Protein AF-0000000066667670 (afdb_homodimer)

Radius of gyration: 23.48 Å; Cα contacts (8 Å, |Δi|>4): 569; chains: 2; bounding box: 72×69×58 Å

Secondary structure (DSSP, 8-state):
------------HHHHHHHHHHHHHHH-GGG--HHHHHHHHTS-GGGGTTT-SSHHHHHHHHHHHHHTT---PPP-TTTHHHHHHHHHHHHHHHHHHSTTTHHHHHH----SHHHHHHHHHHHHHHHHTT--HHHHHHHHHHHHHHHHHHHHHHHHHHHHHHHS-TTSS--HHHHHHHHHTS-TTT-HHHHHTHHHHT-S-HHHHHHHHHHHHHHTS--S--/------------HHHHHHHHHHHHHHH-GGG--HHHHHHHHTS-GGGTTTT-SSHHHHHHHHHHHHHTT---PPP-TTTHHHHHHHHHHHHHHHHHHSTTTHHHHHH----SHHHHHHHHHHHHHHHHTT--HHHHHHHHHHHHHHHHHHHHHHHHHHHHHHHS-TTSS--HHHHHHHHHTS-TTT-HHHHHTHHHHT-S-HHHHHHHHHHHHHHTS--S--

Structure (mmCIF, N/CA/C/O backbone):
data_AF-0000000066667670-model_v1
#
loop_
_entity.id
_entity.type
_entity.pdbx_description
1 polymer 'TetR family transcriptional regulator'
#
loop_
_atom_site.group_PDB
_atom_site.id
_atom_site.type_symbol
_atom_site.label_atom_id
_atom_site.label_alt_id
_atom_site.label_comp_id
_atom_site.label_asym_id
_atom_site.label_entity_id
_atom_site.label_seq_id
_atom_site.pdbx_PDB_ins_code
_atom_site.Cartn_x
_atom_site.Cartn_y
_atom_site.Cartn_z
_atom_site.occupancy
_atom_site.B_iso_or_equiv
_atom_site.auth_seq_id
_atom_site.auth_comp_id
_atom_site.auth_asym_id
_atom_site.auth_atom_id
_atom_site.pdbx_PDB_model_num
ATOM 1 N N . MET A 1 1 ? -39.656 42.406 -5.832 1 41.09 1 MET A N 1
ATOM 2 C CA . MET A 1 1 ? -39.656 40.969 -6.07 1 41.09 1 MET A CA 1
ATOM 3 C C . MET A 1 1 ? -38.656 40.25 -5.16 1 41.09 1 MET A C 1
ATOM 5 O O . MET A 1 1 ? -37.5 40.625 -5.117 1 41.09 1 MET A O 1
ATOM 9 N N . ALA A 1 2 ? -39.125 39.719 -4.039 1 43.78 2 ALA A N 1
ATOM 10 C CA . ALA A 1 2 ? -38.281 39.156 -2.973 1 43.78 2 ALA A CA 1
ATOM 11 C C . ALA A 1 2 ? -37.312 38.125 -3.527 1 43.78 2 ALA A C 1
ATOM 13 O O . ALA A 1 2 ? -37.656 37.312 -4.406 1 43.78 2 ALA A O 1
ATOM 14 N N . ALA A 1 3 ? -36.062 38.375 -3.635 1 48.5 3 ALA A N 1
ATOM 15 C CA . ALA A 1 3 ? -35.062 37.375 -4.027 1 48.5 3 ALA A CA 1
ATOM 16 C C . ALA A 1 3 ? -35.406 36 -3.465 1 48.5 3 ALA A C 1
ATOM 18 O O . ALA A 1 3 ? -35.594 35.844 -2.256 1 48.5 3 ALA A O 1
ATOM 19 N N . SER A 1 4 ? -36.281 35.219 -4.09 1 48.97 4 SER A N 1
ATOM 20 C CA . SER A 1 4 ? -36.656 33.875 -3.689 1 48.97 4 SER A CA 1
ATOM 21 C C . SER A 1 4 ? -35.469 33.156 -3.014 1 48.97 4 SER A C 1
ATOM 23 O O . SER A 1 4 ? -34.344 33.188 -3.535 1 48.97 4 SER A O 1
ATOM 25 N N . ALA A 1 5 ? -35.375 33.188 -1.804 1 48.62 5 ALA A N 1
ATOM 26 C CA . ALA A 1 5 ? -34.375 32.5 -0.987 1 48.62 5 ALA A CA 1
ATOM 27 C C . ALA A 1 5 ? -33.938 31.188 -1.621 1 48.62 5 ALA A C 1
ATOM 29 O O . ALA A 1 5 ? -34.781 30.312 -1.844 1 48.62 5 ALA A O 1
ATOM 30 N N . ARG A 1 6 ? -33.125 31.031 -2.615 1 50.59 6 ARG A N 1
ATOM 31 C CA . ARG A 1 6 ? -32.562 29.828 -3.234 1 50.59 6 ARG A CA 1
ATOM 32 C C . ARG A 1 6 ? -32.469 28.688 -2.223 1 50.59 6 ARG A C 1
ATOM 34 O O . ARG A 1 6 ? -31.719 28.766 -1.255 1 50.59 6 ARG A O 1
ATOM 41 N N . ARG A 1 7 ? -33.5 28.031 -2.008 1 53.47 7 ARG A N 1
ATOM 42 C CA . ARG A 1 7 ? -33.656 26.922 -1.084 1 53.47 7 ARG A CA 1
ATOM 43 C C . ARG A 1 7 ? -32.406 26.047 -1.096 1 53.47 7 ARG A C 1
ATOM 45 O O . ARG A 1 7 ? -31.969 25.578 -2.154 1 53.47 7 ARG A O 1
ATOM 52 N N . LYS A 1 8 ? -31.531 26.312 -0.142 1 67.31 8 LYS A N 1
ATOM 53 C CA . LYS A 1 8 ? -30.297 25.547 0.012 1 67.31 8 LYS A CA 1
ATOM 54 C C . LYS A 1 8 ? -30.562 24.047 -0.102 1 67.31 8 LYS A C 1
ATOM 56 O O . LYS A 1 8 ? -31.516 23.531 0.501 1 67.31 8 LYS A O 1
ATOM 61 N N . THR A 1 9 ? -30.375 23.344 -1.214 1 77.62 9 THR A N 1
ATOM 62 C CA . THR A 1 9 ? -30.484 21.906 -1.412 1 77.62 9 THR A CA 1
ATOM 63 C C . THR A 1 9 ? -30.047 21.156 -0.159 1 77.62 9 THR A C 1
ATOM 65 O O . THR A 1 9 ? -28.969 21.406 0.38 1 77.62 9 THR A O 1
ATOM 68 N N . PRO A 1 10 ? -31 20.406 0.374 1 86.31 10 PRO A N 1
ATOM 69 C CA . PRO A 1 10 ? -30.688 19.688 1.609 1 86.31 10 PRO A CA 1
ATOM 70 C C . PRO A 1 10 ? -29.422 18.844 1.487 1 86.31 10 PRO A C 1
ATOM 72 O O . PRO A 1 10 ? -29.156 18.281 0.42 1 86.31 10 PRO A O 1
ATOM 75 N N . ILE A 1 11 ? -28.625 18.812 2.51 1 89.44 11 ILE A N 1
ATOM 76 C CA . ILE A 1 11 ? -27.422 17.984 2.604 1 89.44 11 ILE A CA 1
ATOM 77 C C . ILE A 1 11 ? -27.844 16.516 2.707 1 89.44 11 ILE A C 1
ATOM 79 O O . ILE A 1 11 ? -28.75 16.172 3.467 1 89.44 11 ILE A O 1
ATOM 83 N N . THR A 1 12 ? -27.328 15.742 1.856 1 90.62 12 THR A N 1
ATOM 84 C CA . THR A 1 12 ? -27.516 14.297 1.876 1 90.62 12 THR A CA 1
ATOM 85 C C . THR A 1 12 ? -26.172 13.57 1.854 1 90.62 12 THR A C 1
ATOM 87 O O . THR A 1 12 ? -25.141 14.18 1.581 1 90.62 12 THR A O 1
ATOM 90 N N . ALA A 1 13 ? -26.234 12.289 2.148 1 90.81 13 ALA A N 1
ATOM 91 C CA . ALA A 1 13 ? -25.031 11.469 2.068 1 90.81 13 ALA A CA 1
ATOM 92 C C . ALA A 1 13 ? -24.453 11.477 0.655 1 90.81 13 ALA A C 1
ATOM 94 O O . ALA A 1 13 ? -23.234 11.477 0.473 1 90.81 13 ALA A O 1
ATOM 95 N N . GLU A 1 14 ? -25.344 11.531 -0.266 1 93.12 14 GLU A N 1
ATOM 96 C CA . GLU A 1 14 ? -24.922 11.539 -1.665 1 93.12 14 GLU A CA 1
ATOM 97 C C . GLU A 1 14 ? -24.203 12.836 -2.02 1 93.12 14 GLU A C 1
ATOM 99 O O . GLU A 1 14 ? -23.172 12.812 -2.684 1 93.12 14 GLU A O 1
ATOM 104 N N . ARG A 1 15 ? -24.672 13.906 -1.604 1 94.19 15 ARG A N 1
ATOM 105 C CA . ARG A 1 15 ? -24.047 15.188 -1.884 1 94.19 15 ARG A CA 1
ATOM 106 C C . ARG A 1 15 ? -22.703 15.312 -1.164 1 94.19 15 ARG A C 1
ATOM 108 O O . ARG A 1 15 ? -21.75 15.875 -1.709 1 94.19 15 ARG A O 1
ATOM 115 N N . ILE A 1 16 ? -22.703 14.805 0.06 1 95.12 16 ILE A N 1
ATOM 116 C CA . ILE A 1 16 ? -21.453 14.789 0.812 1 95.12 16 ILE A CA 1
ATOM 117 C C . ILE A 1 16 ? -20.406 13.969 0.057 1 95.12 16 ILE A C 1
ATOM 119 O O . ILE A 1 16 ? -19.266 14.414 -0.106 1 95.12 16 ILE A O 1
ATOM 123 N N . THR A 1 17 ? -20.812 12.844 -0.426 1 95.88 17 THR A N 1
ATOM 124 C CA . THR A 1 17 ? -19.922 11.945 -1.146 1 95.88 17 THR A CA 1
ATOM 125 C C . THR A 1 17 ? -19.391 12.609 -2.418 1 95.88 17 THR A C 1
ATOM 127 O O . THR A 1 17 ? -18.203 12.562 -2.703 1 95.88 17 THR A O 1
ATOM 130 N N . GLU A 1 18 ? -20.266 13.266 -3.109 1 96.31 18 GLU A N 1
ATOM 131 C CA . GLU A 1 18 ? -19.875 13.938 -4.348 1 96.31 18 GLU A CA 1
ATOM 132 C C . GLU A 1 18 ? -18.906 15.086 -4.07 1 96.31 18 GLU A C 1
ATOM 134 O O . GLU A 1 18 ? -17.906 15.242 -4.781 1 96.31 18 GLU A O 1
ATOM 139 N N . ALA A 1 19 ? -19.219 15.82 -3.088 1 96.5 19 ALA A N 1
ATOM 140 C CA . ALA A 1 19 ? -18.344 16.922 -2.701 1 96.5 19 ALA A CA 1
ATOM 141 C C . ALA A 1 19 ? -16.969 16.406 -2.27 1 96.5 19 ALA A C 1
ATOM 143 O O . ALA A 1 19 ? -15.938 16.984 -2.633 1 96.5 19 ALA A O 1
ATOM 144 N N . ALA A 1 20 ? -16.984 15.352 -1.481 1 97.12 20 ALA A N 1
ATOM 145 C CA . ALA A 1 20 ? -15.742 14.742 -1.017 1 97.12 20 ALA A CA 1
ATOM 146 C C . ALA A 1 20 ? -14.914 14.227 -2.188 1 97.12 20 ALA A C 1
ATOM 148 O O . ALA A 1 20 ? -13.695 14.43 -2.229 1 97.12 20 ALA A O 1
ATOM 149 N N . LEU A 1 21 ? -15.531 13.578 -3.121 1 97.12 21 LEU A N 1
ATOM 150 C CA . LEU A 1 21 ? -14.836 13.07 -4.301 1 97.12 21 LEU A CA 1
ATOM 151 C C . LEU A 1 21 ? -14.242 14.211 -5.109 1 97.12 21 LEU A C 1
ATOM 153 O O . LEU A 1 21 ? -13.141 14.078 -5.66 1 97.12 21 LEU A O 1
ATOM 157 N N . GLU A 1 22 ? -14.969 15.273 -5.199 1 96.31 22 GLU A N 1
ATOM 158 C CA . GLU A 1 22 ? -14.461 16.453 -5.895 1 96.31 22 GLU A CA 1
ATOM 159 C C . GLU A 1 22 ? -13.188 16.969 -5.234 1 96.31 22 GLU A C 1
ATOM 161 O O . GLU A 1 22 ? -12.227 17.328 -5.918 1 96.31 22 GLU A O 1
ATOM 166 N N . VAL A 1 23 ? -13.219 17.031 -3.92 1 96.62 23 VAL A N 1
ATOM 167 C CA . VAL A 1 23 ? -12.047 17.469 -3.174 1 96.62 23 VAL A CA 1
ATOM 168 C C . VAL A 1 23 ? -10.859 16.562 -3.5 1 96.62 23 VAL A C 1
ATOM 170 O O . VAL A 1 23 ? -9.773 17.047 -3.83 1 96.62 23 VAL A O 1
ATOM 173 N N . VAL A 1 24 ? -11.047 15.242 -3.504 1 96.06 24 VAL A N 1
ATOM 174 C CA . VAL A 1 24 ? -9.961 14.297 -3.729 1 96.06 24 VAL A CA 1
ATOM 175 C C . VAL A 1 24 ? -9.477 14.398 -5.172 1 96.06 24 VAL A C 1
ATOM 177 O O . VAL A 1 24 ? -8.266 14.383 -5.426 1 96.06 24 VAL A O 1
ATOM 180 N N . ALA A 1 25 ? -10.414 14.57 -6.059 1 93.88 25 ALA A N 1
ATOM 181 C CA . ALA A 1 25 ? -10.07 14.625 -7.477 1 93.88 25 ALA A CA 1
ATOM 182 C C . ALA A 1 25 ? -9.234 15.859 -7.789 1 93.88 25 ALA A C 1
ATOM 184 O O . ALA A 1 25 ? -8.32 15.812 -8.609 1 93.88 25 ALA A O 1
ATOM 185 N N . THR A 1 26 ? -9.508 16.969 -7.109 1 92.06 26 THR A N 1
ATOM 186 C CA . THR A 1 26 ? -8.914 18.234 -7.484 1 92.06 26 THR A CA 1
ATOM 187 C C . THR A 1 26 ? -7.73 18.578 -6.578 1 92.06 26 THR A C 1
ATOM 189 O O . THR A 1 26 ? -6.75 19.172 -7.023 1 92.06 26 THR A O 1
ATOM 192 N N . GLU A 1 27 ? -7.84 18.156 -5.305 1 92.19 27 GLU A N 1
ATOM 193 C CA . GLU A 1 27 ? -6.84 18.594 -4.344 1 92.19 27 GLU A CA 1
ATOM 194 C C . GLU A 1 27 ? -6.082 17.422 -3.74 1 92.19 27 GLU A C 1
ATOM 196 O O . GLU A 1 27 ? -5.066 17.609 -3.068 1 92.19 27 GLU A O 1
ATOM 201 N N . GLY A 1 28 ? -6.555 16.25 -3.998 1 92.69 28 GLY A N 1
ATOM 202 C CA . GLY A 1 28 ? -5.922 15.07 -3.422 1 92.69 28 GLY A CA 1
ATOM 203 C C . GLY A 1 28 ? -6.531 14.648 -2.098 1 92.69 28 GLY A C 1
ATOM 204 O O . GLY A 1 28 ? -7.18 15.453 -1.424 1 92.69 28 GLY A O 1
ATOM 205 N N . TYR A 1 29 ? -6.301 13.438 -1.701 1 93.44 29 TYR A N 1
ATOM 206 C CA . TYR A 1 29 ? -6.914 12.828 -0.522 1 93.44 29 TYR A CA 1
ATOM 207 C C . TYR A 1 29 ? -6.461 13.539 0.75 1 93.44 29 TYR A C 1
ATOM 209 O O . TYR A 1 29 ? -7.219 13.633 1.717 1 93.44 29 TYR A O 1
ATOM 217 N N . ASP A 1 30 ? -5.277 14.055 0.776 1 87.88 30 ASP A N 1
ATOM 218 C CA . ASP A 1 30 ? -4.746 14.734 1.957 1 87.88 30 ASP A CA 1
ATOM 219 C C . ASP A 1 30 ? -5.547 15.992 2.281 1 87.88 30 ASP A C 1
ATOM 221 O O . ASP A 1 30 ? -5.57 16.438 3.43 1 87.88 30 ASP A O 1
ATOM 225 N N . ALA A 1 31 ? -6.184 16.484 1.332 1 92.25 31 ALA A N 1
ATOM 226 C CA . ALA A 1 31 ? -6.957 17.719 1.513 1 92.25 31 ALA A CA 1
ATOM 227 C C . ALA A 1 31 ? -8.359 17.406 2.02 1 92.25 31 ALA A C 1
ATOM 229 O O . ALA A 1 31 ? -9.109 18.312 2.395 1 92.25 31 ALA A O 1
ATOM 230 N N . LEU A 1 32 ? -8.68 16.156 1.993 1 94.56 32 LEU A N 1
ATOM 231 C CA . LEU A 1 32 ? -10.031 15.75 2.369 1 94.56 32 LEU A CA 1
ATOM 232 C C . LEU A 1 32 ? -10.234 15.875 3.875 1 94.56 32 LEU A C 1
ATOM 234 O O . LEU A 1 32 ? -9.688 15.086 4.648 1 94.56 32 LEU A O 1
ATOM 238 N N . THR A 1 33 ? -10.984 16.859 4.316 1 93.56 33 THR A N 1
ATOM 239 C CA . THR A 1 33 ? -11.422 17.062 5.695 1 93.56 33 THR A CA 1
ATOM 240 C C . THR A 1 33 ? -12.906 17.391 5.742 1 93.56 33 THR A C 1
ATOM 242 O O . THR A 1 33 ? -13.492 17.797 4.734 1 93.56 33 THR A O 1
ATOM 245 N N . ILE A 1 34 ? -13.469 17.172 6.898 1 93.56 34 ILE A N 1
ATOM 246 C CA . ILE A 1 34 ? -14.867 17.531 7.082 1 93.56 34 ILE A CA 1
ATOM 247 C C . ILE A 1 34 ? -15.062 19.016 6.793 1 93.56 34 ILE A C 1
ATOM 249 O O . ILE A 1 34 ? -16 19.406 6.098 1 93.56 34 ILE A O 1
ATOM 253 N N . ARG A 1 35 ? -14.141 19.828 7.25 1 94.69 35 ARG A N 1
ATOM 254 C CA . ARG A 1 35 ? -14.219 21.281 7.031 1 94.69 35 ARG A CA 1
ATOM 255 C C . ARG A 1 35 ? -14.141 21.609 5.547 1 94.69 35 ARG A C 1
ATOM 257 O O . ARG A 1 35 ? -14.898 22.453 5.059 1 94.69 35 ARG A O 1
ATOM 264 N N . ARG A 1 36 ? -13.242 20.906 4.836 1 95.75 36 ARG A N 1
ATOM 265 C CA . ARG A 1 36 ? -13.062 21.188 3.416 1 95.75 36 ARG A CA 1
ATOM 266 C C . ARG A 1 36 ? -14.297 20.766 2.615 1 95.75 36 ARG A C 1
ATOM 268 O O . ARG A 1 36 ? -14.711 21.469 1.693 1 95.75 36 ARG A O 1
ATOM 275 N N . VAL A 1 37 ? -14.836 19.641 2.922 1 96.38 37 VAL A N 1
ATOM 276 C CA . VAL A 1 37 ? -16.047 19.156 2.254 1 96.38 37 VAL A CA 1
ATOM 277 C C . VAL A 1 37 ? -17.203 20.109 2.51 1 96.38 37 VAL A C 1
ATOM 279 O O . VAL A 1 37 ? -17.938 20.469 1.589 1 96.38 37 VAL A O 1
ATOM 282 N N . ALA A 1 38 ? -17.344 20.547 3.764 1 95.62 38 ALA A N 1
ATOM 283 C CA . ALA A 1 38 ? -18.391 21.516 4.117 1 95.62 38 ALA A CA 1
ATOM 284 C C . ALA A 1 38 ? -18.25 22.797 3.301 1 95.62 38 ALA A C 1
ATOM 286 O O . ALA A 1 38 ? -19.234 23.344 2.82 1 95.62 38 ALA A O 1
ATOM 287 N N . ALA A 1 39 ? -17.078 23.219 3.117 1 95.88 39 ALA A N 1
ATOM 288 C CA . ALA A 1 39 ? -16.797 24.422 2.34 1 95.88 39 ALA A CA 1
ATOM 289 C C . ALA A 1 39 ? -17.25 24.266 0.892 1 95.88 39 ALA A C 1
ATOM 291 O O . ALA A 1 39 ? -17.859 25.172 0.316 1 95.88 39 ALA A O 1
ATOM 292 N N . VAL A 1 40 ? -16.953 23.141 0.288 1 95.38 40 VAL A N 1
ATOM 293 C CA . VAL A 1 40 ? -17.359 22.859 -1.087 1 95.38 40 VAL A CA 1
ATOM 294 C C . VAL A 1 40 ? -18.875 22.859 -1.199 1 95.38 40 VAL A C 1
ATOM 296 O O . VAL A 1 40 ? -19.422 23.297 -2.213 1 95.38 40 VAL A O 1
ATOM 299 N N . LEU A 1 41 ? -19.531 22.422 -0.128 1 95.25 41 LEU A N 1
ATOM 300 C CA . LEU A 1 41 ? -21 22.344 -0.112 1 95.25 41 LEU A CA 1
ATOM 301 C C . LEU A 1 41 ? -21.609 23.688 0.268 1 95.25 41 LEU A C 1
ATOM 303 O O . LEU A 1 41 ? -22.828 23.844 0.228 1 95.25 41 LEU A O 1
ATOM 307 N N . GLY A 1 42 ? -20.781 24.656 0.615 1 94.62 42 GLY A N 1
ATOM 308 C CA . GLY A 1 42 ? -21.266 25.969 0.996 1 94.62 42 GLY A CA 1
ATOM 309 C C . GLY A 1 42 ? -22.016 25.969 2.316 1 94.62 42 GLY A C 1
ATOM 310 O O . GLY A 1 42 ? -23.016 26.672 2.469 1 94.62 42 GLY A O 1
ATOM 311 N N . THR A 1 43 ? -21.625 25.109 3.191 1 93.19 43 THR A N 1
ATOM 312 C CA . THR A 1 43 ? -22.266 25 4.496 1 93.19 43 THR A CA 1
ATOM 313 C C . THR A 1 43 ? -21.219 24.891 5.605 1 93.19 43 THR A C 1
ATOM 315 O O . THR A 1 43 ? -20.016 24.969 5.34 1 93.19 43 THR A O 1
ATOM 318 N N . GLY A 1 44 ? -21.609 24.891 6.879 1 91.38 44 GLY A N 1
ATOM 319 C CA . GLY A 1 44 ? -20.719 24.656 8.008 1 91.38 44 GLY A CA 1
ATOM 320 C C . GLY A 1 44 ? -20.547 23.188 8.344 1 91.38 44 GLY A C 1
ATOM 321 O O . GLY A 1 44 ? -21.391 22.375 8.008 1 91.38 44 GLY A O 1
ATOM 322 N N . PRO A 1 45 ? -19.406 22.812 9 1 90.81 45 PRO A N 1
ATOM 323 C CA . PRO A 1 45 ? -19.125 21.406 9.344 1 90.81 45 PRO A CA 1
ATOM 324 C C . PRO A 1 45 ? -20.266 20.781 10.148 1 90.81 45 PRO A C 1
ATOM 326 O O . PRO A 1 45 ? -20.531 19.578 10 1 90.81 45 PRO A O 1
ATOM 329 N N . SER A 1 46 ? -20.938 21.547 10.969 1 90.94 46 SER A N 1
ATOM 330 C CA . SER A 1 46 ? -21.984 21.016 11.836 1 90.94 46 SER A CA 1
ATOM 331 C C . SER A 1 46 ? -23.125 20.438 11.023 1 90.94 46 SER A C 1
ATOM 333 O O . SER A 1 46 ? -23.797 19.5 11.469 1 90.94 46 SER A O 1
ATOM 335 N N . SER A 1 47 ? -23.328 20.922 9.859 1 90 47 SER A N 1
ATOM 336 C CA . SER A 1 47 ? -24.438 20.484 9.008 1 90 47 SER A CA 1
ATOM 337 C C . SER A 1 47 ? -24.188 19.078 8.477 1 90 47 SER A C 1
ATOM 339 O O . SER A 1 47 ? -25.109 18.406 8.016 1 90 47 SER A O 1
ATOM 341 N N . LEU A 1 48 ? -22.891 18.625 8.469 1 91 48 LEU A N 1
ATOM 342 C CA . LEU A 1 48 ? -22.547 17.312 7.926 1 91 48 LEU A CA 1
ATOM 343 C C . LEU A 1 48 ? -22.719 16.219 8.977 1 91 48 LEU A C 1
ATOM 345 O O . LEU A 1 48 ? -22.906 15.047 8.633 1 91 48 LEU A O 1
ATOM 349 N N . TYR A 1 49 ? -22.719 16.578 10.227 1 87.56 49 TYR A N 1
ATOM 350 C CA . TYR A 1 49 ? -22.625 15.625 11.32 1 87.56 49 TYR A CA 1
ATOM 351 C C . TYR A 1 49 ? -23.938 14.875 11.508 1 87.56 49 TYR A C 1
ATOM 353 O O . TYR A 1 49 ? -23.984 13.852 12.188 1 87.56 49 TYR A O 1
ATOM 361 N N . ALA A 1 50 ? -25.031 15.398 10.891 1 86.19 50 ALA A N 1
ATOM 362 C CA . ALA A 1 50 ? -26.281 14.648 10.859 1 86.19 50 ALA A CA 1
ATOM 363 C C . ALA A 1 50 ? -26.156 13.414 9.969 1 86.19 50 ALA A C 1
ATOM 365 O O . ALA A 1 50 ? -26.922 12.453 10.109 1 86.19 50 ALA A O 1
ATOM 366 N N . HIS A 1 51 ? -25.188 13.453 9.133 1 88.69 51 HIS A N 1
ATOM 367 C CA . HIS A 1 51 ? -25.078 12.414 8.109 1 88.69 51 HIS A CA 1
ATOM 368 C C . HIS A 1 51 ? -23.781 11.617 8.281 1 88.69 51 HIS A C 1
ATOM 370 O O . HIS A 1 51 ? -23.672 10.5 7.77 1 88.69 51 HIS A O 1
ATOM 376 N N . ILE A 1 52 ? -22.828 12.195 8.844 1 86.62 52 ILE A N 1
ATOM 377 C CA . ILE A 1 52 ? -21.562 11.531 9.094 1 86.62 52 ILE A CA 1
ATOM 378 C C . ILE A 1 52 ? -21.125 11.781 10.539 1 86.62 52 ILE A C 1
ATOM 380 O O . ILE A 1 52 ? -21.422 12.836 11.109 1 86.62 52 ILE A O 1
ATOM 384 N N . VAL A 1 53 ? -20.469 10.812 11.039 1 80.19 53 VAL A N 1
ATOM 385 C CA . VAL A 1 53 ? -20.031 10.922 12.43 1 80.19 53 VAL A CA 1
ATOM 386 C C . VAL A 1 53 ? -18.578 11.375 12.469 1 80.19 53 VAL A C 1
ATOM 388 O O . VAL A 1 53 ? -18.188 12.195 13.312 1 80.19 53 VAL A O 1
ATOM 391 N N . ASN A 1 54 ? -17.797 10.859 11.562 1 82.25 54 ASN A N 1
ATOM 392 C CA . ASN A 1 54 ? -16.375 11.164 11.539 1 82.25 54 ASN A CA 1
ATOM 393 C C . ASN A 1 54 ? -15.781 10.969 10.141 1 82.25 54 ASN A C 1
ATOM 395 O O . ASN A 1 54 ? -16.5 10.617 9.203 1 82.25 54 ASN A O 1
ATOM 399 N N . LYS A 1 55 ? -14.57 11.312 10 1 84.12 55 LYS A N 1
ATOM 400 C CA . LYS A 1 55 ? -13.867 11.234 8.719 1 84.12 55 LYS A CA 1
ATOM 401 C C . LYS A 1 55 ? -13.906 9.812 8.164 1 84.12 55 LYS A C 1
ATOM 403 O O . LYS A 1 55 ? -13.977 9.617 6.949 1 84.12 55 LYS A O 1
ATOM 408 N N . ASP A 1 56 ? -13.914 8.852 8.953 1 83.88 56 ASP A N 1
ATOM 409 C CA . ASP A 1 56 ? -13.945 7.453 8.531 1 83.88 56 ASP A CA 1
ATOM 410 C C . ASP A 1 56 ? -15.234 7.137 7.781 1 83.88 56 ASP A C 1
ATOM 412 O O . ASP A 1 56 ? -15.242 6.312 6.863 1 83.88 56 ASP A O 1
ATOM 416 N N . ASP A 1 57 ? -16.25 7.773 8.195 1 87.56 57 ASP A N 1
ATOM 417 C CA . ASP A 1 57 ? -17.531 7.586 7.512 1 87.56 57 ASP A CA 1
ATOM 418 C C . ASP A 1 57 ? -17.469 8.109 6.078 1 87.56 57 ASP A C 1
ATOM 420 O O . ASP A 1 57 ? -18 7.48 5.16 1 87.56 57 ASP A O 1
ATOM 424 N N . ILE A 1 58 ? -16.812 9.227 5.93 1 90.88 58 ILE A N 1
ATOM 425 C CA . ILE A 1 58 ? -16.656 9.789 4.594 1 90.88 58 ILE A CA 1
ATOM 426 C C . ILE A 1 58 ? -15.812 8.852 3.74 1 90.88 58 ILE A C 1
ATOM 428 O O . ILE A 1 58 ? -16.125 8.594 2.576 1 90.88 58 ILE A O 1
ATOM 432 N N . ASP A 1 59 ? -14.75 8.312 4.363 1 91.88 59 ASP A N 1
ATOM 433 C CA . ASP A 1 59 ? -13.883 7.379 3.654 1 91.88 59 ASP A CA 1
ATOM 434 C C . ASP A 1 59 ? -14.656 6.156 3.172 1 91.88 59 ASP A C 1
ATOM 436 O O . ASP A 1 59 ? -14.492 5.723 2.029 1 91.88 59 ASP A O 1
ATOM 440 N N . ASP A 1 60 ? -15.453 5.625 4.043 1 91.25 60 ASP A N 1
ATOM 441 C CA . ASP A 1 60 ? -16.266 4.461 3.697 1 91.25 60 ASP A CA 1
ATOM 442 C C . ASP A 1 60 ? -17.219 4.777 2.551 1 91.25 60 ASP A C 1
ATOM 444 O O . ASP A 1 60 ? -17.391 3.971 1.631 1 91.25 60 ASP A O 1
ATOM 448 N N . LEU A 1 61 ? -17.844 5.953 2.586 1 92.62 61 LEU A N 1
ATOM 449 C CA . LEU A 1 61 ? -18.766 6.387 1.538 1 92.62 61 LEU A CA 1
ATOM 450 C C . LEU A 1 61 ? -18.047 6.543 0.207 1 92.62 61 LEU A C 1
ATOM 452 O O . LEU A 1 61 ? -18.562 6.148 -0.84 1 92.62 61 LEU A O 1
ATOM 456 N N . LEU A 1 62 ? -16.859 7.059 0.281 1 95.38 62 LEU A N 1
ATOM 457 C CA . LEU A 1 62 ? -16.078 7.285 -0.931 1 95.38 62 LEU A CA 1
ATOM 458 C C . LEU A 1 62 ? -15.719 5.961 -1.597 1 95.38 62 LEU A C 1
ATOM 460 O O . LEU A 1 62 ? -15.906 5.797 -2.805 1 95.38 62 LEU A O 1
ATOM 464 N N . ILE A 1 63 ? -15.188 5.047 -0.81 1 95.94 63 ILE A N 1
ATOM 465 C CA . ILE A 1 63 ? -14.781 3.758 -1.36 1 95.94 63 ILE A CA 1
ATOM 466 C C . ILE A 1 63 ? -16.016 3.008 -1.875 1 95.94 63 ILE A C 1
ATOM 468 O O . ILE A 1 63 ? -15.961 2.391 -2.941 1 95.94 63 ILE A O 1
ATOM 472 N N . GLY A 1 64 ? -17.094 3.096 -1.098 1 95.81 64 GLY A N 1
ATOM 473 C CA . GLY A 1 64 ? -18.344 2.52 -1.574 1 95.81 64 GLY A CA 1
ATOM 474 C C . GLY A 1 64 ? -18.781 3.068 -2.92 1 95.81 64 GLY A C 1
ATOM 475 O O . GLY A 1 64 ? -19.188 2.311 -3.803 1 95.81 64 GLY A O 1
ATOM 476 N N . ARG A 1 65 ? -18.703 4.348 -3.027 1 96.25 65 ARG A N 1
ATOM 477 C CA . ARG A 1 65 ? -19.078 4.996 -4.277 1 96.25 65 ARG A CA 1
ATOM 478 C C . ARG A 1 65 ? -18.219 4.508 -5.434 1 96.25 65 ARG A C 1
ATOM 480 O O . ARG A 1 65 ? -18.734 4.234 -6.523 1 96.25 65 ARG A O 1
ATOM 487 N N . LEU A 1 66 ? -16.922 4.438 -5.289 1 97.38 66 LEU A N 1
ATOM 488 C CA . LEU A 1 66 ? -16.031 3.926 -6.324 1 97.38 66 LEU A CA 1
ATOM 489 C C . LEU A 1 66 ? -16.375 2.482 -6.676 1 97.38 66 LEU A C 1
ATOM 491 O O . LEU A 1 66 ? -16.453 2.127 -7.852 1 97.38 66 LEU A O 1
ATOM 495 N N . TYR A 1 67 ? -16.625 1.706 -5.676 1 97.75 67 TYR A N 1
ATOM 496 C CA . TYR A 1 67 ? -16.844 0.278 -5.875 1 97.75 67 TYR A CA 1
ATOM 497 C C . TYR A 1 67 ? -18.203 0.019 -6.527 1 97.75 67 TYR A C 1
ATOM 499 O O . TYR A 1 67 ? -18.406 -1.036 -7.129 1 97.75 67 TYR A O 1
ATOM 507 N N . ALA A 1 68 ? -19.141 0.934 -6.355 1 97.56 68 ALA A N 1
ATOM 508 C CA . ALA A 1 68 ? -20.422 0.83 -7.059 1 97.56 68 ALA A CA 1
ATOM 509 C C . ALA A 1 68 ? -20.219 0.797 -8.57 1 97.56 68 ALA A C 1
ATOM 511 O O . ALA A 1 68 ? -21.062 0.285 -9.305 1 97.56 68 ALA A O 1
ATOM 512 N N . GLU A 1 69 ? -19.109 1.305 -9.047 1 97.94 69 GLU A N 1
ATOM 513 C CA . GLU A 1 69 ? -18.828 1.379 -10.477 1 97.94 69 GLU A CA 1
ATOM 514 C C . GLU A 1 69 ? -18.172 0.097 -10.977 1 97.94 69 GLU A C 1
ATOM 516 O O . GLU A 1 69 ? -18.047 -0.116 -12.18 1 97.94 69 GLU A O 1
ATOM 521 N N . VAL A 1 70 ? -17.703 -0.761 -10.094 1 98.56 70 VAL A N 1
ATOM 522 C CA . VAL A 1 70 ? -17.016 -1.983 -10.492 1 98.56 70 VAL A CA 1
ATOM 523 C C . VAL A 1 70 ? -18.016 -2.982 -11.062 1 98.56 70 VAL A C 1
ATOM 525 O O . VAL A 1 70 ? -19.016 -3.322 -10.414 1 98.56 70 VAL A O 1
ATOM 528 N N . VAL A 1 71 ? -17.766 -3.396 -12.242 1 98.56 71 VAL A N 1
ATOM 529 C CA . VAL A 1 71 ? -18.594 -4.391 -12.914 1 98.56 71 VAL A CA 1
ATOM 530 C C . VAL A 1 71 ? -18.031 -5.789 -12.656 1 98.56 71 VAL A C 1
ATOM 532 O O . VAL A 1 71 ? -16.859 -6.043 -12.906 1 98.56 71 VAL A O 1
ATOM 535 N N . LEU A 1 72 ? -18.844 -6.645 -12.164 1 98.56 72 LEU A N 1
ATOM 536 C CA . LEU A 1 72 ? -18.438 -8.016 -11.859 1 98.56 72 LEU A CA 1
ATOM 537 C C . LEU A 1 72 ? -18.969 -8.984 -12.906 1 98.56 72 LEU A C 1
ATOM 539 O O . LEU A 1 72 ? -20.156 -8.945 -13.25 1 98.56 72 LEU A O 1
ATOM 543 N N . PRO A 1 73 ? -18.156 -9.859 -13.406 1 98.31 73 PRO A N 1
ATOM 544 C CA . PRO A 1 73 ? -18.625 -10.906 -14.312 1 98.31 73 PRO A CA 1
ATOM 545 C C . PRO A 1 73 ? -19.328 -12.055 -13.578 1 98.31 73 PRO A C 1
ATOM 547 O O . PRO A 1 73 ? -19.172 -12.188 -12.359 1 98.31 73 PRO A O 1
ATOM 550 N N . GLU A 1 74 ? -20.062 -12.781 -14.398 1 98.19 74 GLU A N 1
ATOM 551 C CA . GLU A 1 74 ? -20.422 -14.102 -13.883 1 98.19 74 GLU A CA 1
ATOM 552 C C . GLU A 1 74 ? -19.188 -15.008 -13.766 1 98.19 74 GLU A C 1
ATOM 554 O O . GLU A 1 74 ? -18.469 -15.195 -14.742 1 98.19 74 GLU A O 1
ATOM 559 N N . PRO A 1 75 ? -18.984 -15.523 -12.602 1 98.12 75 PRO A N 1
ATOM 560 C CA . PRO A 1 75 ? -17.781 -16.344 -12.43 1 98.12 75 PRO A CA 1
ATOM 561 C C . PRO A 1 75 ? -17.703 -17.5 -13.422 1 98.12 75 PRO A C 1
ATOM 563 O O . PRO A 1 75 ? -18.719 -18.141 -13.711 1 98.12 75 PRO A O 1
ATOM 566 N N . ASP A 1 76 ? -16.547 -17.719 -13.984 1 97.88 76 ASP A N 1
ATOM 567 C CA . ASP A 1 76 ? -16.25 -18.766 -14.961 1 97.88 76 ASP A CA 1
ATOM 568 C C . ASP A 1 76 ? -15.039 -19.578 -14.539 1 97.88 76 ASP A C 1
ATOM 570 O O . ASP A 1 76 ? -13.938 -19.047 -14.398 1 97.88 76 ASP A O 1
ATOM 574 N N . PRO A 1 77 ? -15.258 -20.891 -14.383 1 96.06 77 PRO A N 1
ATOM 575 C CA . PRO A 1 77 ? -14.156 -21.734 -13.891 1 96.06 77 PRO A CA 1
ATOM 576 C C . PRO A 1 77 ? -12.961 -21.75 -14.844 1 96.06 77 PRO A C 1
ATOM 578 O O . PRO A 1 77 ? -11.844 -22.062 -14.43 1 96.06 77 PRO A O 1
ATOM 581 N N . VAL A 1 78 ? -13.172 -21.453 -16.062 1 95.69 78 VAL A N 1
ATOM 582 C CA . VAL A 1 78 ? -12.109 -21.484 -17.062 1 95.69 78 VAL A CA 1
ATOM 583 C C . VAL A 1 78 ? -11.414 -20.125 -17.125 1 95.69 78 VAL A C 1
ATOM 585 O O . VAL A 1 78 ? -10.188 -20.047 -17.188 1 95.69 78 VAL A O 1
ATOM 588 N N . GLU A 1 79 ? -12.156 -19.062 -16.984 1 97.25 79 GLU A N 1
ATOM 589 C CA . GLU A 1 79 ? -11.633 -17.719 -17.219 1 97.25 79 GLU A CA 1
ATOM 590 C C . GLU A 1 79 ? -11.414 -16.969 -15.914 1 97.25 79 GLU A C 1
ATOM 592 O O . GLU A 1 79 ? -11.234 -15.75 -15.914 1 97.25 79 GLU A O 1
ATOM 597 N N . TRP A 1 80 ? -11.461 -17.688 -14.82 1 97.25 80 TRP A N 1
ATOM 598 C CA . TRP A 1 80 ? -11.508 -17.016 -13.516 1 97.25 80 TRP A CA 1
ATOM 599 C C . TRP A 1 80 ? -10.273 -16.156 -13.297 1 97.25 80 TRP A C 1
ATOM 601 O O . TRP A 1 80 ? -10.352 -15.078 -12.703 1 97.25 80 TRP A O 1
ATOM 611 N N . ARG A 1 81 ? -9.141 -16.562 -13.789 1 97.19 81 ARG A N 1
ATOM 612 C CA . ARG A 1 81 ? -7.93 -15.766 -13.602 1 97.19 81 ARG A CA 1
ATOM 613 C C . ARG A 1 81 ? -8.016 -14.438 -14.352 1 97.19 81 ARG A C 1
ATOM 615 O O . ARG A 1 81 ? -7.68 -13.383 -13.812 1 97.19 81 ARG A O 1
ATOM 622 N N . ALA A 1 82 ? -8.453 -14.508 -15.586 1 97.38 82 ALA A N 1
ATOM 623 C CA . ALA A 1 82 ? -8.633 -13.305 -16.391 1 97.38 82 ALA A CA 1
ATOM 624 C C . ALA A 1 82 ? -9.703 -12.398 -15.781 1 97.38 82 ALA A C 1
ATOM 626 O O . ALA A 1 82 ? -9.57 -11.172 -15.797 1 97.38 82 ALA A O 1
ATOM 627 N N . GLN A 1 83 ? -10.766 -13.008 -15.281 1 98.38 83 GLN A N 1
ATOM 628 C CA . GLN A 1 83 ? -11.828 -12.25 -14.633 1 98.38 83 GLN A CA 1
ATOM 629 C C . GLN A 1 83 ? -11.305 -11.508 -13.406 1 98.38 83 GLN A C 1
ATOM 631 O O . GLN A 1 83 ? -11.617 -10.328 -13.211 1 98.38 83 GLN A O 1
ATOM 636 N N . LEU A 1 84 ? -10.523 -12.203 -12.602 1 98.06 84 LEU A N 1
ATOM 637 C CA . LEU A 1 84 ? -9.961 -11.594 -11.398 1 98.06 84 LEU A CA 1
ATOM 638 C C . LEU A 1 84 ? -9.062 -10.414 -11.758 1 98.06 84 LEU A C 1
ATOM 640 O O . LEU A 1 84 ? -9.172 -9.344 -11.156 1 98.06 84 LEU A O 1
ATOM 644 N N . ARG A 1 85 ? -8.242 -10.57 -12.773 1 97.69 85 ARG A N 1
ATOM 645 C CA . ARG A 1 85 ? -7.363 -9.5 -13.227 1 97.69 85 ARG A CA 1
ATOM 646 C C . ARG A 1 85 ? -8.172 -8.297 -13.703 1 97.69 85 ARG A C 1
ATOM 648 O O . ARG A 1 85 ? -7.816 -7.148 -13.398 1 97.69 85 ARG A O 1
ATOM 655 N N . ALA A 1 86 ? -9.203 -8.547 -14.391 1 98.19 86 ALA A N 1
ATOM 656 C CA . ALA A 1 86 ? -10.039 -7.469 -14.922 1 98.19 86 ALA A CA 1
ATOM 657 C C . ALA A 1 86 ? -10.688 -6.668 -13.789 1 98.19 86 ALA A C 1
ATOM 659 O O . ALA A 1 86 ? -10.766 -5.441 -13.859 1 98.19 86 ALA A O 1
ATOM 660 N N . VAL A 1 87 ? -11.156 -7.348 -12.781 1 98.62 87 VAL A N 1
ATOM 661 C CA . VAL A 1 87 ? -11.789 -6.68 -11.648 1 98.62 87 VAL A CA 1
ATOM 662 C C . VAL A 1 87 ? -10.781 -5.777 -10.953 1 98.62 87 VAL A C 1
ATOM 664 O O . VAL A 1 87 ? -11.062 -4.605 -10.688 1 98.62 87 VAL A O 1
ATOM 667 N N . TYR A 1 88 ? -9.602 -6.273 -10.703 1 98.38 88 TYR A N 1
ATOM 668 C CA . TYR A 1 88 ? -8.609 -5.477 -9.992 1 98.38 88 TYR A CA 1
ATOM 669 C C . TYR A 1 88 ? -8.055 -4.375 -10.883 1 98.38 88 TYR A C 1
ATOM 671 O O . TYR A 1 88 ? -7.594 -3.34 -10.391 1 98.38 88 TYR A O 1
ATOM 679 N N . THR A 1 89 ? -8.109 -4.551 -12.203 1 98.06 89 THR A N 1
ATOM 680 C CA . THR A 1 89 ? -7.773 -3.475 -13.125 1 98.06 89 THR A CA 1
ATOM 681 C C . THR A 1 89 ? -8.773 -2.33 -13.008 1 98.06 89 THR A C 1
ATOM 683 O O . THR A 1 89 ? -8.391 -1.159 -12.992 1 98.06 89 THR A O 1
ATOM 686 N N . GLN A 1 90 ? -10.062 -2.66 -12.883 1 98.44 90 GLN A N 1
ATOM 687 C CA . GLN A 1 90 ? -11.078 -1.638 -12.672 1 98.44 90 GLN A CA 1
ATOM 688 C C . GLN A 1 90 ? -10.82 -0.872 -11.375 1 98.44 90 GLN A C 1
ATOM 690 O O . GLN A 1 90 ? -10.883 0.359 -11.352 1 98.44 90 GLN A O 1
ATOM 695 N N . ILE A 1 91 ? -10.531 -1.597 -10.312 1 98.25 91 ILE A N 1
ATOM 696 C CA . ILE A 1 91 ? -10.297 -0.988 -9.008 1 98.25 91 ILE A CA 1
ATOM 697 C C . ILE A 1 91 ? -9.094 -0.055 -9.078 1 98.25 91 ILE A C 1
ATOM 699 O O . ILE A 1 91 ? -9.148 1.081 -8.602 1 98.25 91 ILE A O 1
ATOM 703 N N . ARG A 1 92 ? -8.031 -0.518 -9.719 1 97.62 92 ARG A N 1
ATOM 704 C CA . ARG A 1 92 ? -6.84 0.302 -9.93 1 97.62 92 ARG A CA 1
ATOM 705 C C . ARG A 1 92 ? -7.191 1.603 -10.641 1 97.62 92 ARG A C 1
ATOM 707 O O . ARG A 1 92 ? -6.801 2.686 -10.203 1 97.62 92 ARG A O 1
ATOM 714 N N . ASP A 1 93 ? -7.922 1.487 -11.727 1 97.25 93 ASP A N 1
ATOM 715 C CA . ASP A 1 93 ? -8.242 2.654 -12.539 1 97.25 93 ASP A CA 1
ATOM 716 C C . ASP A 1 93 ? -9.07 3.664 -11.758 1 97.25 93 ASP A C 1
ATOM 718 O O . ASP A 1 93 ? -8.883 4.875 -11.891 1 97.25 93 ASP A O 1
ATOM 722 N N . LEU A 1 94 ? -9.953 3.172 -10.922 1 97.25 94 LEU A N 1
ATOM 723 C CA . LEU A 1 94 ? -10.758 4.043 -10.062 1 97.25 94 LEU A CA 1
ATOM 724 C C . LEU A 1 94 ? -9.875 4.75 -9.039 1 97.25 94 LEU A C 1
ATOM 726 O O . LEU A 1 94 ? -10.031 5.949 -8.805 1 97.25 94 LEU A O 1
ATOM 730 N N . TYR A 1 95 ? -8.984 3.98 -8.414 1 97 95 TYR A N 1
ATOM 731 C CA . TYR A 1 95 ? -8.078 4.582 -7.438 1 97 95 TYR A CA 1
ATOM 732 C C . TYR A 1 95 ? -7.195 5.641 -8.086 1 97 95 TYR A C 1
ATOM 734 O O . TYR A 1 95 ? -6.926 6.684 -7.492 1 97 95 TYR A O 1
ATOM 742 N N . LEU A 1 96 ? -6.734 5.414 -9.328 1 94.62 96 LEU A N 1
ATOM 743 C CA . LEU A 1 96 ? -5.824 6.328 -10.016 1 94.62 96 LEU A CA 1
ATOM 744 C C . LEU A 1 96 ? -6.543 7.609 -10.422 1 94.62 96 LEU A C 1
ATOM 746 O O . LEU A 1 96 ? -5.922 8.672 -10.523 1 94.62 96 LEU A O 1
ATOM 750 N N . LYS A 1 97 ? -7.844 7.496 -10.617 1 94.38 97 LYS A N 1
ATOM 751 C CA . LYS A 1 97 ? -8.648 8.664 -10.969 1 94.38 97 LYS A CA 1
ATOM 752 C C . LYS A 1 97 ? -8.734 9.641 -9.797 1 94.38 97 LYS A C 1
ATOM 754 O O . LYS A 1 97 ? -8.914 10.844 -9.992 1 94.38 97 LYS A O 1
ATOM 759 N N . TYR A 1 98 ? -8.625 9.18 -8.555 1 95.44 98 TYR A N 1
ATOM 760 C CA . TYR A 1 98 ? -8.711 9.969 -7.336 1 95.44 98 TYR A CA 1
ATOM 761 C C . TYR A 1 98 ? -7.438 9.836 -6.508 1 95.44 98 TYR A C 1
ATOM 763 O O . TYR A 1 98 ? -7.344 8.969 -5.641 1 95.44 98 TYR A O 1
ATOM 771 N N . PRO A 1 99 ? -6.547 10.789 -6.684 1 92.94 99 PRO A N 1
ATOM 772 C CA . PRO A 1 99 ? -5.207 10.656 -6.109 1 92.94 99 PRO A CA 1
ATOM 773 C C . PRO A 1 99 ? -5.23 10.484 -4.59 1 92.94 99 PRO A C 1
ATOM 775 O O . PRO A 1 99 ? -5.781 11.328 -3.879 1 92.94 99 PRO A O 1
ATOM 778 N N . GLY A 1 100 ? -4.641 9.344 -4.199 1 93.81 100 GLY A N 1
ATOM 779 C CA . GLY A 1 100 ? -4.457 9.094 -2.779 1 93.81 100 GLY A CA 1
ATOM 780 C C . GLY A 1 100 ? -5.641 8.398 -2.139 1 93.81 100 GLY A C 1
ATOM 781 O O . GLY A 1 100 ? -5.562 7.961 -0.987 1 93.81 100 GLY A O 1
ATOM 782 N N . ILE A 1 101 ? -6.73 8.203 -2.818 1 95.81 101 ILE A N 1
ATOM 783 C CA . ILE A 1 101 ? -7.98 7.738 -2.227 1 95.81 101 ILE A CA 1
ATOM 784 C C . ILE A 1 101 ? -7.812 6.301 -1.729 1 95.81 101 ILE A C 1
ATOM 786 O O . ILE A 1 101 ? -8.539 5.859 -0.837 1 95.81 101 ILE A O 1
ATOM 790 N N . SER A 1 102 ? -6.859 5.539 -2.287 1 96.12 102 SER A N 1
ATOM 791 C CA . SER A 1 102 ? -6.676 4.145 -1.893 1 96.12 102 SER A CA 1
ATOM 792 C C . SER A 1 102 ? -6.223 4.039 -0.441 1 96.12 102 SER A C 1
ATOM 794 O O . SER A 1 102 ? -6.328 2.975 0.172 1 96.12 102 SER A O 1
ATOM 796 N N . ARG A 1 103 ? -5.711 5.102 0.116 1 92.5 103 ARG A N 1
ATOM 797 C CA . ARG A 1 103 ? -5.406 5.133 1.543 1 92.5 103 ARG A CA 1
ATOM 798 C C . ARG A 1 103 ? -6.66 4.887 2.375 1 92.5 103 ARG A C 1
ATOM 800 O O . ARG A 1 103 ? -6.594 4.254 3.434 1 92.5 103 ARG A O 1
ATOM 807 N N . ALA A 1 104 ? -7.773 5.441 1.919 1 92 104 ALA A N 1
ATOM 808 C CA . ALA A 1 104 ? -9.047 5.215 2.594 1 92 104 ALA A CA 1
ATOM 809 C C . ALA A 1 104 ? -9.414 3.734 2.596 1 92 104 ALA A C 1
ATOM 811 O O . ALA A 1 104 ? -9.961 3.225 3.576 1 92 104 ALA A O 1
ATOM 812 N N . ALA A 1 105 ? -9.07 3.045 1.541 1 92.12 105 ALA A N 1
ATOM 813 C CA . ALA A 1 105 ? -9.375 1.62 1.429 1 92.12 105 ALA A CA 1
ATOM 814 C C . ALA A 1 105 ? -8.508 0.796 2.375 1 92.12 105 ALA A C 1
ATOM 816 O O . ALA A 1 105 ? -8.945 -0.23 2.896 1 92.12 105 ALA A O 1
ATOM 817 N N . LEU A 1 106 ? -7.297 1.245 2.602 1 88.5 106 LEU A N 1
ATOM 818 C CA . LEU A 1 106 ? -6.375 0.547 3.492 1 88.5 106 LEU A CA 1
ATOM 819 C C . LEU A 1 106 ? -6.797 0.711 4.949 1 88.5 106 LEU A C 1
ATOM 821 O O . LEU A 1 106 ? -6.457 -0.121 5.793 1 88.5 106 LEU A O 1
ATOM 825 N N . ALA A 1 107 ? -7.535 1.735 5.262 1 76.25 107 ALA A N 1
ATOM 826 C CA . ALA A 1 107 ? -7.844 2.129 6.633 1 76.25 107 ALA A CA 1
ATOM 827 C C . ALA A 1 107 ? -9.188 1.55 7.078 1 76.25 107 ALA A C 1
ATOM 829 O O . ALA A 1 107 ? -9.531 1.607 8.266 1 76.25 107 ALA A O 1
ATOM 830 N N . THR A 1 108 ? -9.906 0.996 6.172 1 68.31 108 THR A N 1
ATOM 831 C CA . THR A 1 108 ? -11.305 0.761 6.512 1 68.31 108 THR A CA 1
ATOM 832 C C . THR A 1 108 ? -11.633 -0.73 6.473 1 68.31 108 THR A C 1
ATOM 834 O O . THR A 1 108 ? -11.156 -1.45 5.59 1 68.31 108 THR A O 1
ATOM 837 N N . VAL A 1 109 ? -12.227 -1.178 7.574 1 70 109 VAL A N 1
ATOM 838 C CA . VAL A 1 109 ? -13.031 -2.393 7.441 1 70 109 VAL A CA 1
ATOM 839 C C . VAL A 1 109 ? -14.281 -2.098 6.625 1 70 109 VAL A C 1
ATOM 841 O O . VAL A 1 109 ? -15.086 -1.241 7 1 70 109 VAL A O 1
ATOM 844 N N . PRO A 1 110 ? -14.344 -2.736 5.598 1 74.38 110 PRO A N 1
ATOM 845 C CA . PRO A 1 110 ? -15.453 -2.373 4.715 1 74.38 110 PRO A CA 1
ATOM 846 C C . PRO A 1 110 ? -16.828 -2.6 5.359 1 74.38 110 PRO A C 1
ATOM 848 O O . PRO A 1 110 ? -17.094 -3.693 5.855 1 74.38 110 PRO A O 1
ATOM 851 N N . THR A 1 111 ? -17.625 -1.58 5.344 1 80.19 111 THR A N 1
ATOM 852 C CA . THR A 1 111 ? -18.984 -1.694 5.84 1 80.19 111 THR A CA 1
ATOM 853 C C . THR A 1 111 ? -20 -1.321 4.754 1 80.19 111 THR A C 1
ATOM 855 O O . THR A 1 111 ? -21.172 -1.675 4.84 1 80.19 111 THR A O 1
ATOM 858 N N . HIS A 1 112 ? -19.516 -0.647 3.85 1 88.44 112 HIS A N 1
ATOM 859 C CA . HIS A 1 112 ? -20.422 -0.231 2.781 1 88.44 112 HIS A CA 1
ATOM 860 C C . HIS A 1 112 ? -20.828 -1.415 1.909 1 88.44 112 HIS A C 1
ATOM 862 O O . HIS A 1 112 ? -19.984 -2.232 1.533 1 88.44 112 HIS A O 1
ATOM 868 N N . LEU A 1 113 ? -22.047 -1.465 1.551 1 91.88 113 LEU A N 1
ATOM 869 C CA . LEU A 1 113 ? -22.594 -2.629 0.872 1 91.88 113 LEU A CA 1
ATOM 870 C C . LEU A 1 113 ? -21.953 -2.824 -0.496 1 91.88 113 LEU A C 1
ATOM 872 O O . LEU A 1 113 ? -21.766 -3.957 -0.94 1 91.88 113 LEU A O 1
ATOM 876 N N . GLU A 1 114 ? -21.594 -1.743 -1.135 1 95 114 GLU A N 1
ATOM 877 C CA . GLU A 1 114 ? -20.984 -1.87 -2.449 1 95 114 GLU A CA 1
ATOM 878 C C . GLU A 1 114 ? -19.578 -2.455 -2.344 1 95 114 GLU A C 1
ATOM 880 O O . GLU A 1 114 ? -19.141 -3.197 -3.223 1 95 114 GLU A O 1
ATOM 885 N N . THR A 1 115 ? -18.828 -2.061 -1.304 1 95.25 115 THR A N 1
ATOM 886 C CA . THR A 1 115 ? -17.516 -2.648 -1.073 1 95.25 115 THR A CA 1
ATOM 887 C C . THR A 1 115 ? -17.641 -4.141 -0.791 1 95.25 115 THR A C 1
ATOM 889 O O . THR A 1 115 ? -16.891 -4.945 -1.345 1 95.25 115 THR A O 1
ATOM 892 N N . LEU A 1 116 ? -18.656 -4.473 -0.032 1 95.5 116 LEU A N 1
ATOM 893 C CA . LEU A 1 116 ? -18.922 -5.875 0.284 1 95.5 116 LEU A CA 1
ATOM 894 C C . LEU A 1 116 ? -19.359 -6.641 -0.959 1 95.5 116 LEU A C 1
ATOM 896 O O . LEU A 1 116 ? -18.984 -7.801 -1.141 1 95.5 116 LEU A O 1
ATOM 900 N N . ARG A 1 117 ? -20.156 -5.973 -1.779 1 97.44 117 ARG A N 1
ATOM 901 C CA . ARG A 1 117 ? -20.609 -6.594 -3.021 1 97.44 117 ARG A CA 1
ATOM 902 C C . ARG A 1 117 ? -19.422 -6.98 -3.898 1 97.44 117 ARG A C 1
ATOM 904 O O . ARG A 1 117 ? -19.375 -8.094 -4.426 1 97.44 117 ARG A O 1
ATOM 911 N N . VAL A 1 118 ? -18.531 -6.086 -4.035 1 98.06 118 VAL A N 1
ATOM 912 C CA . VAL A 1 118 ? -17.359 -6.355 -4.859 1 98.06 118 VAL A CA 1
ATOM 913 C C . VAL A 1 118 ? -16.516 -7.457 -4.223 1 98.06 118 VAL A C 1
ATOM 915 O O . VAL A 1 118 ? -16.031 -8.352 -4.914 1 98.06 118 VAL A O 1
ATOM 918 N N . GLY A 1 119 ? -16.312 -7.395 -2.863 1 97.38 119 GLY A N 1
ATOM 919 C CA . GLY A 1 119 ? -15.633 -8.477 -2.168 1 97.38 119 GLY A CA 1
ATOM 920 C C . GLY A 1 119 ? -16.281 -9.836 -2.404 1 97.38 119 GLY A C 1
ATOM 921 O O . GLY A 1 119 ? -15.578 -10.828 -2.598 1 97.38 119 GLY A O 1
ATOM 922 N N . GLU A 1 120 ? -17.609 -9.875 -2.367 1 97.81 120 GLU A N 1
ATOM 923 C CA . GLU A 1 120 ? -18.375 -11.086 -2.654 1 97.81 120 GLU A CA 1
ATOM 924 C C . GLU A 1 120 ? -18.078 -11.602 -4.059 1 97.81 120 GLU A C 1
ATOM 926 O O . GLU A 1 120 ? -17.906 -12.805 -4.262 1 97.81 120 GLU A O 1
ATOM 931 N N . GLY A 1 121 ? -18.094 -10.703 -5.004 1 98.56 121 GLY A N 1
ATOM 932 C CA . GLY A 1 121 ? -17.828 -11.078 -6.383 1 98.56 121 GLY A CA 1
ATOM 933 C C . GLY A 1 121 ? -16.422 -11.633 -6.582 1 98.56 121 GLY A C 1
ATOM 934 O O . GLY A 1 121 ? -16.234 -12.602 -7.316 1 98.56 121 GLY A O 1
ATOM 935 N N . ILE A 1 122 ? -15.43 -11.016 -5.992 1 98.5 122 ILE A N 1
ATOM 936 C CA . ILE A 1 122 ? -14.047 -11.477 -6.078 1 98.5 122 ILE A CA 1
ATOM 937 C C . ILE A 1 122 ? -13.938 -12.883 -5.484 1 98.5 122 ILE A C 1
ATOM 939 O O . ILE A 1 122 ? -13.328 -13.773 -6.086 1 98.5 122 ILE A O 1
ATOM 943 N N . LEU A 1 123 ? -14.57 -13.039 -4.324 1 98.19 123 LEU A N 1
ATOM 944 C CA . LEU A 1 123 ? -14.578 -14.344 -3.678 1 98.19 123 LEU A CA 1
ATOM 945 C C . LEU A 1 123 ? -15.234 -15.391 -4.574 1 98.19 123 LEU A C 1
ATOM 947 O O . LEU A 1 123 ? -14.727 -16.5 -4.703 1 98.19 123 LEU A O 1
ATOM 951 N N . ALA A 1 124 ? -16.312 -15.047 -5.191 1 98.62 124 ALA A N 1
ATOM 952 C CA . ALA A 1 124 ? -17.031 -15.953 -6.09 1 98.62 124 ALA A CA 1
ATOM 953 C C . ALA A 1 124 ? -16.141 -16.391 -7.25 1 98.62 124 ALA A C 1
ATOM 955 O O . ALA A 1 124 ? -16.109 -17.562 -7.609 1 98.62 124 ALA A O 1
ATOM 956 N N . ILE A 1 125 ? -15.445 -15.453 -7.812 1 98.5 125 ILE A N 1
ATOM 957 C CA . ILE A 1 125 ? -14.555 -15.742 -8.93 1 98.5 125 ILE A CA 1
ATOM 958 C C . ILE A 1 125 ? -13.484 -16.734 -8.492 1 98.5 125 ILE A C 1
ATOM 960 O O . ILE A 1 125 ? -13.242 -17.734 -9.172 1 98.5 125 ILE A O 1
ATOM 964 N N . LEU A 1 126 ? -12.828 -16.5 -7.363 1 98.38 126 LEU A N 1
ATOM 965 C CA . LEU A 1 126 ? -11.766 -17.344 -6.852 1 98.38 126 LEU A CA 1
ATOM 966 C C . LEU A 1 126 ? -12.281 -18.75 -6.551 1 98.38 126 LEU A C 1
ATOM 968 O O . LEU A 1 126 ? -11.656 -19.75 -6.945 1 98.38 126 LEU A O 1
ATOM 972 N N . LEU A 1 127 ? -13.438 -18.828 -5.898 1 97.88 127 LEU A N 1
ATOM 973 C CA . LEU A 1 127 ? -14 -20.125 -5.52 1 97.88 127 LEU A CA 1
ATOM 974 C C . LEU A 1 127 ? -14.43 -20.906 -6.7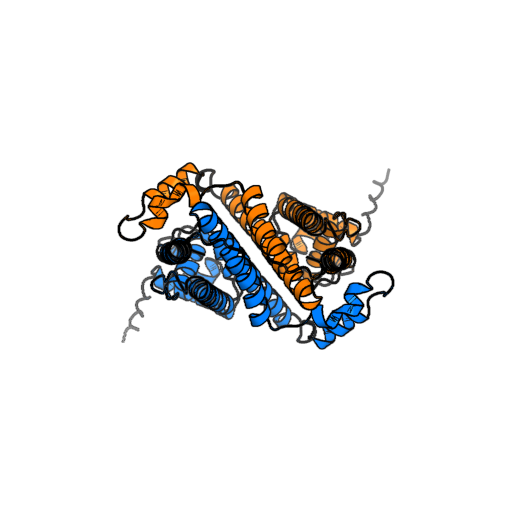5 1 97.88 127 LEU A C 1
ATOM 976 O O . LEU A 1 127 ? -14.234 -22.125 -6.812 1 97.88 127 LEU A O 1
ATOM 980 N N . THR A 1 128 ? -15.055 -20.234 -7.648 1 97.5 128 THR A N 1
ATOM 981 C CA . THR A 1 128 ? -15.445 -20.875 -8.898 1 97.5 128 THR A CA 1
ATOM 982 C C . THR A 1 128 ? -14.219 -21.422 -9.625 1 97.5 128 THR A C 1
ATOM 984 O O . THR A 1 128 ? -14.289 -22.453 -10.297 1 97.5 128 THR A O 1
ATOM 987 N N . GLY A 1 129 ? -13.133 -20.766 -9.531 1 96.88 129 GLY A N 1
ATOM 988 C CA . GLY A 1 129 ? -11.883 -21.219 -10.109 1 96.88 129 GLY A CA 1
ATOM 989 C C . GLY A 1 129 ? -11.281 -22.406 -9.391 1 96.88 129 GLY A C 1
ATOM 990 O O . GLY A 1 129 ? -10.258 -22.938 -9.812 1 96.88 129 GLY A O 1
ATOM 991 N N . GLY A 1 130 ? -11.875 -22.797 -8.258 1 96.81 130 GLY A N 1
ATOM 992 C CA . GLY A 1 130 ? -11.43 -23.969 -7.523 1 96.81 130 GLY A CA 1
ATOM 993 C C . GLY A 1 130 ? -10.422 -23.641 -6.434 1 96.81 130 GLY A C 1
ATOM 994 O O . GLY A 1 130 ? -9.75 -24.531 -5.91 1 96.81 130 GLY A O 1
ATOM 995 N N . VAL A 1 131 ? -10.258 -22.406 -6.125 1 96.94 131 VAL A N 1
ATOM 996 C CA . VAL A 1 131 ? -9.344 -22.016 -5.062 1 96.94 131 VAL A CA 1
ATOM 997 C C . VAL A 1 131 ? -9.961 -22.328 -3.701 1 96.94 131 VAL A C 1
ATOM 999 O O . VAL A 1 131 ? -11.133 -22.047 -3.465 1 96.94 131 VAL A O 1
ATOM 1002 N N . GLU A 1 132 ? -9.18 -22.922 -2.855 1 96.75 132 GLU A N 1
ATOM 1003 C CA . GLU A 1 132 ? -9.625 -23.234 -1.501 1 96.75 132 GLU A CA 1
ATOM 1004 C C . GLU A 1 132 ? -10.047 -21.969 -0.763 1 96.75 132 GLU A C 1
ATOM 1006 O O . GLU A 1 132 ? -9.414 -20.922 -0.903 1 96.75 132 GLU A O 1
ATOM 1011 N N . PRO A 1 133 ? -11.094 -22 0.044 1 96.81 133 PRO A N 1
ATOM 1012 C CA . PRO A 1 133 ? -11.727 -20.812 0.629 1 96.81 133 PRO A CA 1
ATOM 1013 C C . PRO A 1 133 ? -10.75 -19.953 1.422 1 96.81 133 PRO A C 1
ATOM 1015 O O . PRO A 1 133 ? -10.711 -18.734 1.247 1 96.81 133 PRO A O 1
ATOM 1018 N N . ARG A 1 134 ? -9.961 -20.516 2.246 1 95.5 134 ARG A N 1
ATOM 1019 C CA . ARG A 1 134 ? -9.008 -19.734 3.023 1 95.5 134 ARG A CA 1
ATOM 1020 C C . ARG A 1 134 ? -7.977 -19.062 2.113 1 95.5 134 ARG A C 1
ATOM 1022 O O . ARG A 1 134 ? -7.66 -17.891 2.287 1 95.5 134 ARG A O 1
ATOM 1029 N N . THR A 1 135 ? -7.516 -19.859 1.176 1 96.19 135 THR A N 1
ATOM 1030 C CA . THR A 1 135 ? -6.578 -19.312 0.195 1 96.19 135 THR A CA 1
ATOM 1031 C C . THR A 1 135 ? -7.219 -18.188 -0.6 1 96.19 135 THR A C 1
ATOM 1033 O O . THR A 1 135 ? -6.582 -17.156 -0.861 1 96.19 135 THR A O 1
ATOM 1036 N N . ALA A 1 136 ? -8.484 -18.375 -0.967 1 97.44 136 ALA A N 1
ATOM 1037 C CA . ALA A 1 136 ? -9.219 -17.344 -1.699 1 97.44 136 ALA A CA 1
ATOM 1038 C C . ALA A 1 136 ? -9.328 -16.062 -0.884 1 97.44 136 ALA A C 1
ATOM 1040 O O . ALA A 1 136 ? -9.109 -14.961 -1.41 1 97.44 136 ALA A O 1
ATOM 1041 N N . ALA A 1 137 ? -9.625 -16.2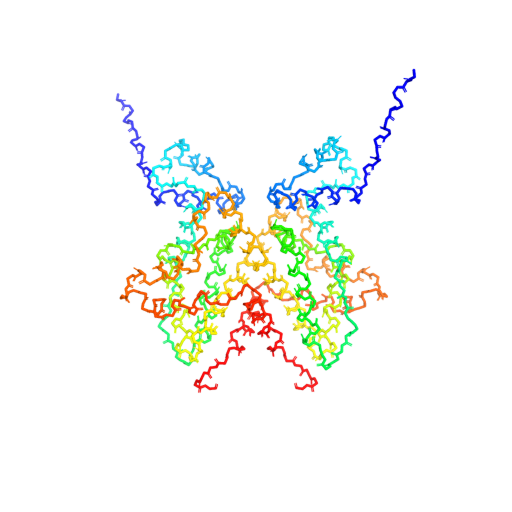19 0.402 1 96.25 137 ALA A N 1
ATOM 1042 C CA . ALA A 1 137 ? -9.742 -15.078 1.301 1 96.25 137 ALA A CA 1
ATOM 1043 C C . ALA A 1 137 ? -8.422 -14.328 1.411 1 96.25 137 ALA A C 1
ATOM 1045 O O . ALA A 1 137 ? -8.383 -13.102 1.305 1 96.25 137 ALA A O 1
ATOM 1046 N N . TRP A 1 138 ? -7.379 -15.055 1.564 1 95.5 138 TRP A N 1
ATOM 1047 C CA . TRP A 1 138 ? -6.062 -14.453 1.738 1 95.5 138 TRP A CA 1
ATOM 1048 C C . TRP A 1 138 ? -5.578 -13.812 0.44 1 95.5 138 TRP A C 1
ATOM 1050 O O . TRP A 1 138 ? -4.953 -12.75 0.458 1 95.5 138 TRP A O 1
ATOM 1060 N N . ALA A 1 139 ? -5.852 -14.469 -0.675 1 96.56 139 ALA A N 1
ATOM 1061 C CA . ALA A 1 139 ? -5.48 -13.93 -1.979 1 96.56 139 ALA A CA 1
ATOM 1062 C C . ALA A 1 139 ? -6.203 -12.617 -2.254 1 96.56 139 ALA A C 1
ATOM 1064 O O . ALA A 1 139 ? -5.602 -11.656 -2.742 1 96.56 139 ALA A O 1
ATOM 1065 N N . ARG A 1 140 ? -7.477 -12.609 -1.978 1 96.31 140 ARG A N 1
ATOM 1066 C CA . ARG A 1 140 ? -8.266 -11.391 -2.133 1 96.31 140 ARG A CA 1
ATOM 1067 C C . ARG A 1 140 ? -7.66 -10.242 -1.326 1 96.31 140 ARG A C 1
ATOM 1069 O O . ARG A 1 140 ? -7.504 -9.133 -1.836 1 96.31 140 ARG A O 1
ATOM 1076 N N . ASP A 1 141 ? -7.309 -10.484 -0.14 1 94.62 141 ASP A N 1
ATOM 1077 C CA . ASP A 1 141 ? -6.703 -9.469 0.722 1 94.62 141 ASP A CA 1
ATOM 1078 C C . ASP A 1 141 ? -5.367 -8.992 0.156 1 94.62 141 ASP A C 1
ATOM 1080 O O . ASP A 1 141 ? -5.121 -7.789 0.067 1 94.62 141 ASP A O 1
ATOM 1084 N N . ALA A 1 142 ? -4.543 -9.93 -0.216 1 96.06 142 ALA A N 1
ATOM 1085 C CA . ALA A 1 142 ? -3.223 -9.602 -0.751 1 96.06 142 ALA A CA 1
ATOM 1086 C C . ALA A 1 142 ? -3.334 -8.742 -2.006 1 96.06 142 ALA A C 1
ATOM 1088 O O . ALA A 1 142 ? -2.617 -7.75 -2.154 1 96.06 142 ALA A O 1
ATOM 1089 N N . LEU A 1 143 ? -4.203 -9.133 -2.902 1 97.44 143 LEU A N 1
ATOM 1090 C CA . LEU A 1 143 ? -4.414 -8.391 -4.145 1 97.44 143 LEU A CA 1
ATOM 1091 C C . LEU A 1 143 ? -4.922 -6.984 -3.855 1 97.44 143 LEU A C 1
ATOM 1093 O O . LEU A 1 143 ? -4.469 -6.02 -4.477 1 97.44 143 LEU A O 1
ATOM 1097 N N . SER A 1 144 ? -5.828 -6.871 -2.916 1 96.31 144 SER A N 1
ATOM 1098 C CA . SER A 1 144 ? -6.379 -5.566 -2.564 1 96.31 144 SER A CA 1
ATOM 1099 C C . SER A 1 144 ? -5.309 -4.66 -1.963 1 96.31 144 SER A C 1
ATOM 1101 O O . SER A 1 144 ? -5.262 -3.465 -2.262 1 96.31 144 SER A O 1
ATOM 1103 N N . LEU A 1 145 ? -4.48 -5.242 -1.092 1 95.62 145 LEU A N 1
ATOM 1104 C CA . LEU A 1 145 ? -3.381 -4.48 -0.512 1 95.62 145 LEU A CA 1
ATOM 1105 C C . LEU A 1 145 ? -2.418 -4.004 -1.595 1 95.62 145 LEU A C 1
ATOM 1107 O O . LEU A 1 145 ? -2.035 -2.834 -1.623 1 95.62 145 LEU A O 1
ATOM 1111 N N . TYR A 1 146 ? -2.072 -4.852 -2.494 1 96.94 146 TYR A N 1
ATOM 1112 C CA . TYR A 1 146 ? -1.135 -4.492 -3.555 1 96.94 146 TYR A CA 1
ATOM 1113 C C . TYR A 1 146 ? -1.697 -3.377 -4.426 1 96.94 146 TYR A C 1
ATOM 1115 O O . TYR A 1 146 ? -1.001 -2.402 -4.723 1 96.94 146 TYR A O 1
ATOM 1123 N N . VAL A 1 147 ? -2.977 -3.52 -4.844 1 97.62 147 VAL A N 1
ATOM 1124 C CA . VAL A 1 147 ? -3.582 -2.535 -5.738 1 97.62 147 VAL A CA 1
ATOM 1125 C C .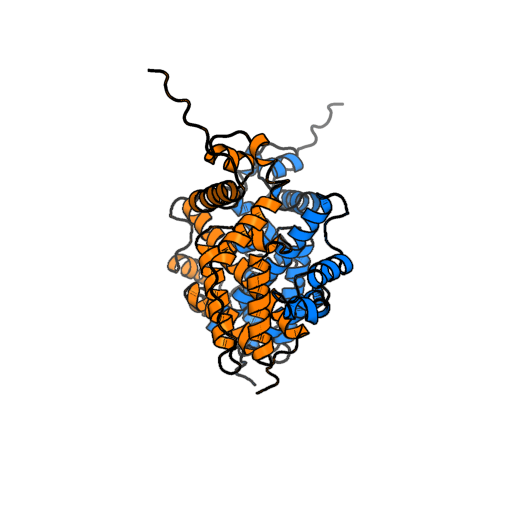 VAL A 1 147 ? -3.635 -1.175 -5.047 1 97.62 147 VAL A C 1
ATOM 1127 O O . VAL A 1 147 ? -3.42 -0.14 -5.68 1 97.62 147 VAL A O 1
ATOM 1130 N N . SER A 1 148 ? -3.898 -1.192 -3.766 1 96.56 148 SER A N 1
ATOM 1131 C CA . SER A 1 148 ? -3.93 0.051 -3.004 1 96.56 148 SER A CA 1
ATOM 1132 C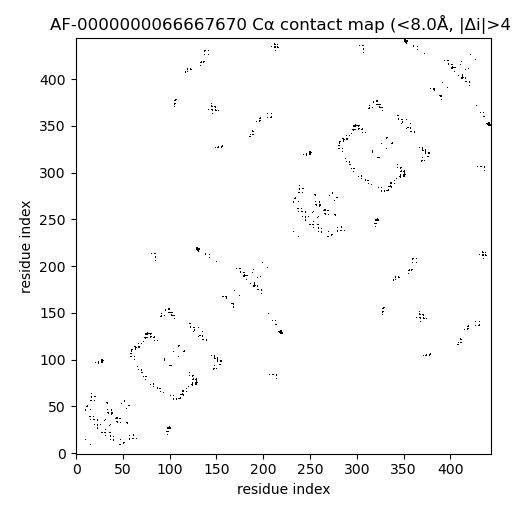 C . SER A 1 148 ? -2.549 0.698 -2.947 1 96.56 148 SER A C 1
ATOM 1134 O O . SER A 1 148 ? -2.418 1.908 -3.145 1 96.56 148 SER A O 1
ATOM 1136 N N . ALA A 1 149 ? -1.551 -0.104 -2.699 1 95.5 149 ALA A N 1
ATOM 1137 C CA . ALA A 1 149 ? -0.189 0.421 -2.641 1 95.5 149 ALA A CA 1
ATOM 1138 C C . ALA A 1 149 ? 0.254 0.949 -4.004 1 95.5 149 ALA A C 1
ATOM 1140 O O . ALA A 1 149 ? 0.877 2.01 -4.09 1 95.5 149 ALA A O 1
ATOM 1141 N N . TYR A 1 150 ? -0.05 0.231 -4.996 1 95.06 150 TYR A N 1
ATOM 1142 C CA . TYR A 1 150 ? 0.291 0.64 -6.355 1 95.06 150 TYR A CA 1
ATOM 1143 C C . TYR A 1 150 ? -0.3 2.008 -6.676 1 95.06 150 TYR A C 1
ATOM 1145 O O . TYR A 1 150 ? 0.414 2.91 -7.121 1 95.06 150 TYR A O 1
ATOM 1153 N N . ALA A 1 151 ? -1.572 2.104 -6.422 1 95.31 151 ALA A N 1
ATOM 1154 C CA . ALA A 1 151 ? -2.258 3.359 -6.719 1 95.31 151 ALA A CA 1
ATOM 1155 C C . ALA A 1 151 ? -1.73 4.492 -5.844 1 95.31 151 ALA A C 1
ATOM 1157 O O . ALA A 1 151 ? -1.561 5.621 -6.312 1 95.31 151 ALA A O 1
ATOM 1158 N N . LEU A 1 152 ? -1.528 4.164 -4.605 1 92.38 152 LEU A N 1
ATOM 1159 C CA . LEU A 1 152 ? -1.033 5.184 -3.684 1 92.38 152 LEU A CA 1
ATOM 1160 C C . LEU A 1 152 ? 0.358 5.656 -4.094 1 92.38 152 LEU A C 1
ATOM 1162 O O . LEU A 1 152 ? 0.629 6.859 -4.113 1 92.38 152 LEU A O 1
ATOM 1166 N N . GLY A 1 153 ? 1.258 4.723 -4.391 1 89.44 153 GLY A N 1
ATOM 1167 C CA . GLY A 1 153 ? 2.584 5.082 -4.867 1 89.44 153 GLY A CA 1
ATOM 1168 C C . GLY A 1 153 ? 2.557 5.984 -6.086 1 89.44 153 GLY A C 1
ATOM 1169 O O . GLY A 1 153 ? 3.281 6.98 -6.145 1 89.44 153 GLY A O 1
ATOM 1170 N N . GLN A 1 154 ? 1.686 5.707 -7.043 1 87.56 154 GLN A N 1
ATOM 1171 C CA . GLN A 1 154 ? 1.536 6.516 -8.25 1 87.56 154 GLN A CA 1
ATOM 1172 C C . GLN A 1 154 ? 1.064 7.926 -7.906 1 87.56 154 GLN A C 1
ATOM 1174 O O . GLN A 1 154 ? 1.537 8.906 -8.492 1 87.56 154 GLN A O 1
ATOM 1179 N N . SER A 1 155 ? 0.181 8.039 -7 1 85.44 155 SER A N 1
ATOM 1180 C CA . SER A 1 155 ? -0.368 9.336 -6.617 1 85.44 155 SER A CA 1
ATOM 1181 C C . SER A 1 155 ? 0.682 10.195 -5.918 1 85.44 155 SER A C 1
ATOM 1183 O O . SER A 1 155 ? 0.731 11.414 -6.125 1 85.44 155 SER A O 1
ATOM 1185 N N . LEU A 1 156 ? 1.407 9.594 -5.102 1 79.06 156 LEU A N 1
ATOM 1186 C CA . LEU A 1 156 ? 2.41 10.32 -4.332 1 79.06 156 LEU A CA 1
ATOM 1187 C C . LEU A 1 156 ? 3.521 10.836 -5.242 1 79.06 156 LEU A C 1
ATOM 1189 O O . LEU A 1 156 ? 3.988 11.969 -5.082 1 79.06 156 LEU A O 1
ATOM 1193 N N . VAL A 1 157 ? 3.91 10.07 -6.18 1 75.06 157 VAL A N 1
ATOM 1194 C CA . VAL A 1 157 ? 4.906 10.484 -7.164 1 75.06 157 VAL A CA 1
ATOM 1195 C C . VAL A 1 157 ? 4.363 11.648 -7.992 1 75.06 157 VAL A C 1
ATOM 1197 O O . VAL A 1 157 ? 5.074 12.625 -8.242 1 75.06 157 VAL A O 1
ATOM 1200 N N . GLN A 1 158 ? 3.107 11.586 -8.359 1 75.75 158 GLN A N 1
ATOM 1201 C CA . GLN A 1 158 ? 2.469 12.633 -9.141 1 75.75 158 GLN A CA 1
ATOM 1202 C C . GLN A 1 158 ? 2.359 13.93 -8.336 1 75.75 158 GLN A C 1
ATOM 1204 O O . GLN A 1 158 ? 2.551 15.023 -8.875 1 75.75 158 GLN A O 1
ATOM 1209 N N . GLN A 1 159 ? 2.004 13.781 -7.117 1 74.25 159 GLN A N 1
ATOM 1210 C CA . GLN A 1 159 ? 1.898 14.945 -6.246 1 74.25 159 GLN A CA 1
ATOM 1211 C C . GLN A 1 159 ? 3.25 15.641 -6.086 1 74.25 159 GLN A C 1
ATOM 1213 O O . GLN A 1 159 ? 3.326 16.875 -6.094 1 74.25 159 GLN A O 1
ATOM 1218 N N . ARG A 1 160 ? 4.227 14.898 -5.906 1 71 160 ARG A N 1
ATOM 1219 C CA . ARG A 1 160 ? 5.57 15.461 -5.793 1 71 160 ARG A CA 1
ATOM 1220 C C . ARG A 1 160 ? 5.969 16.188 -7.066 1 71 160 ARG A C 1
ATOM 1222 O O . ARG A 1 160 ? 6.602 17.25 -7.004 1 71 160 ARG A O 1
ATOM 1229 N N . ARG A 1 161 ? 5.578 15.594 -8.188 1 68.38 161 ARG A N 1
ATOM 1230 C CA . ARG A 1 161 ? 5.852 16.219 -9.477 1 68.38 161 ARG A CA 1
ATOM 1231 C C . ARG A 1 161 ? 5.16 17.578 -9.594 1 68.38 161 ARG A C 1
ATOM 1233 O O . ARG A 1 161 ? 5.719 18.516 -10.156 1 68.38 161 ARG A O 1
ATOM 1240 N N . ARG A 1 162 ? 4.031 17.641 -9.062 1 67.38 162 ARG A N 1
ATOM 1241 C CA . ARG A 1 162 ? 3.246 18.875 -9.148 1 67.38 162 ARG A CA 1
ATOM 1242 C C . ARG A 1 162 ? 3.82 19.953 -8.234 1 67.38 162 ARG A C 1
ATOM 1244 O O . ARG A 1 162 ? 3.752 21.141 -8.547 1 67.38 162 ARG A O 1
ATOM 1251 N N . HIS A 1 163 ? 4.129 19.578 -7.027 1 63.69 163 HIS A N 1
ATOM 1252 C CA . HIS A 1 163 ? 4.645 20.547 -6.07 1 63.69 163 HIS A CA 1
ATOM 1253 C C . HIS A 1 163 ? 6.047 21 -6.453 1 63.69 163 HIS A C 1
ATOM 1255 O O . HIS A 1 163 ? 6.438 22.125 -6.137 1 63.69 163 HIS A O 1
ATOM 1261 N N . GLN A 1 164 ? 6.809 19.953 -6.656 1 55.66 164 GLN A N 1
ATOM 1262 C CA . GLN A 1 164 ? 8.172 20.359 -6.992 1 55.66 164 GLN A CA 1
ATOM 1263 C C . GLN A 1 164 ? 8.242 20.922 -8.414 1 55.66 164 GLN A C 1
ATOM 1265 O O . GLN A 1 164 ? 7.48 20.5 -9.289 1 55.66 164 GLN A O 1
ATOM 1270 N N . ASP A 1 165 ? 8.539 22.125 -8.594 1 47.97 165 ASP A N 1
ATOM 1271 C CA . ASP A 1 165 ? 8.836 22.594 -9.945 1 47.97 165 ASP A CA 1
ATOM 1272 C C . ASP A 1 165 ? 9.289 21.438 -10.828 1 47.97 165 ASP A C 1
ATOM 1274 O O . ASP A 1 165 ? 9.961 20.516 -10.367 1 47.97 165 ASP A O 1
ATOM 1278 N N . GLN A 1 166 ? 8.664 21.219 -12.125 1 46.72 166 GLN A N 1
ATOM 1279 C CA . GLN A 1 166 ? 8.742 20.25 -13.211 1 46.72 166 GLN A CA 1
ATOM 1280 C C . GLN A 1 166 ? 9.953 19.328 -13.047 1 46.72 166 GLN A C 1
ATOM 1282 O O . GLN A 1 166 ? 10.031 18.281 -13.695 1 46.72 166 GLN A O 1
ATOM 1287 N N . GLU A 1 167 ? 10.898 19.734 -12.422 1 43.81 167 GLU A N 1
ATOM 1288 C CA . GLU A 1 167 ? 12.234 19.203 -12.648 1 43.81 167 GLU A CA 1
ATOM 1289 C C . GLU A 1 167 ? 12.438 17.891 -11.906 1 43.81 167 GLU A C 1
ATOM 1291 O O . GLU A 1 167 ? 13.312 17.094 -12.266 1 43.81 167 GLU A O 1
ATOM 1296 N N . TRP A 1 168 ? 11.742 17.594 -10.781 1 45.66 168 TRP A N 1
ATOM 1297 C CA . TRP A 1 168 ? 12.344 16.562 -9.938 1 45.66 168 TRP A CA 1
ATOM 1298 C C . TRP A 1 168 ? 11.75 15.195 -10.258 1 45.66 168 TRP A C 1
ATOM 1300 O O . TRP A 1 168 ? 12.203 14.18 -9.719 1 45.66 168 TRP A O 1
ATOM 1310 N N . VAL A 1 169 ? 10.461 14.992 -10.68 1 52.88 169 VAL A N 1
ATOM 1311 C CA . VAL A 1 169 ? 10.164 13.602 -11 1 52.88 169 VAL A CA 1
ATOM 1312 C C . VAL A 1 169 ? 11.094 13.117 -12.117 1 52.88 169 VAL A C 1
ATOM 1314 O O . VAL A 1 169 ? 11.055 13.648 -13.227 1 52.88 169 VAL A O 1
ATOM 1317 N N . LEU A 1 170 ? 12.039 12.328 -11.672 1 62.69 170 LEU A N 1
ATOM 1318 C CA . LEU A 1 170 ? 13.109 11.922 -12.586 1 62.69 170 LEU A CA 1
ATOM 1319 C C . LEU A 1 170 ? 12.539 11.203 -13.797 1 62.69 170 LEU A C 1
ATOM 1321 O O . LEU A 1 170 ? 11.672 10.336 -13.664 1 62.69 170 LEU A O 1
ATOM 1325 N N . SER A 1 171 ? 12.641 11.867 -14.859 1 74.75 171 SER A N 1
ATOM 1326 C CA . SER A 1 171 ? 12.391 11.133 -16.094 1 74.75 171 SER A CA 1
ATOM 1327 C C . SER A 1 171 ? 13.07 9.773 -16.078 1 74.75 171 SER A C 1
ATOM 1329 O O . SER A 1 171 ? 13.93 9.508 -15.234 1 74.75 171 SER A O 1
ATOM 1331 N N . HIS A 1 172 ? 12.531 8.969 -16.859 1 80.69 172 HIS A N 1
ATOM 1332 C CA . HIS A 1 172 ? 13.195 7.684 -17.031 1 80.69 172 HIS A CA 1
ATOM 1333 C C . HIS A 1 172 ? 14.695 7.863 -17.266 1 80.69 172 HIS A C 1
ATOM 1335 O O . HIS A 1 172 ? 15.508 7.156 -16.672 1 80.69 172 HIS A O 1
ATOM 1341 N N . GLU A 1 173 ? 14.977 8.852 -18.078 1 84.81 173 GLU A N 1
ATOM 1342 C CA . GLU A 1 173 ? 16.375 9.117 -18.391 1 84.81 173 GLU A CA 1
ATOM 1343 C C . GLU A 1 173 ? 17.141 9.578 -17.156 1 84.81 173 GLU A C 1
ATOM 1345 O O . GLU A 1 173 ? 18.281 9.164 -16.938 1 84.81 173 GLU A O 1
ATOM 1350 N N . GLU A 1 174 ? 16.516 10.375 -16.391 1 83.88 174 GLU A N 1
ATOM 1351 C CA . GLU A 1 174 ? 17.156 10.875 -15.18 1 83.88 174 GLU A CA 1
ATOM 1352 C C . GLU A 1 174 ? 17.375 9.758 -14.172 1 83.88 174 GLU A C 1
ATOM 1354 O O . GLU A 1 174 ? 18.422 9.711 -13.508 1 83.88 174 GLU A O 1
ATOM 1359 N N . LEU A 1 175 ? 16.438 8.945 -14.086 1 85.75 175 LEU A N 1
ATOM 1360 C CA . LEU A 1 175 ? 16.562 7.805 -13.18 1 85.75 175 LEU A CA 1
ATOM 1361 C C . LEU A 1 175 ? 17.672 6.871 -13.625 1 85.75 175 LEU A C 1
ATOM 1363 O O . LEU A 1 175 ? 18.453 6.391 -12.805 1 85.75 175 LEU A O 1
ATOM 1367 N N . LEU A 1 176 ? 17.719 6.613 -14.898 1 89.44 176 LEU A N 1
ATOM 1368 C CA . LEU A 1 176 ? 18.797 5.789 -15.453 1 89.44 176 LEU A CA 1
ATOM 1369 C C . LEU A 1 176 ? 20.156 6.379 -15.125 1 89.44 176 LEU A C 1
ATOM 1371 O O . LEU A 1 176 ? 21.062 5.656 -14.719 1 89.44 176 LEU A O 1
ATOM 1375 N N . ASP A 1 177 ? 20.25 7.711 -15.336 1 90.69 177 ASP A N 1
ATOM 1376 C CA . ASP A 1 177 ? 21.516 8.398 -15.055 1 90.69 177 ASP A CA 1
ATOM 1377 C C . ASP A 1 177 ? 21.875 8.289 -13.578 1 90.69 177 ASP A C 1
ATOM 1379 O O . ASP A 1 177 ? 23.047 8.07 -13.234 1 90.69 177 ASP A O 1
ATOM 1383 N N . ARG A 1 178 ? 20.891 8.398 -12.773 1 88.56 178 ARG A N 1
ATOM 1384 C CA . ARG A 1 178 ? 21.109 8.32 -11.336 1 88.56 178 ARG A CA 1
ATOM 1385 C C . ARG A 1 178 ? 21.625 6.945 -10.93 1 88.56 178 ARG A C 1
ATOM 1387 O O . ARG A 1 178 ? 22.578 6.836 -10.156 1 88.56 178 ARG A O 1
ATOM 1394 N N . PHE A 1 179 ? 21.031 5.941 -11.461 1 91.5 179 PHE A N 1
ATOM 1395 C CA . PHE A 1 179 ? 21.438 4.582 -11.125 1 91.5 179 PHE A CA 1
ATOM 1396 C C . PHE A 1 179 ? 22.812 4.266 -11.703 1 91.5 179 PHE A C 1
ATOM 1398 O O . PHE A 1 179 ? 23.641 3.635 -11.039 1 91.5 179 PHE A O 1
ATOM 1405 N N . THR A 1 180 ? 23.062 4.738 -12.883 1 93.25 180 THR A N 1
ATOM 1406 C CA . THR A 1 180 ? 24.344 4.449 -13.547 1 93.25 180 THR A CA 1
ATOM 1407 C C . THR A 1 180 ? 25.469 5.258 -12.914 1 93.25 180 THR A C 1
ATOM 1409 O O . THR A 1 180 ? 26.641 4.926 -13.078 1 93.25 180 THR A O 1
ATOM 1412 N N . ALA A 1 181 ? 25.125 6.301 -12.211 1 93.31 181 ALA A N 1
ATOM 1413 C CA . ALA A 1 181 ? 26.109 7.172 -11.594 1 93.31 181 ALA A CA 1
ATOM 1414 C C . ALA A 1 181 ? 26.531 6.652 -10.219 1 93.31 181 ALA A C 1
ATOM 1416 O O . ALA A 1 181 ? 27.469 7.164 -9.609 1 93.31 181 ALA A O 1
ATOM 1417 N N . LEU A 1 182 ? 25.891 5.629 -9.75 1 94.19 182 LEU A N 1
ATOM 1418 C CA . LEU A 1 182 ? 26.219 5.066 -8.445 1 94.19 182 LEU A CA 1
ATOM 1419 C C . LEU A 1 182 ? 27.609 4.438 -8.453 1 94.19 182 LEU A C 1
ATOM 1421 O O . LEU A 1 182 ? 28.094 4.023 -9.5 1 94.19 182 LEU A O 1
ATOM 1425 N N . PRO A 1 183 ? 28.25 4.402 -7.332 1 94.75 183 PRO A N 1
ATOM 1426 C CA . PRO A 1 183 ? 29.547 3.725 -7.277 1 94.75 183 PRO A CA 1
ATOM 1427 C C . PRO A 1 183 ? 29.484 2.264 -7.715 1 94.75 183 PRO A C 1
ATOM 1429 O O . PRO A 1 183 ? 28.766 1.469 -7.102 1 94.75 183 PRO A O 1
ATOM 1432 N N . ALA A 1 184 ? 30.25 1.9 -8.688 1 94.44 184 ALA A N 1
ATOM 1433 C CA . ALA A 1 184 ? 30.172 0.588 -9.328 1 94.44 184 ALA A CA 1
ATOM 1434 C C . ALA A 1 184 ? 30.594 -0.516 -8.359 1 94.44 184 ALA A C 1
ATOM 1436 O O . ALA A 1 184 ? 30.125 -1.651 -8.469 1 94.44 184 ALA A O 1
ATOM 1437 N N . ASP A 1 185 ? 31.453 -0.223 -7.477 1 95.62 185 ASP A N 1
ATOM 1438 C CA . ASP A 1 185 ? 31.953 -1.222 -6.535 1 95.62 185 ASP A CA 1
ATOM 1439 C C . ASP A 1 185 ? 30.891 -1.587 -5.504 1 95.62 185 ASP A C 1
ATOM 1441 O O . ASP A 1 185 ? 30.844 -2.721 -5.023 1 95.62 185 ASP A O 1
ATOM 1445 N N . GLU A 1 186 ? 30.016 -0.632 -5.215 1 95.88 186 GLU A N 1
ATOM 1446 C CA . GLU A 1 186 ? 29 -0.837 -4.188 1 95.88 186 GLU A CA 1
ATOM 1447 C C . GLU A 1 186 ? 27.672 -1.273 -4.801 1 95.88 186 GLU A C 1
ATOM 1449 O O . GLU A 1 186 ? 26.922 -2.029 -4.184 1 95.88 186 GLU A O 1
ATOM 1454 N N . PHE A 1 187 ? 27.469 -0.805 -5.996 1 97.56 187 PHE A N 1
ATOM 1455 C CA . PHE A 1 187 ? 26.172 -1.048 -6.594 1 97.56 187 PHE A CA 1
ATOM 1456 C C . PHE A 1 187 ? 26.312 -1.593 -8.008 1 97.56 187 PHE A C 1
ATOM 1458 O O . PHE A 1 187 ? 25.703 -1.075 -8.945 1 97.56 187 PHE A O 1
ATOM 1465 N N . PRO A 1 188 ? 27.062 -2.664 -8.164 1 97.88 188 PRO A N 1
ATOM 1466 C CA . PRO A 1 188 ? 27.312 -3.189 -9.508 1 97.88 188 PRO A CA 1
ATOM 1467 C C . PRO A 1 188 ? 26.031 -3.668 -10.203 1 97.88 188 PRO A C 1
ATOM 1469 O O . PRO A 1 188 ? 25.875 -3.459 -11.406 1 97.88 188 PRO A O 1
ATOM 1472 N N . LEU A 1 189 ? 25.156 -4.301 -9.516 1 98 189 LEU A N 1
ATOM 1473 C CA . LEU A 1 189 ? 23.953 -4.859 -10.125 1 98 189 LEU A CA 1
ATOM 1474 C C . LEU A 1 189 ? 22.969 -3.758 -10.5 1 98 189 LEU A C 1
ATOM 1476 O O . LEU A 1 189 ? 22.359 -3.797 -11.57 1 98 189 LEU A O 1
ATOM 1480 N N . THR A 1 190 ? 22.797 -2.742 -9.531 1 96.75 190 THR A N 1
ATOM 1481 C CA . THR A 1 190 ? 21.922 -1.613 -9.82 1 96.75 190 THR A CA 1
ATOM 1482 C C . THR A 1 190 ? 22.375 -0.89 -11.086 1 96.75 190 THR A C 1
ATOM 1484 O O . THR A 1 190 ? 21.547 -0.538 -11.938 1 96.75 190 THR A O 1
ATOM 1487 N N . ARG A 1 191 ? 23.672 -0.757 -11.195 1 96.56 191 ARG A N 1
ATOM 1488 C CA . ARG A 1 191 ? 24.219 -0.095 -12.375 1 96.56 191 ARG A CA 1
ATOM 1489 C C . ARG A 1 191 ? 24 -0.94 -13.625 1 96.56 191 ARG A C 1
ATOM 1491 O O . ARG A 1 191 ? 23.516 -0.44 -14.641 1 96.56 191 ARG A O 1
ATOM 1498 N N . ARG A 1 192 ? 24.328 -2.17 -13.539 1 96.75 192 ARG A N 1
ATOM 1499 C CA . ARG A 1 192 ? 24.266 -3.082 -14.68 1 96.75 192 ARG A CA 1
ATOM 1500 C C . ARG A 1 192 ? 22.828 -3.24 -15.18 1 96.75 192 ARG A C 1
ATOM 1502 O O . ARG A 1 192 ? 22.594 -3.328 -16.391 1 96.75 192 ARG A O 1
ATOM 1509 N N . HIS A 1 193 ? 21.875 -3.275 -14.258 1 97 193 HIS A N 1
ATOM 1510 C CA . HIS A 1 193 ? 20.5 -3.562 -14.633 1 97 193 HIS A CA 1
ATOM 1511 C C . HIS A 1 193 ? 19.609 -2.336 -14.453 1 97 193 HIS A C 1
ATOM 1513 O O . HIS A 1 193 ? 18.422 -2.465 -14.141 1 97 193 HIS A O 1
ATOM 1519 N N . ALA A 1 194 ? 20.203 -1.157 -14.57 1 95.31 194 ALA A N 1
ATOM 1520 C CA . ALA A 1 194 ? 19.484 0.101 -14.398 1 95.31 194 ALA A CA 1
ATOM 1521 C C . ALA A 1 194 ? 18.281 0.176 -15.344 1 95.31 194 ALA A C 1
ATOM 1523 O O . ALA A 1 194 ? 17.188 0.565 -14.93 1 95.31 194 ALA A O 1
ATOM 1524 N N . ALA A 1 195 ? 18.484 -0.265 -16.547 1 94.12 195 ALA A N 1
ATOM 1525 C CA . ALA A 1 195 ? 17.422 -0.22 -17.547 1 94.12 195 ALA A CA 1
ATOM 1526 C C . ALA A 1 195 ? 16.266 -1.14 -17.156 1 94.12 195 ALA A C 1
ATOM 1528 O O . ALA A 1 195 ? 15.102 -0.795 -17.344 1 94.12 195 ALA A O 1
ATOM 1529 N N . ASP A 1 196 ? 16.562 -2.299 -16.625 1 95.06 196 ASP A N 1
ATOM 1530 C CA . ASP A 1 196 ? 15.547 -3.234 -16.156 1 95.06 196 ASP A CA 1
ATOM 1531 C C . ASP A 1 196 ? 14.781 -2.66 -14.969 1 95.06 196 ASP A C 1
ATOM 1533 O O . ASP A 1 196 ? 13.562 -2.816 -14.875 1 95.06 196 ASP A O 1
ATOM 1537 N N . LEU A 1 197 ? 15.531 -2 -14.047 1 93.62 197 LEU A N 1
ATOM 1538 C CA . LEU A 1 197 ? 14.953 -1.461 -12.82 1 93.62 197 LEU A CA 1
ATOM 1539 C C . LEU A 1 197 ? 13.922 -0.38 -13.141 1 93.62 197 LEU A C 1
ATOM 1541 O O . LEU A 1 197 ? 12.953 -0.208 -12.398 1 93.62 197 LEU A O 1
ATOM 1545 N N . ILE A 1 198 ? 14.164 0.301 -14.281 1 90.5 198 ILE A N 1
ATOM 1546 C CA . ILE A 1 198 ? 13.258 1.402 -14.578 1 90.5 198 ILE A CA 1
ATOM 1547 C C . ILE A 1 198 ? 12.32 1.004 -15.719 1 90.5 198 ILE A C 1
ATOM 1549 O O . ILE A 1 198 ? 11.5 1.811 -16.156 1 90.5 198 ILE A O 1
ATOM 1553 N N . SER A 1 199 ? 12.375 -0.182 -16.203 1 91.81 199 SER A N 1
ATOM 1554 C CA . SER A 1 199 ? 11.617 -0.621 -17.375 1 91.81 199 SER A CA 1
ATOM 1555 C C . SER A 1 199 ? 10.148 -0.82 -17.031 1 91.81 199 SER A C 1
ATOM 1557 O O . SER A 1 199 ? 9.773 -0.903 -15.859 1 91.81 199 SER A O 1
ATOM 1559 N N . GLY A 1 200 ? 9.32 -0.8 -18.094 1 90 200 GLY A N 1
ATOM 1560 C CA . GLY A 1 200 ? 7.906 -1.111 -17.953 1 90 200 GLY A CA 1
ATOM 1561 C C . GLY A 1 200 ? 7.066 0.087 -17.562 1 90 200 GLY A C 1
ATOM 1562 O O . GLY A 1 200 ? 7.488 0.897 -16.734 1 90 200 GLY A O 1
ATOM 1563 N N . THR A 1 201 ? 5.957 0.122 -18.172 1 84.94 201 THR A N 1
ATOM 1564 C CA . THR A 1 201 ? 4.984 1.118 -17.75 1 84.94 201 THR A CA 1
ATOM 1565 C C . THR A 1 201 ? 4.32 0.699 -16.438 1 84.94 201 THR A C 1
ATOM 1567 O O . THR A 1 201 ? 4.461 -0.447 -16 1 84.94 201 THR A O 1
ATOM 1570 N N . GLY A 1 202 ? 3.652 1.716 -15.852 1 86.25 202 GLY A N 1
ATOM 1571 C CA . GLY A 1 202 ? 2.881 1.396 -14.664 1 86.25 202 GLY A CA 1
ATOM 1572 C C . GLY A 1 202 ? 1.919 0.241 -14.867 1 86.25 202 GLY A C 1
ATOM 1573 O O . GLY A 1 202 ? 1.818 -0.647 -14.016 1 86.25 202 GLY A O 1
ATOM 1574 N N . HIS A 1 203 ? 1.282 0.238 -16.016 1 88.56 203 HIS A N 1
ATOM 1575 C CA . HIS A 1 203 ? 0.303 -0.795 -16.344 1 88.56 203 HIS A CA 1
ATOM 1576 C C . HIS A 1 203 ? 0.969 -2.16 -16.484 1 88.56 203 HIS A C 1
ATOM 1578 O O . HIS A 1 203 ? 0.456 -3.162 -15.977 1 88.56 203 HIS A O 1
ATOM 1584 N N . GLU A 1 204 ? 2.109 -2.256 -17.094 1 92.94 204 GLU A N 1
ATOM 1585 C CA . GLU A 1 204 ? 2.814 -3.52 -17.281 1 92.94 204 GLU A CA 1
ATOM 1586 C C . GLU A 1 204 ? 3.266 -4.105 -15.945 1 92.94 204 GLU A C 1
ATOM 1588 O O . GLU A 1 204 ? 3.143 -5.312 -15.719 1 92.94 204 GLU A O 1
ATOM 1593 N N . ARG A 1 205 ? 3.76 -3.24 -15.133 1 92.94 205 ARG A N 1
ATOM 1594 C CA . ARG A 1 205 ? 4.234 -3.699 -13.836 1 92.94 205 ARG A CA 1
ATOM 1595 C C . ARG A 1 205 ? 3.074 -4.156 -12.953 1 92.94 205 ARG A C 1
ATOM 1597 O O . ARG A 1 205 ? 3.207 -5.117 -12.195 1 92.94 205 ARG A O 1
ATOM 1604 N N . PHE A 1 206 ? 1.966 -3.449 -13.148 1 96 206 PHE A N 1
ATOM 1605 C CA . PHE A 1 206 ? 0.758 -3.855 -12.445 1 96 206 PHE A CA 1
ATOM 1606 C C . PHE A 1 206 ? 0.307 -5.242 -12.891 1 96 206 PHE A C 1
ATOM 1608 O O . PHE A 1 206 ? 0.055 -6.117 -12.062 1 96 206 PHE A O 1
ATOM 1615 N N . GLU A 1 207 ? 0.255 -5.43 -14.164 1 95.06 207 GLU A N 1
ATOM 1616 C CA . GLU A 1 207 ? -0.166 -6.711 -14.727 1 95.06 207 GLU A CA 1
ATOM 1617 C C . GLU A 1 207 ? 0.777 -7.836 -14.305 1 95.06 207 GLU A C 1
ATOM 1619 O O . GLU A 1 207 ? 0.338 -8.953 -14.047 1 95.06 207 GLU A O 1
ATOM 1624 N N . PHE A 1 208 ? 1.997 -7.539 -14.305 1 94.31 208 PHE A N 1
ATOM 1625 C CA . PHE A 1 208 ? 2.986 -8.516 -13.867 1 94.31 208 PHE A CA 1
ATOM 1626 C C . PHE A 1 208 ? 2.701 -8.977 -12.445 1 94.31 208 PHE A C 1
ATOM 1628 O O . PHE A 1 208 ? 2.609 -10.18 -12.188 1 94.31 208 PHE A O 1
ATOM 1635 N N . ALA A 1 209 ? 2.592 -8.031 -11.5 1 95.38 209 ALA A N 1
ATOM 1636 C CA . ALA A 1 209 ? 2.439 -8.359 -10.086 1 95.38 209 ALA A CA 1
ATOM 1637 C C . ALA A 1 209 ? 1.124 -9.086 -9.828 1 95.38 209 ALA A C 1
ATOM 1639 O O . ALA A 1 209 ? 1.104 -10.133 -9.172 1 95.38 209 ALA A O 1
ATOM 1640 N N . VAL A 1 210 ? 0.008 -8.562 -10.367 1 96.06 210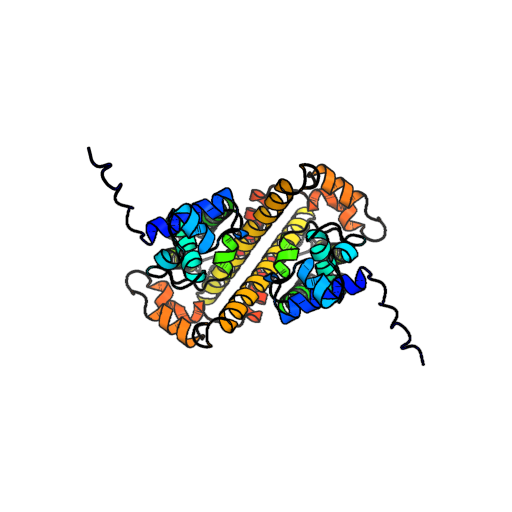 VAL A N 1
ATOM 1641 C CA . VAL A 1 210 ? -1.3 -9.188 -10.203 1 96.06 210 VAL A CA 1
ATOM 1642 C C . VAL A 1 210 ? -1.299 -10.57 -10.859 1 96.06 210 VAL A C 1
ATOM 1644 O O . VAL A 1 210 ? -1.834 -11.531 -10.305 1 96.06 210 VAL A O 1
ATOM 1647 N N . GLY A 1 211 ? -0.653 -10.617 -12.031 1 93.5 211 GLY A N 1
ATOM 1648 C CA . GLY A 1 211 ? -0.529 -11.898 -12.703 1 93.5 211 GLY A CA 1
ATOM 1649 C C . GLY A 1 211 ? 0.203 -12.938 -11.875 1 93.5 211 GLY A C 1
ATOM 1650 O O . GLY A 1 211 ? -0.205 -14.102 -11.828 1 93.5 211 GLY A O 1
ATOM 1651 N N . ARG A 1 212 ? 1.218 -12.516 -11.227 1 91.75 212 ARG A N 1
ATOM 1652 C CA . ARG A 1 212 ? 1.992 -13.445 -10.406 1 91.75 212 ARG A CA 1
ATOM 1653 C C . ARG A 1 212 ? 1.18 -13.93 -9.219 1 91.75 212 ARG A C 1
ATOM 1655 O O . ARG A 1 212 ? 1.217 -15.117 -8.875 1 91.75 212 ARG A O 1
ATOM 1662 N N . LEU A 1 213 ? 0.463 -13.086 -8.57 1 92.56 213 LEU A N 1
ATOM 1663 C CA . LEU A 1 213 ? -0.368 -13.438 -7.422 1 92.56 213 LEU A CA 1
ATOM 1664 C C . LEU A 1 213 ? -1.495 -14.383 -7.84 1 92.56 213 LEU A C 1
ATOM 1666 O O . LEU A 1 213 ? -1.777 -15.359 -7.148 1 92.56 213 LEU A O 1
ATOM 1670 N N . VAL A 1 214 ? -2.062 -14.109 -8.992 1 93.25 214 VAL A N 1
ATOM 1671 C CA . VAL A 1 214 ? -3.229 -14.852 -9.461 1 93.25 214 VAL A CA 1
ATOM 1672 C C . VAL A 1 214 ? -2.793 -16.203 -10 1 93.25 214 VAL A C 1
ATOM 1674 O O . VAL A 1 214 ? -3.391 -17.234 -9.672 1 93.25 214 VAL A O 1
ATOM 1677 N N . ASN A 1 215 ? -1.726 -16.25 -10.805 1 88.12 215 ASN A N 1
ATOM 1678 C CA . ASN A 1 215 ? -1.279 -17.484 -11.445 1 88.12 215 ASN A CA 1
ATOM 1679 C C . ASN A 1 215 ? -0.7 -18.469 -10.438 1 88.12 215 ASN A C 1
ATOM 1681 O O . ASN A 1 215 ? -0.676 -19.672 -10.68 1 88.12 215 ASN A O 1
ATOM 1685 N N . GLY A 1 216 ? -0.246 -17.938 -9.336 1 85.06 216 GLY A N 1
ATOM 1686 C CA . GLY A 1 216 ? 0.312 -18.797 -8.297 1 85.06 216 GLY A CA 1
ATOM 1687 C C . GLY A 1 216 ? -0.747 -19.531 -7.488 1 85.06 216 GLY A C 1
ATOM 1688 O O . GLY A 1 216 ? -0.435 -20.453 -6.738 1 85.06 216 GLY A O 1
ATOM 1689 N N . LEU A 1 217 ? -2.002 -19.156 -7.641 1 87.12 217 LEU A N 1
ATOM 1690 C CA . LEU A 1 217 ? -3.088 -19.781 -6.895 1 87.12 217 LEU A CA 1
ATOM 1691 C C . LEU A 1 217 ? -3.424 -21.141 -7.48 1 87.12 217 LEU A C 1
ATOM 1693 O O . LEU A 1 217 ? -3.586 -21.281 -8.695 1 87.12 217 LEU A O 1
ATOM 1697 N N . GLU A 1 218 ? -3.281 -22.141 -6.559 1 76.81 218 GLU A N 1
ATOM 1698 C CA . GLU A 1 218 ? -3.637 -23.5 -6.969 1 76.81 218 GLU A CA 1
ATOM 1699 C C . GLU A 1 218 ? -5.141 -23.625 -7.176 1 76.81 218 GLU A C 1
ATOM 1701 O O . GLU A 1 218 ? -5.934 -23.016 -6.453 1 76.81 218 GLU A O 1
ATOM 1706 N N . SER A 1 219 ? -5.414 -24.188 -8.289 1 71.25 219 SER A N 1
ATOM 1707 C CA . SER A 1 219 ? -6.809 -24.484 -8.602 1 71.25 219 SER A CA 1
ATOM 1708 C C . SER A 1 219 ? -7.102 -25.969 -8.492 1 71.25 219 SER A C 1
ATOM 1710 O O . SER A 1 219 ? -6.289 -26.797 -8.914 1 71.25 219 SER A O 1
ATOM 1712 N N . ALA A 1 220 ? -8.016 -26.328 -7.531 1 58.31 220 ALA A N 1
ATOM 1713 C CA . ALA A 1 220 ? -8.391 -27.734 -7.449 1 58.31 220 ALA A CA 1
ATOM 1714 C C . ALA A 1 220 ? -8.742 -28.281 -8.828 1 58.31 220 ALA A C 1
ATOM 1716 O O . ALA A 1 220 ? -8.648 -29.484 -9.062 1 58.31 220 ALA A O 1
ATOM 1717 N N . ALA A 1 221 ? -9.469 -27.688 -9.672 1 47.66 221 ALA A N 1
ATOM 1718 C CA . ALA A 1 221 ? -9.82 -28.312 -10.945 1 47.66 221 ALA A CA 1
ATOM 1719 C C . ALA A 1 221 ? -8.578 -28.531 -11.805 1 47.66 221 ALA A C 1
ATOM 1721 O O . ALA A 1 221 ? -8.602 -29.328 -12.742 1 47.66 221 ALA A O 1
ATOM 1722 N N . GLY A 1 222 ? -7.426 -27.891 -11.922 1 41.03 222 GLY A N 1
ATOM 1723 C CA . GLY A 1 222 ? -6.309 -28.219 -12.789 1 41.03 222 GLY A CA 1
ATOM 1724 C C . GLY A 1 222 ? -4.961 -28.109 -12.102 1 41.03 222 GLY A C 1
ATOM 1725 O O . GLY A 1 222 ? -4.848 -27.5 -11.039 1 41.03 222 GLY A O 1
ATOM 1726 N N . MET B 1 1 ? 27.844 32.094 40.031 1 41.62 1 MET B N 1
ATOM 1727 C CA . MET B 1 1 ? 28.266 31.062 39.125 1 41.62 1 MET B CA 1
ATOM 1728 C C . MET B 1 1 ? 27.406 31.047 37.875 1 41.62 1 MET B C 1
ATOM 1730 O O . MET B 1 1 ? 26.172 31 37.969 1 41.62 1 MET B O 1
ATOM 1734 N N . ALA B 1 2 ? 27.859 31.672 36.781 1 44.06 2 ALA B N 1
ATOM 1735 C CA . ALA B 1 2 ? 27.078 31.906 35.562 1 44.06 2 ALA B CA 1
ATOM 1736 C C . ALA B 1 2 ? 26.5 30.609 35.031 1 44.06 2 ALA B C 1
ATOM 1738 O O . ALA B 1 2 ? 27.156 29.562 35.031 1 44.06 2 ALA B O 1
ATOM 1739 N N . ALA B 1 3 ? 25.25 30.359 35.125 1 49.25 3 ALA B N 1
ATOM 1740 C CA . ALA B 1 3 ? 24.594 29.188 34.531 1 49.25 3 ALA B CA 1
ATOM 1741 C C . ALA B 1 3 ? 25.219 28.875 33.156 1 49.25 3 ALA B C 1
ATOM 1743 O O . ALA B 1 3 ? 25.281 29.734 32.281 1 49.25 3 ALA B O 1
ATOM 1744 N N . SER B 1 4 ? 26.359 28.188 33.125 1 49.5 4 SER B N 1
ATOM 1745 C CA . SER B 1 4 ? 27 27.75 31.875 1 49.5 4 SER B CA 1
ATOM 1746 C C . SER B 1 4 ? 25.984 27.516 30.766 1 49.5 4 SER B C 1
ATOM 1748 O O . SER B 1 4 ? 24.969 26.844 30.984 1 49.5 4 SER B O 1
ATOM 1750 N N . ALA B 1 5 ? 25.734 28.406 29.969 1 48.62 5 ALA B N 1
ATOM 1751 C CA . ALA B 1 5 ? 24.859 28.328 28.812 1 48.62 5 ALA B CA 1
ATOM 1752 C C . ALA B 1 5 ? 24.875 26.938 28.188 1 48.62 5 ALA B C 1
ATOM 1754 O O . ALA B 1 5 ? 25.938 26.453 27.766 1 48.62 5 ALA B O 1
ATOM 1755 N N . ARG B 1 6 ? 24.25 25.875 28.609 1 50.78 6 ARG B N 1
ATOM 1756 C CA . ARG B 1 6 ? 24.125 24.531 28.047 1 50.78 6 ARG B CA 1
ATOM 1757 C C . ARG B 1 6 ? 24.203 24.562 26.531 1 50.78 6 ARG B C 1
ATOM 1759 O O . ARG B 1 6 ? 23.328 25.141 25.875 1 50.78 6 ARG B O 1
ATOM 1766 N N . ARG B 1 7 ? 25.344 24.594 26.016 1 53.41 7 ARG B N 1
ATOM 1767 C CA . ARG B 1 7 ? 25.641 24.641 24.594 1 53.41 7 ARG B CA 1
ATOM 1768 C C . ARG B 1 7 ? 24.672 23.781 23.797 1 53.41 7 ARG B C 1
ATOM 1770 O O . ARG B 1 7 ? 24.484 22.594 24.094 1 53.41 7 ARG B O 1
ATOM 1777 N N . LYS B 1 8 ? 23.656 24.422 23.266 1 67.88 8 LYS B N 1
ATOM 1778 C CA . LYS B 1 8 ? 22.656 23.75 22.438 1 67.88 8 LYS B CA 1
ATOM 1779 C C . LYS B 1 8 ? 23.312 22.812 21.438 1 67.88 8 LYS B C 1
ATOM 1781 O O . LYS B 1 8 ? 24.281 23.188 20.766 1 67.88 8 LYS B O 1
ATOM 1786 N N . THR B 1 9 ? 23.422 21.516 21.609 1 77.94 9 THR B N 1
ATOM 1787 C CA . THR B 1 9 ? 23.938 20.5 20.688 1 77.94 9 THR B CA 1
ATOM 1788 C C . THR B 1 9 ? 23.562 20.859 19.25 1 77.94 9 THR B C 1
ATOM 1790 O O . THR B 1 9 ? 22.391 21.141 18.953 1 77.94 9 THR B O 1
ATOM 1793 N N . PRO B 1 10 ? 24.609 21.031 18.469 1 86.25 10 PRO B N 1
ATOM 1794 C CA . PRO B 1 10 ? 24.344 21.422 17.078 1 86.25 10 PRO B CA 1
ATOM 1795 C C . PRO B 1 10 ? 23.359 20.484 16.375 1 86.25 10 PRO B C 1
ATOM 1797 O O . PRO B 1 10 ? 23.375 19.281 16.641 1 86.25 10 PRO B O 1
ATOM 1800 N N . ILE B 1 11 ? 22.484 21.016 15.594 1 89.31 11 ILE B N 1
ATOM 1801 C CA . ILE B 1 11 ? 21.547 20.266 14.766 1 89.31 11 ILE B CA 1
ATOM 1802 C C . ILE B 1 11 ? 22.312 19.547 13.664 1 89.31 11 ILE B C 1
ATOM 1804 O O . ILE B 1 11 ? 23.172 20.125 13.008 1 89.31 11 ILE B O 1
ATOM 1808 N N . THR B 1 12 ? 22.109 18.312 13.594 1 90.62 12 THR B N 1
ATOM 1809 C CA . THR B 1 12 ? 22.672 17.469 12.531 1 90.62 12 THR B CA 1
ATOM 1810 C C . THR B 1 12 ? 21.578 16.656 11.852 1 90.62 12 THR B C 1
ATOM 1812 O O . THR B 1 12 ? 20.469 16.562 12.359 1 90.62 12 THR B O 1
ATOM 1815 N N . ALA B 1 13 ? 21.938 16.094 10.719 1 90.81 13 ALA B N 1
ATOM 1816 C CA . ALA B 1 13 ? 21 15.211 10.016 1 90.81 13 ALA B CA 1
ATOM 1817 C C . ALA B 1 13 ? 20.625 14.016 10.891 1 90.81 13 ALA B C 1
ATOM 1819 O O . ALA B 1 13 ? 19.469 13.57 10.867 1 90.81 13 ALA B O 1
ATOM 1820 N N . GLU B 1 14 ? 21.562 13.609 11.648 1 93.06 14 GLU B N 1
ATOM 1821 C CA . GLU B 1 14 ? 21.328 12.469 12.523 1 93.06 14 GLU B CA 1
ATOM 1822 C C . GLU B 1 14 ? 20.344 12.82 13.633 1 93.06 14 GLU B C 1
ATOM 1824 O O . GLU B 1 14 ? 19.438 12.039 13.938 1 93.06 14 GLU B O 1
ATOM 1829 N N . ARG B 1 15 ? 20.469 13.914 14.203 1 94.12 15 ARG B N 1
ATOM 1830 C CA . ARG B 1 15 ? 19.562 14.336 15.266 1 94.12 15 ARG B CA 1
ATOM 1831 C C . ARG B 1 15 ? 18.156 14.602 14.727 1 94.12 15 ARG B C 1
ATOM 1833 O O . ARG B 1 15 ? 17.172 14.297 15.383 1 94.12 15 ARG B O 1
ATOM 1840 N N . ILE B 1 16 ? 18.141 15.188 13.531 1 95.12 16 ILE B N 1
ATOM 1841 C CA . ILE B 1 16 ? 16.859 15.414 12.875 1 95.12 16 ILE B CA 1
ATOM 1842 C C . ILE B 1 16 ? 16.156 14.078 12.648 1 95.12 16 ILE B C 1
ATOM 1844 O O . ILE B 1 16 ? 14.969 13.93 12.945 1 95.12 16 ILE B O 1
ATOM 1848 N N . THR B 1 17 ? 16.906 13.133 12.18 1 95.94 17 THR B N 1
ATOM 1849 C CA . THR B 1 17 ? 16.359 11.812 11.883 1 95.94 17 THR B CA 1
ATOM 1850 C C . THR B 1 17 ? 15.844 11.148 13.156 1 95.94 17 THR B C 1
ATOM 1852 O O . THR B 1 17 ? 14.742 10.594 13.164 1 95.94 17 THR B O 1
ATOM 1855 N N . GLU B 1 18 ? 16.594 11.25 14.203 1 96.38 18 GLU B N 1
ATOM 1856 C CA . GLU B 1 18 ? 16.188 10.656 15.469 1 96.38 18 GLU B CA 1
ATOM 1857 C C . GLU B 1 18 ? 14.93 11.312 16.016 1 96.38 18 GLU B C 1
ATOM 1859 O O . GLU B 1 18 ? 14.023 10.625 16.484 1 96.38 18 GLU B O 1
ATOM 1864 N N . ALA B 1 19 ? 14.922 12.586 15.961 1 96.5 19 ALA B N 1
ATOM 1865 C CA . ALA B 1 19 ? 13.75 13.32 16.422 1 96.5 19 ALA B CA 1
ATOM 1866 C C . ALA B 1 19 ? 12.523 12.969 15.586 1 96.5 19 ALA B C 1
ATOM 1868 O O . ALA B 1 19 ? 11.43 12.781 16.125 1 96.5 19 ALA B O 1
ATOM 1869 N N . ALA B 1 20 ? 12.711 12.906 14.281 1 97.19 20 ALA B N 1
ATOM 1870 C CA . ALA B 1 20 ? 11.617 12.555 13.383 1 97.19 20 ALA B CA 1
ATOM 1871 C C . ALA B 1 20 ? 11.094 11.148 13.672 1 97.19 20 ALA B C 1
ATOM 1873 O O . ALA B 1 20 ? 9.883 10.922 13.703 1 97.19 20 ALA B O 1
ATOM 1874 N N . LEU B 1 21 ? 11.977 10.227 13.883 1 97.12 21 LEU B N 1
ATOM 1875 C CA . LEU B 1 21 ? 11.586 8.859 14.203 1 97.12 21 LEU B CA 1
ATOM 1876 C C . LEU B 1 21 ? 10.805 8.805 15.516 1 97.12 21 LEU B C 1
ATOM 1878 O O . LEU B 1 21 ? 9.852 8.039 15.648 1 97.12 21 LEU B O 1
ATOM 1882 N N . GLU B 1 22 ? 11.242 9.578 16.438 1 96.25 22 GLU B N 1
ATOM 1883 C CA . GLU B 1 22 ? 10.531 9.664 17.703 1 96.25 22 GLU B CA 1
ATOM 1884 C C . GLU B 1 22 ? 9.102 10.148 17.516 1 96.25 22 GLU B C 1
ATOM 1886 O O . GLU B 1 22 ? 8.172 9.609 18.109 1 96.25 22 GLU B O 1
ATOM 1891 N N . VAL B 1 23 ? 8.961 11.164 16.688 1 96.62 23 VAL B N 1
ATOM 1892 C CA . VAL B 1 23 ? 7.633 11.68 16.375 1 96.62 23 VAL B CA 1
ATOM 1893 C C . VAL B 1 23 ? 6.77 10.57 15.789 1 96.62 23 VAL B C 1
ATOM 1895 O O . VAL B 1 23 ? 5.645 10.344 16.234 1 96.62 23 VAL B O 1
ATOM 1898 N N . VAL B 1 24 ? 7.289 9.812 14.836 1 96.06 24 VAL B N 1
ATOM 1899 C CA . VAL B 1 24 ? 6.523 8.773 14.148 1 96.06 24 VAL B CA 1
ATOM 1900 C C . VAL B 1 24 ? 6.195 7.645 15.125 1 96.06 24 VAL B C 1
ATOM 1902 O O . VAL B 1 24 ? 5.074 7.133 15.141 1 96.06 24 VAL B O 1
ATOM 1905 N N . ALA B 1 25 ? 7.168 7.332 15.953 1 93.88 25 ALA B N 1
ATOM 1906 C CA . ALA B 1 25 ? 6.988 6.227 16.891 1 93.88 25 ALA B CA 1
ATOM 1907 C C . ALA B 1 25 ? 5.906 6.547 17.922 1 93.88 25 ALA B C 1
ATOM 1909 O O . ALA B 1 25 ? 5.137 5.668 18.312 1 93.88 25 ALA B O 1
ATOM 1910 N N . THR B 1 26 ? 5.805 7.797 18.312 1 92.12 26 THR B N 1
ATOM 1911 C CA . THR B 1 26 ? 4.945 8.156 19.438 1 92.12 26 THR B CA 1
ATOM 1912 C C . THR B 1 26 ? 3.619 8.727 18.953 1 92.12 26 THR B C 1
ATOM 1914 O O . THR B 1 26 ? 2.578 8.516 19.578 1 92.12 26 THR B O 1
ATOM 1917 N N . GLU B 1 27 ? 3.676 9.43 17.797 1 92.12 27 GLU B N 1
ATOM 1918 C CA . GLU B 1 27 ? 2.488 10.164 17.375 1 92.12 27 GLU B CA 1
ATOM 1919 C C . GLU B 1 27 ? 1.995 9.688 16.016 1 92.12 27 GLU B C 1
ATOM 1921 O O . GLU B 1 27 ? 0.891 10.031 15.594 1 92.12 27 GLU B O 1
ATOM 1926 N N . GLY B 1 28 ? 2.775 8.891 15.359 1 92.69 28 GLY B N 1
ATOM 1927 C CA . GLY B 1 28 ? 2.404 8.422 14.031 1 92.69 28 GLY B CA 1
ATOM 1928 C C . GLY B 1 28 ? 2.939 9.305 12.922 1 92.69 28 GLY B C 1
ATOM 1929 O O . GLY B 1 28 ? 3.27 10.469 13.148 1 92.69 28 GLY B O 1
ATOM 1930 N N . TYR B 1 29 ? 2.988 8.781 11.734 1 93.5 29 TYR B N 1
ATOM 1931 C CA . TYR B 1 29 ? 3.588 9.445 10.586 1 93.5 29 TYR B CA 1
ATOM 1932 C C . TYR B 1 29 ? 2.818 10.703 10.211 1 93.5 29 TYR B C 1
ATOM 1934 O O . TYR B 1 29 ? 3.406 11.68 9.734 1 93.5 29 TYR B O 1
ATOM 1942 N N . ASP B 1 30 ? 1.545 10.742 10.445 1 87.88 30 ASP B N 1
ATOM 1943 C CA . ASP B 1 30 ? 0.719 11.898 10.102 1 87.88 30 ASP B CA 1
ATOM 1944 C C . ASP B 1 30 ? 1.127 13.125 10.914 1 87.88 30 ASP B C 1
ATOM 1946 O O . ASP B 1 30 ? 0.898 14.258 10.492 1 87.88 30 ASP B O 1
ATOM 1950 N N . ALA B 1 31 ? 1.723 12.891 11.984 1 92.25 31 ALA B N 1
ATOM 1951 C CA . ALA B 1 31 ? 2.127 13.984 12.867 1 92.25 31 ALA B CA 1
ATOM 1952 C C . ALA B 1 31 ? 3.494 14.531 12.469 1 92.25 31 ALA B C 1
ATOM 1954 O O . ALA B 1 31 ? 3.928 15.57 12.977 1 92.25 31 ALA B O 1
ATOM 1955 N N . LEU B 1 32 ? 4.121 13.82 11.594 1 94.56 32 LEU B N 1
ATOM 1956 C CA . LEU B 1 32 ? 5.473 14.195 11.195 1 94.56 32 LEU B CA 1
ATOM 1957 C C . LEU B 1 32 ? 5.453 15.445 10.328 1 94.56 32 LEU B C 1
ATOM 1959 O O . LEU B 1 32 ? 5.031 15.391 9.164 1 94.56 32 LEU B O 1
ATOM 1963 N N . THR B 1 33 ? 5.871 16.578 10.859 1 93.56 33 THR B N 1
ATOM 1964 C CA . THR B 1 33 ? 6.074 17.844 10.148 1 93.56 33 THR B CA 1
ATOM 1965 C C . THR B 1 33 ? 7.406 18.469 10.547 1 93.56 33 THR B C 1
ATOM 1967 O O . THR B 1 33 ? 7.984 18.125 11.578 1 93.56 33 THR B O 1
ATOM 1970 N N . ILE B 1 34 ? 7.871 19.328 9.672 1 93.56 34 ILE B N 1
ATOM 1971 C CA . ILE B 1 34 ? 9.102 20.047 9.984 1 93.56 34 ILE B CA 1
ATOM 1972 C C . ILE B 1 34 ? 8.93 20.812 11.297 1 93.56 34 ILE B C 1
ATOM 1974 O O . ILE B 1 34 ? 9.82 20.781 12.156 1 93.56 34 ILE B O 1
ATOM 1978 N N . ARG B 1 35 ? 7.785 21.422 11.492 1 94.69 35 ARG B N 1
ATOM 1979 C CA . ARG B 1 35 ? 7.508 22.172 12.711 1 94.69 35 ARG B CA 1
ATOM 1980 C C . ARG B 1 35 ? 7.527 21.266 13.938 1 94.69 35 ARG B C 1
ATOM 1982 O O . ARG B 1 35 ? 8.094 21.609 14.969 1 94.69 35 ARG B O 1
ATOM 1989 N N . ARG B 1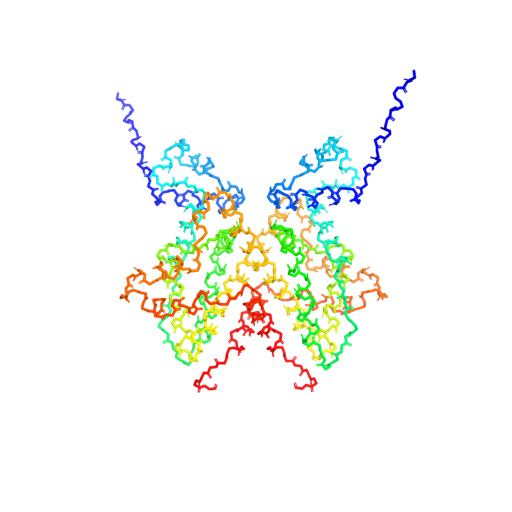 36 ? 6.934 20.062 13.781 1 95.69 36 ARG B N 1
ATOM 1990 C CA . ARG B 1 36 ? 6.855 19.141 14.898 1 95.69 36 ARG B CA 1
ATOM 1991 C C . ARG B 1 36 ? 8.234 18.609 15.266 1 95.69 36 ARG B C 1
ATOM 1993 O O . ARG B 1 36 ? 8.562 18.469 16.453 1 95.69 36 ARG B O 1
ATOM 2000 N N . VAL B 1 37 ? 9.016 18.266 14.297 1 96.38 37 VAL B N 1
ATOM 2001 C CA . VAL B 1 37 ? 10.375 17.781 14.523 1 96.38 37 VAL B CA 1
ATOM 2002 C C . VAL B 1 37 ? 11.211 18.859 15.195 1 96.38 37 VAL B C 1
ATOM 2004 O O . VAL B 1 37 ? 11.938 18.594 16.156 1 96.38 37 VAL B O 1
ATOM 2007 N N . ALA B 1 38 ? 11.086 20.109 14.703 1 95.62 38 ALA B N 1
ATOM 2008 C CA . ALA B 1 38 ? 11.789 21.234 15.305 1 95.62 38 ALA B CA 1
ATOM 2009 C C . ALA B 1 38 ? 11.422 21.391 16.781 1 95.62 38 ALA B C 1
ATOM 2011 O O . ALA B 1 38 ? 12.289 21.641 17.625 1 95.62 38 ALA B O 1
ATOM 2012 N N . ALA B 1 39 ? 10.211 21.219 17.078 1 95.81 39 ALA B N 1
ATOM 2013 C CA . ALA B 1 39 ? 9.734 21.312 18.453 1 95.81 39 ALA B CA 1
ATOM 2014 C C . ALA B 1 39 ? 10.383 20.266 19.344 1 95.81 39 ALA B C 1
ATOM 2016 O O . ALA B 1 39 ? 10.789 20.562 20.469 1 95.81 39 ALA B O 1
ATOM 2017 N N . VAL B 1 40 ? 10.453 19.047 18.875 1 95.38 40 VAL B N 1
ATOM 2018 C CA . VAL B 1 40 ? 11.07 17.953 19.625 1 95.38 40 VAL B CA 1
ATOM 2019 C C . VAL B 1 40 ? 12.539 18.266 19.891 1 95.38 40 VAL B C 1
ATOM 2021 O O . VAL B 1 40 ? 13.07 17.922 20.953 1 95.38 40 VAL B O 1
ATOM 2024 N N . LEU B 1 41 ? 13.164 18.953 18.938 1 95.19 41 LEU B N 1
ATOM 2025 C CA . LEU B 1 41 ? 14.578 19.297 19.047 1 95.19 41 LEU B CA 1
ATOM 2026 C C . LEU B 1 41 ? 14.773 20.562 19.859 1 95.19 41 LEU B C 1
ATOM 2028 O O . LEU B 1 41 ? 15.906 20.953 20.141 1 95.19 41 LEU B O 1
ATOM 2032 N N . GLY B 1 42 ? 13.688 21.219 20.234 1 94.62 42 GLY B N 1
ATOM 2033 C CA . GLY B 1 42 ? 13.766 22.438 21.016 1 94.62 42 GLY B CA 1
ATOM 2034 C C . GLY B 1 42 ? 14.328 23.609 20.234 1 94.62 42 GLY B C 1
ATOM 2035 O O . GLY B 1 42 ? 15.086 24.422 20.781 1 94.62 42 GLY B O 1
ATOM 2036 N N . THR B 1 43 ? 14.078 23.609 18.984 1 93.12 43 THR B N 1
ATOM 2037 C CA . THR B 1 43 ? 14.562 24.672 18.109 1 93.12 43 THR B CA 1
ATOM 2038 C C . THR B 1 43 ? 13.461 25.172 17.188 1 93.12 43 THR B C 1
ATOM 2040 O O . THR B 1 43 ? 12.32 24.703 17.25 1 93.12 43 THR B O 1
ATOM 2043 N N . GLY B 1 44 ? 13.688 26.203 16.375 1 91.25 44 GLY B N 1
ATOM 2044 C CA . GLY B 1 44 ? 12.758 26.672 15.367 1 91.25 44 GLY B CA 1
ATOM 2045 C C . GLY B 1 44 ? 12.93 25.969 14.031 1 91.25 44 GLY B C 1
ATOM 2046 O O . GLY B 1 44 ? 14 25.422 13.742 1 91.25 44 GLY B O 1
ATOM 2047 N N . PRO B 1 45 ? 11.852 25.922 13.18 1 90.62 45 PRO B N 1
ATOM 2048 C CA . PRO B 1 45 ? 11.914 25.234 11.883 1 90.62 45 PRO B CA 1
ATOM 2049 C C . PRO B 1 45 ? 13.078 25.734 11.016 1 90.62 45 PRO B C 1
ATOM 2051 O O . PRO B 1 45 ? 13.656 24.953 10.266 1 90.62 45 PRO B O 1
ATOM 2054 N N . SER B 1 46 ? 13.422 26.984 11.117 1 90.94 46 SER B N 1
ATOM 2055 C CA . SER B 1 46 ? 14.461 27.578 10.281 1 90.94 46 SER B CA 1
ATOM 2056 C C . SER B 1 46 ? 15.805 26.906 10.516 1 90.94 46 SER B C 1
ATOM 2058 O O . SER B 1 46 ? 16.641 26.828 9.609 1 90.94 46 SER B O 1
ATOM 2060 N N . SER B 1 47 ? 16.016 26.406 11.672 1 90 47 SER B N 1
ATOM 2061 C CA . SER B 1 47 ? 17.281 25.781 12.039 1 90 47 SER B CA 1
ATOM 2062 C C . SER B 1 47 ? 17.469 24.438 11.312 1 90 47 SER B C 1
ATOM 2064 O O . SER B 1 47 ? 18.594 23.938 11.227 1 90 47 SER B O 1
ATOM 2066 N N . LEU B 1 48 ? 16.344 23.828 10.828 1 90.94 48 LEU B N 1
ATOM 2067 C CA . LEU B 1 48 ? 16.406 22.516 10.18 1 90.94 48 LEU B CA 1
ATOM 2068 C C . LEU B 1 48 ? 16.719 22.656 8.695 1 90.94 48 LEU B C 1
ATOM 2070 O O . LEU B 1 48 ? 17.266 21.734 8.078 1 90.94 48 LEU B O 1
ATOM 2074 N N . TYR B 1 49 ? 16.484 23.812 8.148 1 87.69 49 TYR B N 1
ATOM 2075 C CA . TYR B 1 49 ? 16.516 24 6.703 1 87.69 49 TYR B CA 1
ATOM 2076 C C . TYR B 1 49 ? 17.953 24.031 6.191 1 87.69 49 TYR B C 1
ATOM 2078 O O . TYR B 1 49 ? 18.188 23.906 4.988 1 87.69 49 TYR B O 1
ATOM 2086 N N . ALA B 1 50 ? 18.938 24.188 7.109 1 86.19 50 ALA B N 1
ATOM 2087 C CA . ALA B 1 50 ? 20.328 24.016 6.723 1 86.19 50 ALA B CA 1
ATOM 2088 C C . ALA B 1 50 ? 20.641 22.562 6.379 1 86.19 50 ALA B C 1
ATOM 2090 O O . ALA B 1 50 ? 21.609 22.281 5.664 1 86.19 50 ALA B O 1
ATOM 2091 N N . HIS B 1 51 ? 19.797 21.719 6.848 1 88.62 51 HIS B N 1
ATOM 2092 C CA . HIS B 1 51 ? 20.078 20.281 6.734 1 88.62 51 HIS B CA 1
ATOM 2093 C C . HIS B 1 51 ? 19.031 19.594 5.871 1 88.62 51 HIS B C 1
ATOM 2095 O O . HIS B 1 51 ? 19.281 18.484 5.363 1 88.62 51 HIS B O 1
ATOM 2101 N N . ILE B 1 52 ? 17.906 20.109 5.816 1 86.56 52 ILE B N 1
ATOM 2102 C CA . ILE B 1 52 ? 16.828 19.562 5.008 1 86.56 52 ILE B CA 1
ATOM 2103 C C . ILE B 1 52 ? 16.172 20.672 4.184 1 86.56 52 ILE B C 1
ATOM 2105 O O . ILE B 1 52 ? 16.125 21.828 4.621 1 86.56 52 ILE B O 1
ATOM 2109 N N . VAL B 1 53 ? 15.742 20.266 3.051 1 80.56 53 VAL B N 1
ATOM 2110 C CA . VAL B 1 53 ? 15.125 21.25 2.166 1 80.56 53 VAL B CA 1
ATOM 2111 C C . VAL B 1 53 ? 13.609 21.188 2.299 1 80.56 53 VAL B C 1
ATOM 2113 O O . VAL B 1 53 ? 12.93 22.219 2.303 1 80.56 53 VAL B O 1
ATOM 2116 N N . ASN B 1 54 ? 13.102 20 2.42 1 82.25 54 ASN B N 1
ATOM 2117 C CA . ASN B 1 54 ? 11.656 19.797 2.496 1 82.25 54 ASN B CA 1
ATOM 2118 C C . ASN B 1 54 ? 11.312 18.5 3.209 1 82.25 54 ASN B C 1
ATOM 2120 O O . ASN B 1 54 ? 12.203 17.766 3.646 1 82.25 54 ASN B O 1
ATOM 2124 N N . LYS B 1 55 ? 10.078 18.297 3.408 1 84.25 55 LYS B N 1
ATOM 2125 C CA . LYS B 1 55 ? 9.578 17.109 4.109 1 84.25 55 LYS B CA 1
ATOM 2126 C C . LYS B 1 55 ? 10.047 15.828 3.43 1 84.25 55 LYS B C 1
ATOM 2128 O O . LYS B 1 55 ? 10.305 14.828 4.098 1 84.25 55 LYS B O 1
ATOM 2133 N N . ASP B 1 56 ? 10.203 15.82 2.205 1 83.88 56 ASP B N 1
ATOM 2134 C CA . ASP B 1 56 ? 10.648 14.648 1.451 1 83.88 56 ASP B CA 1
ATOM 2135 C C . ASP B 1 56 ? 12.062 14.227 1.869 1 83.88 56 ASP B C 1
ATOM 2137 O O . ASP B 1 56 ? 12.383 13.039 1.863 1 83.88 56 ASP B O 1
ATOM 2141 N N . ASP B 1 57 ? 12.82 15.195 2.182 1 87.62 57 ASP B N 1
ATOM 2142 C CA . ASP B 1 57 ? 14.172 14.898 2.646 1 87.62 57 ASP B CA 1
ATOM 2143 C C . ASP B 1 57 ? 14.148 14.148 3.973 1 87.62 57 ASP B C 1
ATOM 2145 O O . ASP B 1 57 ? 14.93 13.219 4.184 1 87.62 57 ASP B O 1
ATOM 2149 N N . ILE B 1 58 ? 13.242 14.555 4.82 1 90.94 58 ILE B N 1
ATOM 2150 C CA . ILE B 1 58 ? 13.102 13.867 6.102 1 90.94 58 ILE B CA 1
ATOM 2151 C C . ILE B 1 58 ? 12.633 12.438 5.867 1 90.94 58 ILE B C 1
ATOM 2153 O O . ILE B 1 58 ? 13.148 11.5 6.484 1 90.94 58 ILE B O 1
ATOM 2157 N N . ASP B 1 59 ? 11.688 12.297 4.938 1 91.88 59 ASP B N 1
ATOM 2158 C CA . ASP B 1 59 ? 11.18 10.969 4.613 1 91.88 59 ASP B CA 1
ATOM 2159 C C . ASP B 1 59 ? 12.297 10.055 4.121 1 91.88 59 ASP B C 1
ATOM 2161 O O . ASP B 1 59 ? 12.391 8.898 4.531 1 91.88 59 ASP B O 1
ATOM 2165 N N . ASP B 1 60 ? 13.102 10.578 3.244 1 91.31 60 ASP B N 1
ATOM 2166 C CA . ASP B 1 60 ? 14.219 9.812 2.705 1 91.31 60 ASP B CA 1
ATOM 2167 C C . ASP B 1 60 ? 15.188 9.406 3.811 1 91.31 60 ASP B C 1
ATOM 2169 O O . ASP B 1 60 ? 15.664 8.273 3.84 1 91.31 60 ASP B O 1
ATOM 2173 N N . LEU B 1 61 ? 15.484 10.328 4.734 1 92.69 61 LEU B N 1
ATOM 2174 C CA . LEU B 1 61 ? 16.375 10.062 5.855 1 92.69 61 LEU B CA 1
ATOM 2175 C C . LEU B 1 61 ? 15.805 8.984 6.766 1 92.69 61 LEU B C 1
ATOM 2177 O O . LEU B 1 61 ? 16.531 8.094 7.227 1 92.69 61 LEU B O 1
ATOM 2181 N N . LEU B 1 62 ? 14.523 9.047 6.961 1 95.38 62 LEU B N 1
ATOM 2182 C CA . LEU B 1 62 ? 13.867 8.086 7.836 1 95.38 62 LEU B CA 1
ATOM 2183 C C . LEU B 1 62 ? 13.938 6.68 7.254 1 95.38 62 LEU B C 1
ATOM 2185 O O . LEU B 1 62 ? 14.305 5.73 7.949 1 95.38 62 LEU B O 1
ATOM 2189 N N . ILE B 1 63 ? 13.57 6.559 5.992 1 95.94 63 ILE B N 1
ATOM 2190 C CA . ILE B 1 63 ? 13.586 5.246 5.352 1 95.94 63 ILE B CA 1
ATOM 2191 C C . ILE B 1 63 ? 15.016 4.719 5.281 1 95.94 63 ILE B C 1
ATOM 2193 O O . ILE B 1 63 ? 15.258 3.535 5.523 1 95.94 63 ILE B O 1
ATOM 2197 N N . GLY B 1 64 ? 15.953 5.633 4.969 1 95.88 64 GLY B N 1
ATOM 2198 C CA . GLY B 1 64 ? 17.359 5.246 5.004 1 95.88 64 GLY B CA 1
ATOM 2199 C C . GLY B 1 64 ? 17.781 4.699 6.352 1 95.88 64 GLY B C 1
ATOM 2200 O O . GLY B 1 64 ? 18.484 3.684 6.422 1 95.88 64 GLY B O 1
ATOM 2201 N N . ARG B 1 65 ? 17.391 5.395 7.359 1 96.31 65 ARG B N 1
ATOM 2202 C CA . ARG B 1 65 ? 17.734 4.969 8.711 1 96.31 65 ARG B CA 1
ATOM 2203 C C . ARG B 1 65 ? 17.172 3.584 9.008 1 96.31 65 ARG B C 1
ATOM 2205 O O . ARG B 1 65 ? 17.859 2.74 9.586 1 96.31 65 ARG B O 1
ATOM 2212 N N . LEU B 1 66 ? 15.922 3.309 8.711 1 97.38 66 LEU B N 1
ATOM 2213 C CA . LEU B 1 66 ? 15.328 1.992 8.906 1 97.38 66 LEU B CA 1
ATOM 2214 C C . LEU B 1 66 ? 16.078 0.93 8.109 1 97.38 66 LEU B C 1
ATOM 2216 O O . LEU B 1 66 ? 16.375 -0.144 8.633 1 97.38 66 LEU B O 1
ATOM 2220 N N . TYR B 1 67 ? 16.391 1.255 6.898 1 97.75 67 TYR B N 1
ATOM 2221 C CA . TYR B 1 67 ? 17 0.277 5.996 1 97.75 67 TYR B CA 1
ATOM 2222 C C . TYR B 1 67 ? 18.438 -0.016 6.395 1 97.75 67 TYR B C 1
ATOM 2224 O O . TYR B 1 67 ? 18.984 -1.061 6.035 1 97.75 67 TYR B O 1
ATOM 2232 N N . ALA B 1 68 ? 19.094 0.927 7.078 1 97.56 68 ALA B N 1
ATOM 2233 C CA . ALA B 1 68 ? 20.422 0.671 7.617 1 97.56 68 ALA B CA 1
ATOM 2234 C C . ALA B 1 68 ? 20.422 -0.524 8.57 1 97.56 68 ALA B C 1
ATOM 2236 O O . ALA B 1 68 ? 21.438 -1.17 8.773 1 97.56 68 ALA B O 1
ATOM 2237 N N . GLU B 1 69 ? 19.281 -0.85 9.117 1 97.94 69 GLU B N 1
ATOM 2238 C CA . GLU B 1 69 ? 19.156 -1.937 10.086 1 97.94 69 GLU B CA 1
ATOM 2239 C C . GLU B 1 69 ? 18.906 -3.271 9.391 1 97.94 69 GLU B C 1
ATOM 2241 O O . GLU B 1 69 ? 19 -4.332 10.016 1 97.94 69 GLU B O 1
ATOM 2246 N N . VAL B 1 70 ? 18.594 -3.273 8.125 1 98.56 70 VAL B N 1
ATOM 2247 C CA . VAL B 1 70 ? 18.297 -4.504 7.398 1 98.56 70 VAL B CA 1
ATOM 2248 C C . VAL B 1 70 ? 19.578 -5.289 7.156 1 98.56 70 VAL B C 1
ATOM 2250 O O . VAL B 1 70 ? 20.547 -4.758 6.602 1 98.56 70 VAL B O 1
ATOM 2253 N N . VAL B 1 71 ? 19.594 -6.473 7.598 1 98.56 71 VAL B N 1
ATOM 2254 C CA . VAL B 1 71 ? 20.734 -7.371 7.402 1 98.56 71 VAL B CA 1
ATOM 2255 C C . VAL B 1 71 ? 20.516 -8.195 6.137 1 98.56 71 VAL B C 1
ATOM 2257 O O . VAL B 1 71 ? 19.484 -8.852 5.973 1 98.56 71 VAL B O 1
ATOM 2260 N N . LEU B 1 72 ? 21.453 -8.156 5.277 1 98.56 72 LEU B N 1
ATOM 2261 C CA . LEU B 1 72 ? 21.391 -8.883 4.012 1 98.56 72 LEU B CA 1
ATOM 2262 C C . LEU B 1 72 ? 22.281 -10.125 4.051 1 98.56 72 LEU B C 1
ATOM 2264 O O . LEU B 1 72 ? 23.438 -10.047 4.457 1 98.56 72 LEU B O 1
ATOM 2268 N N . PRO B 1 73 ? 21.781 -11.227 3.621 1 98.31 73 PRO B N 1
ATOM 2269 C CA . PRO B 1 73 ? 22.625 -12.43 3.502 1 98.31 73 PRO B CA 1
ATOM 2270 C C . PRO B 1 73 ? 23.5 -12.422 2.252 1 98.31 73 PRO B C 1
ATOM 2272 O O . PRO B 1 73 ? 23.25 -11.633 1.333 1 98.31 73 PRO B O 1
ATOM 2275 N N . GLU B 1 74 ? 24.484 -13.305 2.342 1 98.19 74 GLU B N 1
ATOM 2276 C CA . GLU B 1 74 ? 25.109 -13.648 1.068 1 98.19 74 GLU B CA 1
ATOM 2277 C C . GLU B 1 74 ? 24.141 -14.438 0.178 1 98.19 74 GLU B C 1
ATOM 2279 O O . GLU B 1 74 ? 23.609 -15.461 0.593 1 98.19 74 GLU B O 1
ATOM 2284 N N . PRO B 1 75 ? 23.938 -13.945 -1 1 98.12 75 PRO B N 1
ATOM 2285 C CA . PRO B 1 75 ? 22.969 -14.633 -1.866 1 98.12 75 PRO B CA 1
ATOM 2286 C C . PRO B 1 75 ? 23.312 -16.109 -2.084 1 98.12 75 PRO B C 1
ATOM 2288 O O . PRO B 1 75 ? 24.484 -16.453 -2.256 1 98.12 75 PRO B O 1
ATOM 2291 N N . ASP B 1 76 ? 22.344 -16.953 -2.014 1 97.88 76 ASP B N 1
ATOM 2292 C CA . ASP B 1 76 ? 22.438 -18.406 -2.176 1 97.88 76 ASP B CA 1
ATOM 2293 C C . ASP B 1 76 ? 21.438 -18.922 -3.207 1 97.88 76 ASP B C 1
ATOM 2295 O O . ASP B 1 76 ? 20.234 -18.766 -3.033 1 97.88 76 ASP B O 1
ATOM 2299 N N . PRO B 1 77 ? 21.969 -19.562 -4.246 1 96.06 77 PRO B N 1
ATOM 2300 C CA . PRO B 1 77 ? 21.078 -20 -5.32 1 96.06 77 PRO B CA 1
ATOM 2301 C C . PRO B 1 77 ? 20.047 -21.031 -4.848 1 96.06 77 PRO B C 1
ATOM 2303 O O . PRO B 1 77 ? 19.016 -21.203 -5.484 1 96.06 77 PRO B O 1
ATOM 2306 N N . VAL B 1 78 ? 20.312 -21.688 -3.789 1 95.69 78 VAL B N 1
ATOM 2307 C CA . VAL B 1 78 ? 19.422 -22.719 -3.285 1 95.69 78 VAL B CA 1
ATOM 2308 C C . VAL B 1 78 ? 18.422 -22.109 -2.312 1 95.69 78 VAL B C 1
ATOM 2310 O O . VAL B 1 78 ? 17.219 -22.422 -2.355 1 95.69 78 VAL B O 1
ATOM 2313 N N . GLU B 1 79 ? 18.844 -21.156 -1.543 1 97.25 79 GLU B N 1
ATOM 2314 C CA . GLU B 1 79 ? 18.031 -20.641 -0.45 1 97.25 79 GLU B CA 1
ATOM 2315 C C . GLU B 1 79 ? 17.453 -19.266 -0.786 1 97.25 79 GLU B C 1
ATOM 2317 O O . GLU B 1 79 ? 16.969 -18.562 0.096 1 97.25 79 GLU B O 1
ATOM 2322 N N . TRP B 1 80 ? 17.562 -18.875 -2.029 1 97.19 80 TRP B N 1
ATOM 2323 C CA . TRP B 1 80 ? 17.281 -17.5 -2.391 1 97.19 80 TRP B CA 1
ATOM 2324 C C . TRP B 1 80 ? 15.852 -17.125 -2.049 1 97.19 80 TRP B C 1
ATOM 2326 O O . TRP B 1 80 ? 15.578 -15.992 -1.63 1 97.19 80 TRP B O 1
ATOM 2336 N N . ARG B 1 81 ? 14.922 -18.016 -2.15 1 97.19 81 ARG B N 1
ATOM 2337 C CA . ARG B 1 81 ? 13.539 -17.703 -1.832 1 97.19 81 ARG B CA 1
ATOM 2338 C C . ARG B 1 81 ? 13.367 -17.422 -0.343 1 97.19 81 ARG B C 1
ATOM 2340 O O . ARG B 1 81 ? 12.703 -16.453 0.038 1 97.19 81 ARG B O 1
ATOM 2347 N N . ALA B 1 82 ? 13.961 -18.266 0.471 1 97.38 82 ALA B N 1
ATOM 2348 C CA . ALA B 1 82 ? 13.914 -18.062 1.917 1 97.38 82 ALA B CA 1
ATOM 2349 C C . ALA B 1 82 ? 14.633 -16.766 2.312 1 97.38 82 ALA B C 1
ATOM 2351 O O . ALA B 1 82 ? 14.188 -16.062 3.219 1 97.38 82 ALA B O 1
ATOM 2352 N N . GLN B 1 83 ? 15.75 -16.516 1.657 1 98.38 83 GLN B N 1
ATOM 2353 C CA . GLN B 1 83 ? 16.5 -15.281 1.912 1 98.38 83 GLN B CA 1
ATOM 2354 C C . GLN B 1 83 ? 15.648 -14.047 1.595 1 98.38 83 GLN B C 1
ATOM 2356 O O . GLN B 1 83 ? 15.625 -13.094 2.371 1 98.38 83 GLN B O 1
ATOM 2361 N N . LEU B 1 84 ? 14.984 -14.086 0.457 1 98.06 84 LEU B N 1
ATOM 2362 C CA .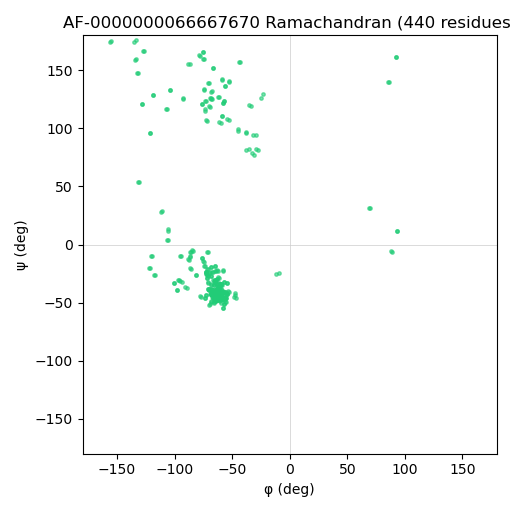 LEU B 1 84 ? 14.148 -12.969 0.043 1 98.06 84 LEU B CA 1
ATOM 2363 C C . LEU B 1 84 ? 13.023 -12.734 1.044 1 98.06 84 LEU B C 1
ATOM 2365 O O . LEU B 1 84 ? 12.781 -11.594 1.455 1 98.06 84 LEU B O 1
ATOM 2369 N N . ARG B 1 85 ? 12.398 -13.789 1.504 1 97.69 85 ARG B N 1
ATOM 2370 C CA . ARG B 1 85 ? 11.336 -13.688 2.494 1 97.69 85 ARG B CA 1
ATOM 2371 C C . ARG B 1 85 ? 11.852 -13.086 3.795 1 97.69 85 ARG B C 1
ATOM 2373 O O . ARG B 1 85 ? 11.18 -12.25 4.406 1 97.69 85 ARG B O 1
ATOM 2380 N N . ALA B 1 86 ? 12.984 -13.484 4.195 1 98.19 86 ALA B N 1
ATOM 2381 C CA . ALA B 1 86 ? 13.57 -12.992 5.438 1 98.19 86 ALA B CA 1
ATOM 2382 C C . ALA B 1 86 ? 13.844 -11.492 5.363 1 98.19 86 ALA B C 1
ATOM 2384 O O . ALA B 1 86 ? 13.609 -10.766 6.328 1 98.19 86 ALA B O 1
ATOM 2385 N N . VAL B 1 87 ? 14.359 -11.039 4.246 1 98.62 87 VAL B N 1
ATOM 2386 C CA . VAL B 1 87 ? 14.656 -9.625 4.07 1 98.62 87 VAL B CA 1
ATOM 2387 C C . VAL B 1 87 ? 13.367 -8.812 4.156 1 98.62 87 VAL B C 1
ATOM 2389 O O . VAL B 1 87 ? 13.305 -7.816 4.879 1 98.62 87 VAL B O 1
ATOM 2392 N N . TYR B 1 88 ? 12.344 -9.242 3.479 1 98.38 88 TYR B N 1
ATOM 2393 C CA . TYR B 1 88 ? 11.102 -8.477 3.48 1 98.38 88 TYR B CA 1
ATOM 2394 C C . TYR B 1 88 ? 10.383 -8.602 4.82 1 98.38 88 TYR B C 1
ATOM 2396 O O . TYR B 1 88 ? 9.617 -7.719 5.207 1 98.38 88 TYR B O 1
ATOM 2404 N N . THR B 1 89 ? 10.641 -9.672 5.57 1 98.06 89 THR B N 1
ATOM 2405 C CA . THR B 1 89 ? 10.148 -9.773 6.938 1 98.06 89 THR B CA 1
ATOM 2406 C C . THR B 1 89 ? 10.797 -8.719 7.828 1 98.06 89 THR B C 1
ATOM 2408 O O . THR B 1 89 ? 10.117 -8.086 8.641 1 98.06 89 THR B O 1
ATOM 2411 N N . GLN B 1 90 ? 12.102 -8.5 7.66 1 98.44 90 GLN B N 1
ATOM 2412 C CA . GLN B 1 90 ? 12.781 -7.441 8.398 1 98.44 90 GLN B CA 1
ATOM 2413 C C . GLN B 1 90 ? 12.18 -6.074 8.078 1 98.44 90 GLN B C 1
ATOM 2415 O O . GLN B 1 90 ? 11.914 -5.281 8.984 1 98.44 90 GLN B O 1
ATOM 2420 N N . ILE B 1 91 ? 11.969 -5.812 6.797 1 98.25 91 ILE B N 1
ATOM 2421 C CA . ILE B 1 91 ? 11.43 -4.531 6.355 1 98.25 91 ILE B CA 1
ATOM 2422 C C . ILE B 1 91 ? 10.039 -4.324 6.953 1 98.25 91 ILE B C 1
ATOM 2424 O O . ILE B 1 91 ? 9.742 -3.256 7.488 1 98.25 91 ILE B O 1
ATOM 2428 N N . ARG B 1 92 ? 9.219 -5.355 6.906 1 97.62 92 ARG B N 1
ATOM 2429 C CA . ARG B 1 92 ? 7.887 -5.312 7.512 1 97.62 92 ARG B CA 1
ATOM 2430 C C . ARG B 1 92 ? 7.973 -4.949 8.992 1 97.62 92 ARG B C 1
ATOM 2432 O O . ARG B 1 92 ? 7.262 -4.055 9.453 1 97.62 92 ARG B O 1
ATOM 2439 N N . ASP B 1 93 ? 8.836 -5.633 9.703 1 97.25 93 ASP B N 1
ATOM 2440 C CA . ASP B 1 93 ? 8.938 -5.434 11.148 1 97.25 93 ASP B CA 1
ATOM 2441 C C . ASP B 1 93 ? 9.375 -4.008 11.469 1 97.25 93 ASP B C 1
ATOM 2443 O O . ASP B 1 93 ? 8.898 -3.41 12.438 1 97.25 93 ASP B O 1
ATOM 2447 N N . LEU B 1 94 ? 10.25 -3.459 10.672 1 97.25 94 LEU B N 1
ATOM 2448 C CA . LEU B 1 94 ? 10.688 -2.078 10.844 1 97.25 94 LEU B CA 1
ATOM 2449 C C . LEU B 1 94 ? 9.547 -1.107 10.586 1 97.25 94 LEU B C 1
ATOM 2451 O O . LEU B 1 94 ? 9.352 -0.156 11.344 1 97.25 94 LEU B O 1
ATOM 2455 N N . TYR B 1 95 ? 8.812 -1.354 9.5 1 97 95 TYR B N 1
ATOM 2456 C CA . TYR B 1 95 ? 7.672 -0.494 9.195 1 97 95 TYR B CA 1
ATOM 2457 C C . TYR B 1 95 ? 6.629 -0.554 10.305 1 97 95 TYR B C 1
ATOM 2459 O O . TYR B 1 95 ? 6.027 0.463 10.656 1 97 95 TYR B O 1
ATOM 2467 N N . LEU B 1 96 ? 6.398 -1.73 10.906 1 94.56 96 LEU B N 1
ATOM 2468 C CA . LEU B 1 96 ? 5.371 -1.913 11.922 1 94.56 96 LEU B CA 1
ATOM 2469 C C . LEU B 1 96 ? 5.773 -1.234 13.227 1 94.56 96 LEU B C 1
ATOM 2471 O O . LEU B 1 96 ? 4.914 -0.815 14.008 1 94.56 96 LEU B O 1
ATOM 2475 N N . LYS B 1 97 ? 7.066 -1.101 13.43 1 94.38 97 LYS B N 1
ATOM 2476 C CA . LYS B 1 97 ? 7.578 -0.425 14.617 1 94.38 97 LYS B CA 1
ATOM 2477 C C . LYS B 1 97 ? 7.27 1.069 14.57 1 94.38 97 LYS B C 1
ATOM 2479 O O . LYS B 1 97 ? 7.145 1.714 15.617 1 94.38 97 LYS B O 1
ATOM 2484 N N . TYR B 1 98 ? 7.137 1.667 13.398 1 95.44 98 TYR B N 1
ATOM 2485 C CA . TYR B 1 98 ? 6.867 3.086 13.188 1 95.44 98 TYR B CA 1
ATOM 2486 C C . TYR B 1 98 ? 5.586 3.285 12.391 1 95.44 98 TYR B C 1
ATOM 2488 O O . TYR B 1 98 ? 5.617 3.365 11.164 1 95.44 98 TYR B O 1
ATOM 2496 N N . PRO B 1 99 ? 4.5 3.512 13.109 1 92.88 99 PRO B N 1
ATOM 2497 C CA . PRO B 1 99 ? 3.184 3.508 12.469 1 92.88 99 PRO B CA 1
ATOM 2498 C C . PRO B 1 99 ? 3.07 4.531 11.344 1 92.88 99 PRO B C 1
ATOM 2500 O O . PRO B 1 99 ? 3.301 5.723 11.562 1 92.88 99 PRO B O 1
ATOM 2503 N N . GLY B 1 100 ? 2.756 3.965 10.172 1 93.75 100 GLY B N 1
ATOM 2504 C CA . GLY B 1 100 ? 2.475 4.812 9.023 1 93.75 100 GLY B CA 1
ATOM 2505 C C . GLY B 1 100 ? 3.715 5.168 8.227 1 93.75 100 GLY B C 1
ATOM 2506 O O . GLY B 1 100 ? 3.617 5.73 7.133 1 93.75 100 GLY B O 1
ATOM 2507 N N . ILE B 1 101 ? 4.895 4.82 8.656 1 95.75 101 ILE B N 1
ATOM 2508 C CA . ILE B 1 101 ? 6.145 5.297 8.07 1 95.75 101 ILE B CA 1
ATOM 2509 C C . ILE B 1 101 ? 6.297 4.738 6.656 1 95.75 101 ILE B C 1
ATOM 2511 O O . ILE B 1 101 ? 7.004 5.312 5.828 1 95.75 101 ILE B O 1
ATOM 2515 N N . SER B 1 102 ? 5.641 3.6 6.348 1 96.06 102 SER B N 1
ATOM 2516 C CA . SER B 1 102 ? 5.777 2.984 5.031 1 96.06 102 SER B CA 1
ATOM 2517 C C . SER B 1 102 ? 5.199 3.879 3.938 1 96.06 102 SER B C 1
ATOM 2519 O O . SER B 1 102 ? 5.508 3.703 2.758 1 96.06 102 SER B O 1
ATOM 2521 N N . ARG B 1 103 ? 4.371 4.82 4.297 1 92.56 103 ARG B N 1
ATOM 2522 C CA . ARG B 1 103 ? 3.904 5.82 3.344 1 92.56 103 ARG B CA 1
ATOM 2523 C C . ARG B 1 103 ? 5.074 6.609 2.76 1 92.56 103 ARG B C 1
ATOM 2525 O O . ARG B 1 103 ? 5.051 6.988 1.588 1 92.56 103 ARG B O 1
ATOM 2532 N N . ALA B 1 104 ? 6.047 6.902 3.605 1 92.12 104 ALA B N 1
ATOM 2533 C CA . ALA B 1 104 ? 7.246 7.594 3.146 1 92.12 104 ALA B CA 1
ATOM 2534 C C . ALA B 1 104 ? 7.98 6.773 2.09 1 92.12 104 ALA B C 1
ATOM 2536 O O . ALA B 1 104 ? 8.523 7.328 1.131 1 92.12 104 ALA B O 1
ATOM 2537 N N . ALA B 1 105 ? 7.957 5.465 2.232 1 92.12 105 ALA B N 1
ATOM 2538 C CA . ALA B 1 105 ? 8.633 4.582 1.287 1 92.12 105 ALA B CA 1
ATOM 2539 C C . ALA B 1 105 ? 7.906 4.551 -0.053 1 92.12 105 ALA B C 1
ATOM 2541 O O . ALA B 1 105 ? 8.531 4.418 -1.106 1 92.12 105 ALA B O 1
ATOM 2542 N N . LEU B 1 106 ? 6.602 4.688 -0.014 1 88.56 106 LEU B N 1
ATOM 2543 C CA . LEU B 1 106 ? 5.793 4.68 -1.229 1 88.56 106 LEU B CA 1
ATOM 2544 C C . LEU B 1 106 ? 5.977 5.977 -2.012 1 88.56 106 LEU B C 1
ATOM 2546 O O . LEU B 1 106 ? 5.77 6.008 -3.227 1 88.56 106 LEU B O 1
ATOM 2550 N N . ALA B 1 107 ? 6.379 7.023 -1.358 1 76.56 107 ALA B N 1
ATOM 2551 C CA . ALA B 1 107 ? 6.414 8.367 -1.931 1 76.56 107 ALA B CA 1
ATOM 2552 C C . ALA B 1 107 ? 7.797 8.688 -2.494 1 76.56 107 ALA B C 1
ATOM 2554 O O . ALA B 1 107 ? 7.973 9.688 -3.189 1 76.56 107 ALA B O 1
ATOM 2555 N N . THR B 1 108 ? 8.734 7.863 -2.223 1 68.94 108 THR B N 1
ATOM 2556 C CA . THR B 1 108 ? 10.102 8.328 -2.453 1 68.94 108 THR B CA 1
ATOM 2557 C C . THR B 1 108 ? 10.797 7.457 -3.502 1 68.94 108 THR B C 1
ATOM 2559 O O . THR B 1 108 ? 10.625 6.238 -3.518 1 68.94 108 THR B O 1
ATOM 2562 N N . VAL B 1 109 ? 11.352 8.156 -4.492 1 69.94 109 VAL B N 1
ATOM 2563 C CA . VAL B 1 109 ? 12.445 7.512 -5.215 1 69.94 109 VAL B CA 1
ATOM 2564 C C . VAL B 1 109 ? 13.672 7.41 -4.312 1 69.94 109 VAL B C 1
ATOM 2566 O O . VAL B 1 109 ? 14.18 8.422 -3.824 1 69.94 109 VAL B O 1
ATOM 2569 N N . PRO B 1 110 ? 14.023 6.273 -4.109 1 74.44 110 PRO B N 1
ATOM 2570 C CA . PRO B 1 110 ? 15.102 6.125 -3.127 1 74.44 110 PRO B CA 1
ATOM 2571 C C . PRO B 1 110 ? 16.391 6.816 -3.559 1 74.44 110 PRO B C 1
ATOM 2573 O O . PRO B 1 110 ? 16.875 6.578 -4.664 1 74.44 110 PRO B O 1
ATOM 2576 N N . THR B 1 111 ? 16.891 7.645 -2.699 1 80.25 111 THR B N 1
ATOM 2577 C CA . THR B 1 111 ? 18.172 8.297 -2.951 1 80.25 111 THR B CA 1
ATOM 2578 C C . THR B 1 111 ? 19.172 7.984 -1.839 1 80.25 111 THR B C 1
ATOM 2580 O O . THR B 1 111 ? 20.375 8.141 -2.02 1 80.25 111 THR B O 1
ATOM 2583 N N . HIS B 1 112 ? 18.641 7.613 -0.799 1 88.5 112 HIS B N 1
ATOM 2584 C CA . HIS B 1 112 ? 19.516 7.316 0.322 1 88.5 112 HIS B CA 1
ATOM 2585 C C . HIS B 1 112 ? 20.328 6.043 0.068 1 88.5 112 HIS B C 1
ATOM 2587 O O . HIS B 1 112 ? 19.766 5.039 -0.39 1 88.5 112 HIS B O 1
ATOM 2593 N N . LEU B 1 113 ? 21.547 6.055 0.417 1 91.88 113 LEU B N 1
ATOM 2594 C CA . LEU B 1 113 ? 22.469 4.98 0.072 1 91.88 113 LEU B CA 1
ATOM 2595 C C . LEU B 1 113 ? 22.062 3.676 0.753 1 91.88 113 LEU B C 1
ATOM 2597 O O . LEU B 1 113 ? 22.219 2.596 0.182 1 91.88 113 LEU B O 1
ATOM 2601 N N . GLU B 1 114 ? 21.516 3.787 1.927 1 95 114 GLU B N 1
ATOM 2602 C CA . GLU B 1 114 ? 21.109 2.572 2.629 1 95 114 GLU B CA 1
ATOM 2603 C C . GLU B 1 114 ? 19.906 1.926 1.959 1 95 114 GLU B C 1
ATOM 2605 O O . GLU B 1 114 ? 19.781 0.699 1.938 1 95 114 GLU B O 1
ATOM 2610 N N . THR B 1 115 ? 18.969 2.738 1.479 1 95.31 115 THR B N 1
ATOM 2611 C CA . THR B 1 115 ? 17.828 2.203 0.734 1 95.31 115 THR B CA 1
ATOM 2612 C C . THR B 1 115 ? 18.297 1.516 -0.545 1 95.31 115 THR B C 1
ATOM 2614 O O . THR B 1 115 ? 17.844 0.412 -0.863 1 95.31 115 THR B O 1
ATOM 2617 N N . LEU B 1 116 ? 19.281 2.141 -1.172 1 95.5 116 LEU B N 1
ATOM 2618 C CA . LEU B 1 116 ? 19.844 1.571 -2.389 1 95.5 116 LEU B CA 1
ATOM 2619 C C . LEU B 1 116 ? 20.609 0.289 -2.08 1 95.5 116 LEU B C 1
ATOM 2621 O O . LEU B 1 116 ? 20.578 -0.664 -2.861 1 95.5 116 LEU B O 1
ATOM 2625 N N . ARG B 1 117 ? 21.312 0.307 -0.943 1 97.38 117 ARG B N 1
ATOM 2626 C CA . ARG B 1 117 ? 22.047 -0.88 -0.525 1 97.38 117 ARG B CA 1
ATOM 2627 C C . ARG B 1 117 ? 21.125 -2.078 -0.372 1 97.38 117 ARG B C 1
ATOM 2629 O O . ARG B 1 117 ? 21.422 -3.172 -0.853 1 97.38 117 ARG B O 1
ATOM 2636 N N . VAL B 1 118 ? 20.047 -1.86 0.271 1 98.06 118 VAL B N 1
ATOM 2637 C CA . VAL B 1 118 ? 19.094 -2.945 0.481 1 98.06 118 VAL B CA 1
ATOM 2638 C C . VAL B 1 118 ? 18.5 -3.375 -0.857 1 98.06 118 VAL B C 1
ATOM 2640 O O . VAL B 1 118 ? 18.328 -4.57 -1.118 1 98.06 118 VAL B O 1
ATOM 2643 N N . GLY B 1 119 ? 18.125 -2.381 -1.729 1 97.38 119 GLY B N 1
ATOM 2644 C CA . GLY B 1 119 ? 17.672 -2.713 -3.07 1 97.38 119 GLY B CA 1
ATOM 2645 C C . GLY B 1 119 ? 18.656 -3.562 -3.844 1 97.38 119 GLY B C 1
ATOM 2646 O O . GLY B 1 119 ? 18.266 -4.504 -4.535 1 97.38 119 GLY B O 1
ATOM 2647 N N . GLU B 1 120 ? 19.938 -3.219 -3.748 1 97.81 120 GLU B N 1
ATOM 2648 C CA . GLU B 1 120 ? 21.016 -3.98 -4.363 1 97.81 120 GLU B CA 1
ATOM 2649 C C . GLU B 1 120 ? 21.047 -5.418 -3.852 1 97.81 120 GLU B C 1
ATOM 2651 O O . GLU B 1 120 ? 21.203 -6.359 -4.633 1 97.81 120 GLU B O 1
ATOM 2656 N N . GLY B 1 121 ? 20.953 -5.559 -2.566 1 98.56 121 GLY B N 1
ATOM 2657 C CA . GLY B 1 121 ? 20.938 -6.883 -1.963 1 98.56 121 GLY B CA 1
ATOM 2658 C C . GLY B 1 121 ? 19.766 -7.738 -2.402 1 98.56 121 GLY B C 1
ATOM 2659 O O . GLY B 1 121 ? 19.922 -8.93 -2.664 1 98.56 121 GLY B O 1
ATOM 2660 N N . ILE B 1 122 ? 18.578 -7.168 -2.457 1 98.5 122 ILE B N 1
ATOM 2661 C CA . ILE B 1 122 ? 17.391 -7.879 -2.908 1 98.5 122 ILE B CA 1
ATOM 2662 C C . ILE B 1 122 ? 17.578 -8.336 -4.352 1 98.5 122 ILE B C 1
ATOM 2664 O O . ILE B 1 122 ? 17.297 -9.492 -4.688 1 98.5 122 ILE B O 1
ATOM 2668 N N . LEU B 1 123 ? 18.094 -7.41 -5.156 1 98.12 123 LEU B N 1
ATOM 2669 C CA . LEU B 1 123 ? 18.359 -7.738 -6.551 1 98.12 123 LEU B CA 1
ATOM 2670 C C . LEU B 1 123 ? 19.359 -8.883 -6.66 1 98.12 123 LEU B C 1
ATOM 2672 O O . LEU B 1 123 ? 19.172 -9.797 -7.461 1 98.12 123 LEU B O 1
ATOM 2676 N N . ALA B 1 124 ? 20.375 -8.844 -5.863 1 98.62 124 ALA B N 1
ATOM 2677 C CA . ALA B 1 124 ? 21.406 -9.883 -5.859 1 98.62 124 ALA B CA 1
ATOM 2678 C C . ALA B 1 124 ? 20.812 -11.25 -5.52 1 98.62 124 ALA B C 1
ATOM 2680 O O . ALA B 1 124 ? 21.125 -12.25 -6.16 1 98.62 124 ALA B O 1
ATOM 2681 N N . ILE B 1 125 ? 19.969 -11.266 -4.539 1 98.5 125 ILE B N 1
ATOM 2682 C CA . ILE B 1 125 ? 19.312 -12.508 -4.125 1 98.5 125 ILE B CA 1
ATOM 2683 C C . ILE B 1 125 ? 18.5 -13.078 -5.281 1 98.5 125 ILE B C 1
ATOM 2685 O O . ILE B 1 125 ? 18.609 -14.258 -5.605 1 98.5 125 ILE B O 1
ATOM 2689 N N . LEU B 1 126 ? 17.672 -12.273 -5.914 1 98.31 126 LEU B N 1
ATOM 2690 C CA . LEU B 1 126 ? 16.812 -12.695 -7.012 1 98.31 126 LEU B CA 1
ATOM 2691 C C . LEU B 1 126 ? 17.641 -13.203 -8.188 1 98.31 126 LEU B C 1
ATOM 2693 O O . LEU B 1 126 ? 17.344 -14.273 -8.734 1 98.31 126 LEU B O 1
ATOM 2697 N N . LEU B 1 127 ? 18.688 -12.461 -8.539 1 97.88 127 LEU B N 1
ATOM 2698 C CA . LEU B 1 127 ? 19.516 -12.828 -9.68 1 97.88 127 LEU B CA 1
ATOM 2699 C C . LEU B 1 127 ? 20.281 -14.117 -9.398 1 97.88 127 LEU B C 1
ATOM 2701 O O . LEU B 1 127 ? 20.422 -14.977 -10.273 1 97.88 127 LEU B O 1
ATOM 2705 N N . THR B 1 128 ? 20.812 -14.211 -8.227 1 97.5 128 THR B N 1
ATOM 2706 C CA . THR B 1 128 ? 21.5 -15.438 -7.832 1 97.5 128 THR B CA 1
ATOM 2707 C C . THR B 1 128 ? 20.547 -16.641 -7.895 1 97.5 128 THR B C 1
ATOM 2709 O O . THR B 1 128 ? 20.969 -17.75 -8.219 1 97.5 128 THR B O 1
ATOM 2712 N N . GLY B 1 129 ? 19.328 -16.438 -7.609 1 96.81 129 GLY B N 1
ATOM 2713 C CA . GLY B 1 129 ? 18.328 -17.469 -7.703 1 96.81 129 GLY B CA 1
ATOM 2714 C C . GLY B 1 129 ? 17.969 -17.828 -9.133 1 96.81 129 GLY B C 1
ATOM 2715 O O . GLY B 1 129 ? 17.172 -18.734 -9.375 1 96.81 129 GLY B O 1
ATOM 2716 N N . GLY B 1 130 ? 18.5 -17.078 -10.102 1 96.75 130 GLY B N 1
ATOM 2717 C CA . GLY B 1 130 ? 18.281 -17.375 -11.508 1 96.75 130 GLY B CA 1
ATOM 2718 C C . GLY B 1 130 ? 17.109 -16.625 -12.109 1 96.75 130 GLY B C 1
ATOM 2719 O O . GLY B 1 130 ? 16.641 -16.969 -13.195 1 96.75 130 GLY B O 1
ATOM 2720 N N . VAL B 1 131 ? 16.609 -15.68 -11.422 1 96.94 131 VAL B N 1
ATOM 2721 C CA . VAL B 1 131 ? 15.5 -14.875 -11.938 1 96.94 131 VAL B CA 1
ATOM 2722 C C . VAL B 1 131 ? 16.016 -13.906 -13 1 96.94 131 VAL B C 1
ATOM 2724 O O . VAL B 1 131 ? 17.047 -13.25 -12.805 1 96.94 131 VAL B O 1
ATOM 2727 N N . GLU B 1 132 ? 15.32 -13.859 -14.094 1 96.75 132 GLU B N 1
ATOM 2728 C CA . GLU B 1 132 ? 15.68 -12.922 -15.164 1 96.75 132 GLU B CA 1
ATOM 2729 C C . GLU B 1 132 ? 15.664 -11.484 -14.664 1 96.75 132 GLU B C 1
ATOM 2731 O O . GLU B 1 132 ? 14.797 -11.102 -13.867 1 96.75 132 GLU B O 1
ATOM 2736 N N . PRO B 1 133 ? 16.578 -10.625 -15.094 1 96.81 133 PRO B N 1
ATOM 2737 C CA . PRO B 1 133 ? 16.797 -9.297 -14.523 1 96.81 133 PRO B CA 1
ATOM 2738 C C . PRO B 1 133 ? 15.539 -8.43 -14.531 1 96.81 133 PRO B C 1
ATOM 2740 O O . PRO B 1 133 ? 15.203 -7.816 -13.516 1 96.81 133 PRO B O 1
ATOM 2743 N N . ARG B 1 134 ? 14.836 -8.383 -15.602 1 95.5 134 ARG B N 1
ATOM 2744 C CA . ARG B 1 134 ? 13.625 -7.566 -15.641 1 95.5 134 ARG B CA 1
ATOM 2745 C C . ARG B 1 134 ? 12.578 -8.094 -14.672 1 95.5 134 ARG B C 1
ATOM 2747 O O . ARG B 1 134 ? 11.945 -7.316 -13.953 1 95.5 134 ARG B O 1
ATOM 2754 N N . THR B 1 135 ? 12.453 -9.398 -14.68 1 96.19 135 THR B N 1
ATOM 2755 C CA . THR B 1 135 ? 11.531 -10.031 -13.75 1 96.19 135 THR B CA 1
ATOM 2756 C C . THR B 1 135 ? 11.945 -9.75 -12.305 1 96.19 135 THR B C 1
ATOM 2758 O O . THR B 1 135 ? 11.094 -9.484 -11.453 1 96.19 135 THR B O 1
ATOM 2761 N N . ALA B 1 136 ? 13.242 -9.812 -12.055 1 97.44 136 ALA B N 1
ATOM 2762 C CA . ALA B 1 136 ? 13.766 -9.531 -10.719 1 97.44 136 ALA B CA 1
ATOM 2763 C C . ALA B 1 136 ? 13.438 -8.102 -10.289 1 97.44 136 ALA B C 1
ATOM 2765 O O . ALA B 1 136 ? 13.008 -7.867 -9.156 1 97.44 136 ALA B O 1
ATOM 2766 N N . ALA B 1 137 ? 13.609 -7.164 -11.227 1 96.25 137 ALA B N 1
ATOM 2767 C CA . ALA B 1 137 ? 13.32 -5.758 -10.961 1 96.25 137 ALA B CA 1
ATOM 2768 C C . ALA B 1 137 ? 11.844 -5.559 -10.633 1 96.25 137 ALA B C 1
ATOM 2770 O O . ALA B 1 137 ? 11.5 -4.887 -9.656 1 96.25 137 ALA B O 1
ATOM 2771 N N . TRP B 1 138 ? 11.016 -6.172 -11.398 1 95.56 138 TRP B N 1
ATOM 2772 C CA . TRP B 1 138 ? 9.578 -6.012 -11.227 1 95.56 138 TRP B CA 1
ATOM 2773 C C . TRP B 1 138 ? 9.102 -6.707 -9.953 1 95.56 138 TRP B C 1
ATOM 2775 O O . TRP B 1 138 ? 8.227 -6.195 -9.25 1 95.56 138 TRP B O 1
ATOM 2785 N N . ALA B 1 139 ? 9.672 -7.867 -9.664 1 96.56 139 ALA B N 1
ATOM 2786 C CA . ALA B 1 139 ? 9.328 -8.594 -8.445 1 96.56 139 ALA B CA 1
ATOM 2787 C C . ALA B 1 139 ? 9.711 -7.793 -7.207 1 96.56 139 ALA B C 1
ATOM 2789 O O . ALA B 1 139 ? 8.945 -7.719 -6.242 1 96.56 139 ALA B O 1
ATOM 2790 N N . ARG B 1 140 ? 10.898 -7.254 -7.238 1 96.31 140 ARG B N 1
ATOM 2791 C CA . ARG B 1 140 ? 11.352 -6.41 -6.137 1 96.31 140 ARG B CA 1
ATOM 2792 C C . ARG B 1 140 ? 10.383 -5.262 -5.891 1 96.31 140 ARG B C 1
ATOM 2794 O O . ARG B 1 140 ? 10 -4.996 -4.75 1 96.31 140 ARG B O 1
ATOM 2801 N N . ASP B 1 141 ? 9.969 -4.621 -6.895 1 94.62 141 ASP B N 1
ATOM 2802 C CA . ASP B 1 141 ? 9.023 -3.514 -6.785 1 94.62 141 ASP B CA 1
ATOM 2803 C C . ASP B 1 141 ? 7.684 -3.984 -6.219 1 94.62 141 ASP B C 1
ATOM 2805 O O . ASP B 1 141 ? 7.141 -3.369 -5.297 1 94.62 141 ASP B O 1
ATOM 2809 N N . ALA B 1 142 ? 7.188 -5.051 -6.766 1 96.12 142 ALA B N 1
ATOM 2810 C CA . ALA B 1 142 ? 5.902 -5.594 -6.328 1 96.12 142 ALA B CA 1
ATOM 2811 C C . ALA B 1 142 ? 5.938 -5.961 -4.848 1 96.12 142 ALA B C 1
ATOM 2813 O O . ALA B 1 142 ? 5.012 -5.641 -4.098 1 96.12 142 ALA B O 1
ATOM 2814 N N . LEU B 1 143 ? 6.973 -6.648 -4.438 1 97.44 143 LEU B N 1
ATOM 2815 C CA . LEU B 1 143 ? 7.133 -7.051 -3.045 1 97.44 143 LEU B CA 1
ATOM 2816 C C . LEU B 1 143 ? 7.215 -5.832 -2.131 1 97.44 143 LEU B C 1
ATOM 2818 O O . LEU B 1 143 ? 6.602 -5.809 -1.062 1 97.44 143 LEU B O 1
ATOM 2822 N N . SER B 1 144 ? 7.949 -4.828 -2.559 1 96.31 144 SER B N 1
ATOM 2823 C CA . SER B 1 144 ? 8.094 -3.617 -1.759 1 96.31 144 SER B CA 1
ATOM 2824 C C . SER B 1 144 ? 6.762 -2.889 -1.611 1 96.31 144 SER B C 1
ATOM 2826 O O . SER B 1 144 ? 6.441 -2.385 -0.533 1 96.31 144 SER B O 1
ATOM 2828 N N . LEU B 1 145 ? 6.012 -2.824 -2.717 1 95.69 145 LEU B N 1
ATOM 2829 C CA . LEU B 1 145 ? 4.691 -2.207 -2.662 1 95.69 145 LEU B CA 1
ATOM 2830 C C . LEU B 1 145 ? 3.775 -2.965 -1.709 1 95.69 145 LEU B C 1
ATOM 2832 O O . LEU B 1 145 ? 3.113 -2.359 -0.863 1 95.69 145 LEU B O 1
ATOM 2836 N N . TYR B 1 146 ? 3.764 -4.234 -1.793 1 96.94 146 TYR B N 1
ATOM 2837 C CA . TYR B 1 146 ? 2.9 -5.039 -0.936 1 96.94 146 TYR B CA 1
ATOM 2838 C C . TYR B 1 146 ? 3.256 -4.844 0.533 1 96.94 146 TYR B C 1
ATOM 2840 O O . TYR B 1 146 ? 2.373 -4.641 1.37 1 96.94 146 TYR B O 1
ATOM 2848 N N . VAL B 1 147 ? 4.57 -4.918 0.853 1 97.62 147 VAL B N 1
ATOM 2849 C CA . VAL B 1 147 ? 5.004 -4.812 2.242 1 97.62 147 VAL B CA 1
ATOM 2850 C C . VAL B 1 147 ? 4.617 -3.445 2.801 1 97.62 147 VAL B C 1
ATOM 2852 O O . VAL B 1 147 ? 4.223 -3.332 3.963 1 97.62 147 VAL B O 1
ATOM 2855 N N . SER B 1 148 ? 4.719 -2.441 1.978 1 96.5 148 SER B N 1
ATOM 2856 C CA . SER B 1 148 ? 4.336 -1.1 2.398 1 96.5 148 SER B CA 1
ATOM 2857 C C . SER B 1 148 ? 2.838 -1.016 2.68 1 96.5 148 SER B C 1
ATOM 2859 O O . SER B 1 148 ? 2.422 -0.448 3.689 1 96.5 148 SER B O 1
ATOM 2861 N N . ALA B 1 149 ? 2.064 -1.589 1.8 1 95.5 149 ALA B N 1
ATOM 2862 C CA . ALA B 1 149 ? 0.616 -1.573 1.991 1 95.5 149 ALA B CA 1
ATOM 2863 C C . ALA B 1 149 ? 0.218 -2.369 3.232 1 95.5 149 ALA B C 1
ATOM 2865 O O . ALA B 1 149 ? -0.642 -1.938 4.004 1 95.5 149 ALA B O 1
ATOM 2866 N N . TYR B 1 150 ? 0.812 -3.477 3.396 1 95 150 TYR B N 1
ATOM 2867 C CA . TYR B 1 150 ? 0.542 -4.316 4.559 1 95 150 TYR B CA 1
ATOM 2868 C C . TYR B 1 150 ? 0.792 -3.553 5.852 1 95 150 TYR B C 1
ATOM 2870 O O . TYR B 1 150 ? -0.071 -3.51 6.73 1 95 150 TYR B O 1
ATOM 2878 N N . ALA B 1 151 ? 1.958 -2.973 5.906 1 95.31 151 ALA B N 1
ATOM 2879 C CA . ALA B 1 151 ? 2.324 -2.236 7.113 1 95.31 151 ALA B CA 1
ATOM 2880 C C . ALA B 1 151 ? 1.42 -1.023 7.312 1 95.31 151 ALA B C 1
ATOM 2882 O O . ALA B 1 151 ? 1.022 -0.716 8.438 1 95.31 151 ALA B O 1
ATOM 2883 N N . LEU B 1 152 ? 1.161 -0.362 6.227 1 92.44 152 LEU B N 1
ATOM 2884 C CA . LEU B 1 152 ? 0.312 0.821 6.316 1 92.44 152 LEU B CA 1
ATOM 2885 C C . LEU B 1 152 ? -1.094 0.448 6.773 1 92.44 152 LEU B C 1
ATOM 2887 O O . LEU B 1 152 ? -1.661 1.105 7.648 1 92.44 152 LEU B O 1
ATOM 2891 N N . GLY B 1 153 ? -1.679 -0.586 6.176 1 89.31 153 GLY B N 1
ATOM 2892 C CA . GLY B 1 153 ? -2.984 -1.062 6.602 1 89.31 153 GLY B CA 1
ATOM 2893 C C . GLY B 1 153 ? -3.041 -1.397 8.078 1 89.31 153 GLY B C 1
ATOM 2894 O O . GLY B 1 153 ? -3.986 -1.016 8.773 1 89.31 153 GLY B O 1
ATOM 2895 N N . GLN B 1 154 ? -2.023 -2.053 8.609 1 87.62 154 GLN B N 1
ATOM 2896 C CA . GLN B 1 154 ? -1.943 -2.404 10.023 1 87.62 154 GLN B CA 1
ATOM 2897 C C . GLN B 1 154 ? -1.897 -1.155 10.898 1 87.62 154 GLN B C 1
ATOM 2899 O O . GLN B 1 154 ? -2.533 -1.107 11.953 1 87.62 154 GLN B O 1
ATOM 2904 N N . SER B 1 155 ? -1.188 -0.181 10.484 1 85.62 155 SER B N 1
ATOM 2905 C CA . SER B 1 155 ? -1.045 1.05 11.25 1 85.62 155 SER B CA 1
ATOM 2906 C C . SER B 1 155 ? -2.357 1.823 11.312 1 85.62 155 SER B C 1
ATOM 2908 O O . SER B 1 155 ? -2.691 2.414 12.336 1 85.62 155 SER B O 1
ATOM 2910 N N . LEU B 1 156 ? -2.994 1.865 10.234 1 79.12 156 LEU B N 1
ATOM 2911 C CA . LEU B 1 156 ? -4.238 2.623 10.156 1 79.12 156 LEU B CA 1
ATOM 2912 C C . LEU B 1 156 ? -5.32 1.977 11.016 1 79.12 156 LEU B C 1
ATOM 2914 O O . LEU B 1 156 ? -6.082 2.672 11.695 1 79.12 156 LEU B O 1
ATOM 2918 N N . VAL B 1 157 ? -5.383 0.7 11.023 1 75.12 157 VAL B N 1
ATOM 2919 C CA . VAL B 1 157 ? -6.32 -0.037 11.859 1 75.12 157 VAL B CA 1
ATOM 2920 C C . VAL B 1 157 ? -6 0.215 13.336 1 75.12 157 VAL B C 1
ATOM 2922 O O . VAL B 1 157 ? -6.902 0.449 14.141 1 75.12 157 VAL B O 1
ATOM 2925 N N . GLN B 1 158 ? -4.734 0.242 13.68 1 75.88 158 GLN B N 1
ATOM 2926 C CA . GLN B 1 158 ? -4.301 0.485 15.047 1 75.88 158 GLN B CA 1
ATOM 2927 C C . GLN B 1 158 ? -4.629 1.909 15.484 1 75.88 158 GLN B C 1
ATOM 2929 O O . GLN B 1 158 ? -5.035 2.135 16.625 1 75.88 158 GLN B O 1
ATOM 2934 N N . GLN B 1 159 ? -4.398 2.814 14.609 1 74.25 159 GLN B N 1
ATOM 2935 C CA . GLN B 1 159 ? -4.707 4.211 14.914 1 74.25 159 GLN B CA 1
ATOM 2936 C C . GLN B 1 159 ? -6.199 4.402 15.164 1 74.25 159 GLN B C 1
ATOM 2938 O O . GLN B 1 159 ? -6.59 5.141 16.078 1 74.25 159 GLN B O 1
ATOM 2943 N N . ARG B 1 160 ? -6.977 3.818 14.383 1 71 160 ARG B N 1
ATOM 2944 C CA . ARG B 1 160 ? -8.422 3.9 14.562 1 71 160 ARG B CA 1
ATOM 2945 C C . ARG B 1 160 ? -8.836 3.311 15.906 1 71 160 ARG B C 1
ATOM 2947 O O . ARG B 1 160 ? -9.727 3.842 16.562 1 71 160 ARG B O 1
ATOM 2954 N N . ARG B 1 161 ? -8.18 2.201 16.25 1 68.69 161 ARG B N 1
ATOM 2955 C CA . ARG B 1 161 ? -8.445 1.561 17.531 1 68.69 161 ARG B CA 1
ATOM 2956 C C . ARG B 1 161 ? -8.117 2.498 18.688 1 68.69 161 ARG B C 1
ATOM 2958 O O . ARG B 1 161 ? -8.82 2.518 19.703 1 68.69 161 ARG B O 1
ATOM 2965 N N . ARG B 1 162 ? -7.121 3.234 18.516 1 67.56 162 ARG B N 1
ATOM 2966 C CA . ARG B 1 162 ? -6.676 4.141 19.578 1 67.56 162 ARG B CA 1
ATOM 2967 C C . ARG B 1 162 ? -7.621 5.332 19.703 1 67.56 162 ARG B C 1
ATOM 2969 O O . ARG B 1 162 ? -7.82 5.855 20.812 1 67.56 162 ARG B O 1
ATOM 2976 N N . HIS B 1 163 ? -7.961 5.906 18.594 1 63.81 163 HIS B N 1
ATOM 2977 C CA . HIS B 1 163 ? -8.82 7.086 18.625 1 63.81 163 HIS B CA 1
ATOM 2978 C C . HIS B 1 163 ? -10.234 6.723 19.047 1 63.81 163 HIS B C 1
ATOM 2980 O O . HIS B 1 163 ? -10.945 7.551 19.625 1 63.81 163 HIS B O 1
ATOM 2986 N N . GLN B 1 164 ? -10.68 5.734 18.312 1 56.03 164 GLN B N 1
ATOM 2987 C CA . GLN B 1 164 ? -12.047 5.383 18.672 1 56.03 164 GLN B CA 1
ATOM 2988 C C . GLN B 1 164 ? -12.102 4.652 20 1 56.03 164 GLN B C 1
ATOM 2990 O O . GLN B 1 164 ? -11.164 3.941 20.375 1 56.03 164 GLN B O 1
ATOM 2995 N N . ASP B 1 165 ? -12.711 5.168 20.969 1 48.25 165 ASP B N 1
ATOM 2996 C CA . ASP B 1 165 ? -12.977 4.367 22.156 1 48.25 165 ASP B CA 1
ATOM 2997 C C . ASP B 1 165 ? -13.016 2.879 21.828 1 48.25 165 ASP B C 1
ATOM 2999 O O . ASP B 1 165 ? -13.469 2.494 20.734 1 48.25 165 ASP B O 1
ATOM 3003 N N . GLN B 1 166 ? -12.18 1.949 22.547 1 46.84 166 GLN B N 1
ATOM 3004 C CA . GLN B 1 166 ? -11.883 0.521 22.531 1 46.84 166 GLN B CA 1
ATOM 3005 C C . GLN B 1 166 ? -12.836 -0.232 21.609 1 46.84 166 GLN B C 1
ATOM 3007 O O . GLN B 1 166 ? -12.562 -1.366 21.219 1 46.84 166 GLN B O 1
ATOM 3012 N N . GLU B 1 167 ? -13.914 0.261 21.391 1 44.44 167 GLU B N 1
ATOM 3013 C CA . GLU B 1 167 ? -15.039 -0.571 20.969 1 44.44 167 GLU B CA 1
ATOM 3014 C C . GLU B 1 167 ? -14.992 -0.856 19.484 1 44.44 167 GLU B C 1
ATOM 3016 O O . GLU B 1 167 ? -15.586 -1.829 19 1 44.44 167 GLU B O 1
ATOM 3021 N N . TRP B 1 168 ? -14.375 -0.01 18.625 1 46.06 168 TRP B N 1
ATOM 3022 C CA . TRP B 1 168 ? -14.766 -0.14 17.234 1 46.06 168 TRP B CA 1
ATOM 3023 C C . TRP B 1 168 ? -13.828 -1.091 16.484 1 46.06 168 TRP B C 1
ATOM 3025 O O . TRP B 1 168 ? -14.086 -1.463 15.344 1 46.06 168 TRP B O 1
ATOM 3035 N N . VAL B 1 169 ? -12.484 -1.212 16.797 1 53.16 169 VAL B N 1
ATOM 3036 C CA . VAL B 1 169 ? -11.797 -2.234 16.016 1 53.16 169 VAL B CA 1
ATOM 3037 C C . VAL B 1 169 ? -12.414 -3.604 16.297 1 53.16 169 VAL B C 1
ATOM 3039 O O . VAL B 1 169 ? -12.359 -4.086 17.438 1 53.16 169 VAL B O 1
ATOM 3042 N N . LEU B 1 170 ? -13.164 -4.035 15.312 1 62.78 170 LEU B N 1
ATOM 3043 C CA . LEU B 1 170 ? -13.961 -5.242 15.492 1 62.78 170 LEU B CA 1
ATOM 3044 C C . LEU B 1 170 ? -13.07 -6.434 15.836 1 62.78 170 LEU B C 1
ATOM 3046 O O . LEU B 1 170 ? -12.031 -6.641 15.195 1 62.78 170 LEU B O 1
ATOM 3050 N N . SER B 1 171 ? -13.211 -6.832 17.016 1 74.75 171 SER B N 1
ATOM 3051 C CA . SER B 1 171 ? -12.625 -8.133 17.328 1 74.75 171 SER B CA 1
ATOM 3052 C C . SER B 1 171 ? -12.914 -9.148 16.219 1 74.75 171 SER B C 1
ATOM 3054 O O . SER B 1 171 ? -13.773 -8.906 15.359 1 74.75 171 SER B O 1
ATOM 3056 N N . HIS B 1 172 ? -12.094 -10.078 16.219 1 80.62 172 HIS B N 1
ATOM 3057 C CA . HIS B 1 172 ? -12.375 -11.18 15.297 1 80.62 172 HIS B CA 1
ATOM 3058 C C . HIS B 1 172 ? -13.828 -11.625 15.406 1 80.62 172 HIS B C 1
ATOM 3060 O O . HIS B 1 172 ? -14.492 -11.844 14.391 1 80.62 172 HIS B O 1
ATOM 3066 N N . GLU B 1 173 ? -14.266 -11.711 16.641 1 84.88 173 GLU B N 1
ATOM 3067 C CA . GLU B 1 173 ? -15.641 -12.141 16.875 1 84.88 173 GLU B CA 1
ATOM 3068 C C . GLU B 1 173 ? -16.641 -11.141 16.312 1 84.88 173 GLU B C 1
ATOM 3070 O O . GLU B 1 173 ? -17.656 -11.531 15.719 1 84.88 173 GLU B O 1
ATOM 3075 N N . GLU B 1 174 ? -16.344 -9.922 16.484 1 84.06 174 GLU B N 1
ATOM 3076 C CA . GLU B 1 174 ? -17.234 -8.883 15.969 1 84.06 174 GLU B CA 1
ATOM 3077 C C . GLU B 1 174 ? -17.266 -8.883 14.445 1 84.06 174 GLU B C 1
ATOM 3079 O O . GLU B 1 174 ? -18.328 -8.695 13.844 1 84.06 174 GLU B O 1
ATOM 3084 N N . LEU B 1 175 ? -16.156 -9.086 13.891 1 85.75 175 LEU B N 1
ATOM 3085 C CA . LEU B 1 175 ? -16.094 -9.148 12.438 1 85.75 175 LEU B CA 1
ATOM 3086 C C . LEU B 1 175 ? -16.859 -10.352 11.906 1 85.75 175 LEU B C 1
ATOM 3088 O O . LEU B 1 175 ? -17.578 -10.242 10.914 1 85.75 175 LEU B O 1
ATOM 3092 N N . LEU B 1 176 ? -16.688 -11.461 12.555 1 89.56 176 LEU B N 1
ATOM 3093 C CA . LEU B 1 176 ? -17.438 -12.664 12.188 1 89.56 176 LEU B CA 1
ATOM 3094 C C . LEU B 1 176 ? -18.938 -12.414 12.25 1 89.56 176 LEU B C 1
ATOM 3096 O O . LEU B 1 176 ? -19.672 -12.789 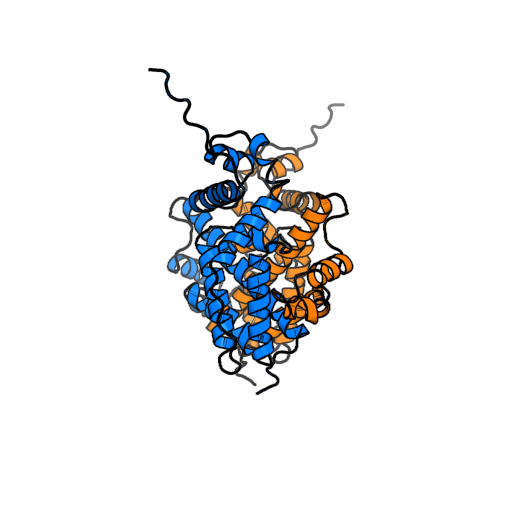11.328 1 89.56 176 LEU B O 1
ATOM 3100 N N . ASP B 1 177 ? -19.344 -11.773 13.344 1 90.69 177 ASP B N 1
ATOM 3101 C CA . ASP B 1 177 ? -20.766 -11.469 13.523 1 90.69 177 ASP B CA 1
ATOM 3102 C C . ASP B 1 177 ? -21.266 -10.539 12.422 1 90.69 177 ASP B C 1
ATOM 3104 O O . ASP B 1 177 ? -22.359 -10.727 11.898 1 90.69 177 ASP B O 1
ATOM 3108 N N . ARG B 1 178 ? -20.453 -9.617 12.102 1 88.75 178 ARG B N 1
ATOM 3109 C CA . ARG B 1 178 ? -20.812 -8.656 11.07 1 88.75 178 ARG B CA 1
ATOM 3110 C C . ARG B 1 178 ? -21 -9.344 9.719 1 88.75 178 ARG B C 1
ATOM 3112 O O . ARG B 1 178 ? -21.969 -9.086 9.008 1 88.75 178 ARG B O 1
ATOM 3119 N N . PHE B 1 179 ? -20.109 -10.203 9.391 1 91.62 179 PHE B N 1
ATOM 3120 C CA . PHE B 1 179 ? -20.188 -10.898 8.109 1 91.62 179 PHE B CA 1
ATOM 3121 C C . PHE B 1 179 ? -21.359 -11.883 8.094 1 91.62 179 PHE B C 1
ATOM 3123 O O . PHE B 1 179 ? -22.062 -12 7.094 1 91.62 179 PHE B O 1
ATOM 3130 N N . THR B 1 180 ? -21.562 -12.531 9.203 1 93.38 180 THR B N 1
ATOM 3131 C CA . THR B 1 180 ? -22.625 -13.523 9.273 1 93.38 180 THR B CA 1
ATOM 3132 C C . THR B 1 180 ? -24 -12.852 9.32 1 93.38 180 THR B C 1
ATOM 3134 O O . THR B 1 180 ? -25.016 -13.492 9.047 1 93.38 180 THR B O 1
ATOM 3137 N N . ALA B 1 181 ? -24.031 -11.602 9.664 1 93.44 181 ALA B N 1
ATOM 3138 C CA . ALA B 1 181 ? -25.281 -10.859 9.789 1 93.44 181 ALA B CA 1
ATOM 3139 C C . ALA B 1 181 ? -25.703 -10.273 8.445 1 93.44 181 ALA B C 1
ATOM 3141 O O . ALA B 1 181 ? -26.812 -9.75 8.312 1 93.44 181 ALA B O 1
ATOM 3142 N N . LEU B 1 182 ? -24.875 -10.383 7.453 1 94.31 182 LEU B N 1
ATOM 3143 C CA . LEU B 1 182 ? -25.203 -9.844 6.137 1 94.31 182 LEU B CA 1
ATOM 3144 C C . LEU B 1 182 ? -26.359 -10.602 5.508 1 94.31 182 LEU B C 1
ATOM 3146 O O . LEU B 1 182 ? -26.609 -11.766 5.836 1 94.31 182 LEU B O 1
ATOM 3150 N N . PRO B 1 183 ? -27.109 -9.969 4.668 1 94.75 183 PRO B N 1
ATOM 3151 C CA . PRO B 1 183 ? -28.188 -10.688 3.977 1 94.75 183 PRO B CA 1
ATOM 3152 C C . PRO B 1 183 ? -27.688 -11.898 3.193 1 94.75 183 PRO B C 1
ATOM 3154 O O . PRO B 1 183 ? -26.859 -11.75 2.285 1 94.75 183 PRO B O 1
ATOM 3157 N N . ALA B 1 184 ? -28.219 -13.039 3.479 1 94.5 184 ALA B N 1
ATOM 3158 C CA . ALA B 1 184 ? -27.734 -14.312 2.939 1 94.5 184 ALA B CA 1
ATOM 3159 C C . ALA B 1 184 ? -27.953 -14.383 1.432 1 94.5 184 ALA B C 1
ATOM 3161 O O . ALA B 1 184 ? -27.203 -15.047 0.715 1 94.5 184 ALA B O 1
ATOM 3162 N N . ASP B 1 185 ? -28.969 -13.773 0.953 1 95.62 185 ASP B N 1
ATOM 3163 C CA . ASP B 1 185 ? -29.297 -13.828 -0.468 1 95.62 185 ASP B CA 1
ATOM 3164 C C . ASP B 1 185 ? -28.297 -13.008 -1.293 1 95.62 185 ASP B C 1
ATOM 3166 O O . ASP B 1 185 ? -28.016 -13.352 -2.445 1 95.62 185 ASP B O 1
ATOM 3170 N N . GLU B 1 186 ? -27.75 -11.977 -0.674 1 95.94 186 GLU B N 1
ATOM 3171 C CA . GLU B 1 186 ? -26.844 -11.078 -1.386 1 95.94 186 GLU B CA 1
ATOM 3172 C C . GLU B 1 186 ? -25.391 -11.461 -1.146 1 95.94 186 GLU B C 1
ATOM 3174 O O . GLU B 1 186 ? -24.547 -11.266 -2.018 1 95.94 186 GLU B O 1
ATOM 3179 N N . PHE B 1 187 ? -25.172 -12.008 0.011 1 97.56 187 PHE B N 1
ATOM 3180 C CA . PHE B 1 187 ? -23.781 -12.258 0.385 1 97.56 187 PHE B CA 1
ATOM 3181 C C . PHE B 1 187 ? -23.609 -13.688 0.897 1 97.56 187 PHE B C 1
ATOM 3183 O O . PHE B 1 187 ? -23.047 -13.898 1.973 1 97.56 187 PHE B O 1
ATOM 3190 N N . PRO B 1 188 ? -24.031 -14.656 0.11 1 97.88 188 PRO B N 1
ATOM 3191 C CA . PRO B 1 188 ? -23.984 -16.047 0.58 1 97.88 188 PRO B CA 1
ATOM 3192 C C . PRO B 1 188 ? -22.547 -16.516 0.836 1 97.88 188 PRO B C 1
ATOM 3194 O O . PRO B 1 188 ? -22.297 -17.234 1.807 1 97.88 188 PRO B O 1
ATOM 3197 N N . LEU B 1 189 ? -21.625 -16.172 0.02 1 98.06 189 LEU B N 1
ATOM 3198 C CA . LEU B 1 189 ? -20.25 -16.656 0.153 1 98.06 189 LEU B CA 1
ATOM 3199 C C . LEU B 1 189 ? -19.547 -16 1.333 1 98.06 189 LEU B C 1
ATOM 3201 O O . LEU B 1 189 ? -18.828 -16.656 2.088 1 98.06 189 LEU B O 1
ATOM 3205 N N . THR B 1 190 ? -19.766 -14.602 1.47 1 96.81 190 THR B N 1
ATOM 3206 C CA . THR B 1 190 ? -19.188 -13.891 2.604 1 96.81 190 THR B CA 1
ATOM 3207 C C . THR B 1 190 ? -19.656 -14.492 3.922 1 96.81 190 THR B C 1
ATOM 3209 O O . THR B 1 190 ? -18.859 -14.688 4.844 1 96.81 190 THR B O 1
ATOM 3212 N N . ARG B 1 191 ? -20.922 -14.828 3.934 1 96.62 191 ARG B N 1
ATOM 3213 C CA . ARG B 1 191 ? -21.484 -15.43 5.141 1 96.62 191 ARG B CA 1
ATOM 3214 C C . ARG B 1 191 ? -20.906 -16.828 5.367 1 96.62 191 ARG B C 1
ATOM 3216 O O . ARG B 1 191 ? -20.453 -17.141 6.473 1 96.62 191 ARG B O 1
ATOM 3223 N N . ARG B 1 192 ? -20.922 -17.609 4.363 1 96.75 192 ARG B N 1
ATOM 3224 C CA . ARG B 1 192 ? -20.484 -19 4.449 1 96.75 192 ARG B CA 1
ATOM 3225 C C . ARG B 1 192 ? -19.016 -19.094 4.836 1 96.75 192 ARG B C 1
ATOM 3227 O O . ARG B 1 192 ? -18.625 -19.984 5.598 1 96.75 192 ARG B O 1
ATOM 3234 N N . HIS B 1 193 ? -18.188 -18.203 4.316 1 97 193 HIS B N 1
ATOM 3235 C CA . HIS B 1 193 ? -16.75 -18.297 4.516 1 97 193 HIS B CA 1
ATOM 3236 C C . HIS B 1 193 ? -16.234 -17.172 5.406 1 97 193 HIS B C 1
ATOM 3238 O O . HIS B 1 193 ? -15.102 -16.719 5.246 1 97 193 HIS B O 1
ATOM 3244 N N . ALA B 1 194 ? -17.094 -16.688 6.293 1 95.38 194 ALA B N 1
ATOM 3245 C CA . ALA B 1 194 ? -16.75 -15.594 7.199 1 95.38 194 ALA B CA 1
ATOM 3246 C C . ALA B 1 194 ? -15.516 -15.93 8.016 1 95.38 194 ALA B C 1
ATOM 3248 O O . ALA B 1 194 ? -14.609 -15.102 8.164 1 95.38 194 ALA B O 1
ATOM 3249 N N . ALA B 1 195 ? -15.453 -17.156 8.461 1 94.19 195 ALA B N 1
ATOM 3250 C CA . ALA B 1 195 ? -14.32 -17.578 9.281 1 94.19 195 ALA B CA 1
ATOM 3251 C C . ALA B 1 195 ? -13.023 -17.562 8.477 1 94.19 195 ALA B C 1
ATOM 3253 O O . ALA B 1 195 ? -11.969 -17.188 8.992 1 94.19 195 ALA B O 1
ATOM 3254 N N . ASP B 1 196 ? -13.078 -17.969 7.23 1 95.19 196 ASP B N 1
ATOM 3255 C CA . ASP B 1 196 ? -11.914 -17.938 6.344 1 95.19 196 ASP B CA 1
ATOM 3256 C C . ASP B 1 196 ? -11.469 -16.5 6.078 1 95.19 196 ASP B C 1
ATOM 3258 O O . ASP B 1 196 ? -10.266 -16.203 6.051 1 95.19 196 ASP B O 1
ATOM 3262 N N . LEU B 1 197 ? -12.469 -15.609 5.879 1 93.69 197 LEU B N 1
ATOM 3263 C CA . LEU B 1 197 ? -12.203 -14.219 5.539 1 93.69 197 LEU B CA 1
ATOM 3264 C C . LEU B 1 197 ? -11.461 -13.516 6.668 1 93.69 197 LEU B C 1
ATOM 3266 O O . LEU B 1 197 ? -10.664 -12.602 6.426 1 93.69 197 LEU B O 1
ATOM 3270 N N . ILE B 1 198 ? -11.727 -13.992 7.898 1 90.5 198 ILE B N 1
ATOM 3271 C CA . ILE B 1 198 ? -11.102 -13.297 9.023 1 90.5 198 ILE B CA 1
ATOM 3272 C C . ILE B 1 198 ? -9.961 -14.141 9.586 1 90.5 198 ILE B C 1
ATOM 3274 O O . ILE B 1 198 ? -9.336 -13.758 10.578 1 90.5 198 ILE B O 1
ATOM 3278 N N . SER B 1 199 ? -9.648 -15.242 9.016 1 91.81 199 SER B N 1
ATOM 3279 C CA . SER B 1 199 ? -8.68 -16.188 9.555 1 91.81 199 SER B CA 1
ATOM 3280 C C . SER B 1 199 ? -7.25 -15.68 9.359 1 91.81 199 SER B C 1
ATOM 3282 O O . SER B 1 199 ? -7.016 -14.766 8.57 1 91.81 199 SER B O 1
ATOM 3284 N N . GLY B 1 200 ? -6.34 -16.25 10.172 1 89.88 200 GLY B N 1
ATOM 3285 C CA . GLY B 1 200 ? -4.922 -15.969 10.016 1 89.88 200 GLY B CA 1
ATOM 3286 C C . GLY B 1 200 ? -4.477 -14.711 10.75 1 89.88 200 GLY B C 1
ATOM 3287 O O . GLY B 1 200 ? -5.188 -13.711 10.75 1 89.88 200 GLY B O 1
ATOM 3288 N N . THR B 1 201 ? -3.352 -14.859 11.312 1 84.69 201 THR B N 1
ATOM 3289 C CA . THR B 1 201 ? -2.727 -13.68 11.883 1 84.69 201 THR B CA 1
ATOM 3290 C C . THR B 1 201 ? -2.141 -12.789 10.789 1 84.69 201 THR B C 1
ATOM 3292 O O . THR B 1 201 ? -2.033 -13.211 9.633 1 84.69 201 THR B O 1
ATOM 3295 N N . GLY B 1 202 ? -1.83 -11.555 11.242 1 85.94 202 GLY B N 1
ATOM 3296 C CA . GLY B 1 202 ? -1.148 -10.672 10.305 1 85.94 202 GLY B CA 1
ATOM 3297 C C . GLY B 1 202 ? 0.097 -11.289 9.703 1 85.94 202 GLY B C 1
ATOM 3298 O O . GLY B 1 202 ? 0.328 -11.172 8.492 1 85.94 202 GLY B O 1
ATOM 3299 N N . HIS B 1 203 ? 0.843 -11.992 10.531 1 88.44 203 HIS B N 1
ATOM 3300 C CA . HIS B 1 203 ? 2.086 -12.617 10.094 1 88.44 203 HIS B CA 1
ATOM 3301 C C . HIS B 1 203 ? 1.815 -13.734 9.094 1 88.44 203 HIS B C 1
ATOM 3303 O O . HIS B 1 203 ? 2.508 -13.844 8.078 1 88.44 203 HIS B O 1
ATOM 3309 N N . GLU B 1 204 ? 0.812 -14.539 9.281 1 92.94 204 GLU B N 1
ATOM 3310 C CA . GLU B 1 204 ? 0.485 -15.648 8.391 1 92.94 204 GLU B CA 1
ATOM 3311 C C . GLU B 1 204 ? 0.048 -15.133 7.02 1 92.94 204 GLU B C 1
ATOM 3313 O O . GLU B 1 204 ? 0.45 -15.68 5.988 1 92.94 204 GLU B O 1
ATOM 3318 N N . ARG B 1 205 ? -0.739 -14.117 7.066 1 92.94 205 ARG B N 1
ATOM 3319 C CA . ARG B 1 205 ? -1.227 -13.555 5.812 1 92.94 205 ARG B CA 1
ATOM 3320 C C . ARG B 1 205 ? -0.097 -12.891 5.031 1 92.94 205 ARG B C 1
ATOM 3322 O O . ARG B 1 205 ? -0.065 -12.953 3.803 1 92.94 205 ARG B O 1
ATOM 3329 N N . PHE B 1 206 ? 0.807 -12.305 5.82 1 96 206 PHE B N 1
ATOM 3330 C CA . PHE B 1 206 ? 1.986 -11.719 5.195 1 96 206 PHE B CA 1
ATOM 3331 C C . PHE B 1 206 ? 2.832 -12.789 4.52 1 96 206 PHE B C 1
ATOM 3333 O O . PHE B 1 206 ? 3.201 -12.648 3.352 1 96 206 PHE B O 1
ATOM 3340 N N . GLU B 1 207 ? 3.076 -13.844 5.227 1 95.12 207 GLU B N 1
ATOM 3341 C CA . GLU B 1 207 ? 3.879 -14.945 4.699 1 95.12 207 GLU B CA 1
ATOM 3342 C C . GLU B 1 207 ? 3.217 -15.578 3.475 1 95.12 207 GLU B C 1
ATOM 3344 O O . GLU B 1 207 ? 3.898 -15.961 2.523 1 95.12 207 GLU B O 1
ATOM 3349 N N . PHE B 1 208 ? 1.972 -15.711 3.545 1 94.31 208 PHE B N 1
ATOM 3350 C CA . PHE B 1 208 ? 1.225 -16.25 2.416 1 94.31 208 PHE B CA 1
ATOM 3351 C C . PHE B 1 208 ? 1.449 -15.406 1.165 1 94.31 208 PHE B C 1
ATOM 3353 O O . PHE B 1 208 ? 1.817 -15.938 0.113 1 94.31 208 PHE B O 1
ATOM 3360 N N . ALA B 1 209 ? 1.203 -14.094 1.26 1 95.31 209 ALA B N 1
ATOM 3361 C CA . ALA B 1 209 ? 1.266 -13.203 0.102 1 95.31 209 ALA B CA 1
ATOM 3362 C C . ALA B 1 209 ? 2.686 -13.125 -0.453 1 95.31 209 ALA B C 1
ATOM 3364 O O . ALA B 1 209 ? 2.895 -13.281 -1.659 1 95.31 209 ALA B O 1
ATOM 3365 N N . VAL B 1 210 ? 3.684 -12.906 0.418 1 96.06 210 VAL B N 1
ATOM 3366 C CA . VAL B 1 210 ? 5.082 -12.836 0.001 1 96.06 210 VAL B CA 1
ATOM 3367 C C . VAL B 1 210 ? 5.516 -14.18 -0.585 1 96.06 210 VAL B C 1
ATOM 3369 O O . VAL B 1 210 ? 6.211 -14.219 -1.602 1 96.06 210 VAL B O 1
ATOM 3372 N N . GLY B 1 211 ? 5.047 -15.25 0.065 1 93.44 211 GLY B N 1
ATOM 3373 C CA . GLY B 1 211 ? 5.34 -16.578 -0.454 1 93.44 211 GLY B CA 1
ATOM 3374 C C . GLY B 1 211 ? 4.809 -16.797 -1.857 1 93.44 211 GLY B C 1
ATOM 3375 O O . GLY B 1 211 ? 5.5 -17.375 -2.705 1 93.44 211 GLY B O 1
ATOM 3376 N N . ARG B 1 212 ? 3.648 -16.328 -2.086 1 91.75 212 ARG B N 1
ATOM 3377 C CA . ARG B 1 212 ? 3.047 -16.5 -3.404 1 91.75 212 ARG B CA 1
ATOM 3378 C C . ARG B 1 212 ? 3.807 -15.695 -4.457 1 91.75 212 ARG B C 1
ATOM 3380 O O . ARG B 1 212 ? 4.031 -16.172 -5.57 1 91.75 212 ARG B O 1
ATOM 3387 N N . LEU B 1 213 ? 4.199 -14.5 -4.168 1 92.5 213 LEU B N 1
ATOM 3388 C CA . LEU B 1 213 ? 4.949 -13.656 -5.09 1 92.5 213 LEU B CA 1
ATOM 3389 C C . LEU B 1 213 ? 6.324 -14.25 -5.379 1 92.5 213 LEU B C 1
ATOM 3391 O O . LEU B 1 213 ? 6.766 -14.273 -6.531 1 92.5 213 LEU B O 1
ATOM 3395 N N . VAL B 1 214 ? 6.93 -14.797 -4.348 1 93.25 214 VAL B N 1
ATOM 3396 C CA . VAL B 1 214 ? 8.297 -15.297 -4.457 1 93.25 214 VAL B CA 1
ATOM 3397 C C . VAL B 1 214 ? 8.297 -16.656 -5.156 1 93.25 214 VAL B C 1
ATOM 3399 O O . VAL B 1 214 ? 9.102 -16.891 -6.062 1 93.25 214 VAL B O 1
ATOM 3402 N N . ASN B 1 215 ? 7.383 -17.547 -4.781 1 88.06 215 ASN B N 1
ATOM 3403 C CA . ASN B 1 215 ? 7.355 -18.906 -5.316 1 88.06 215 ASN B CA 1
ATOM 3404 C C . ASN B 1 215 ? 6.938 -18.922 -6.785 1 88.06 215 ASN B C 1
ATOM 3406 O O . ASN B 1 215 ? 7.262 -19.859 -7.516 1 88.06 215 ASN B O 1
ATOM 3410 N N . GLY B 1 216 ? 6.227 -17.906 -7.184 1 84.94 216 GLY B N 1
ATOM 3411 C CA . GLY B 1 216 ? 5.793 -17.812 -8.57 1 84.94 216 GLY B CA 1
ATOM 3412 C C . GLY B 1 216 ? 6.902 -17.391 -9.516 1 84.94 216 GLY B C 1
ATOM 3413 O O . GLY B 1 216 ? 6.758 -17.484 -10.734 1 84.94 216 GLY B O 1
ATOM 3414 N N . LEU B 1 217 ? 8.023 -16.938 -8.984 1 87 217 LEU B N 1
ATOM 3415 C CA . LEU B 1 217 ? 9.141 -16.484 -9.82 1 87 217 LEU B CA 1
ATOM 3416 C C . LEU B 1 217 ? 9.891 -17.672 -10.398 1 87 217 LEU B C 1
ATOM 3418 O O . LEU B 1 217 ? 10.234 -18.609 -9.68 1 87 217 LEU B O 1
ATOM 3422 N N . GLU B 1 218 ? 9.891 -17.656 -11.75 1 76.38 218 GLU B N 1
ATOM 3423 C CA . GLU B 1 218 ? 10.641 -18.703 -12.438 1 76.38 218 GLU B CA 1
ATOM 3424 C C . GLU B 1 218 ? 12.141 -18.547 -12.219 1 76.38 218 GLU B C 1
ATOM 3426 O O . GLU B 1 218 ? 12.648 -17.422 -12.141 1 76.38 218 GLU B O 1
ATOM 3431 N N . SER B 1 219 ? 12.688 -19.641 -11.891 1 71.19 219 SER B N 1
ATOM 3432 C CA . SER B 1 219 ? 14.133 -19.688 -11.734 1 71.19 219 SER B CA 1
ATOM 3433 C C . SER B 1 219 ? 14.789 -20.453 -12.883 1 71.19 219 SER B C 1
ATOM 3435 O O . SER B 1 219 ? 14.273 -21.469 -13.328 1 71.19 219 SER B O 1
ATOM 3437 N N . ALA B 1 220 ? 15.633 -19.688 -13.664 1 57.94 220 ALA B N 1
ATOM 3438 C CA . ALA B 1 220 ? 16.359 -20.406 -14.711 1 57.94 220 ALA B CA 1
ATOM 3439 C C . ALA B 1 220 ? 16.984 -21.688 -14.18 1 57.94 220 ALA B C 1
ATOM 3441 O O . ALA B 1 220 ? 17.219 -22.625 -14.938 1 57.94 220 ALA B O 1
ATOM 3442 N N . ALA B 1 221 ? 17.625 -21.766 -13.102 1 47.53 221 ALA B N 1
ATOM 3443 C CA . ALA B 1 221 ? 18.25 -23.016 -12.695 1 47.53 221 ALA B CA 1
ATOM 3444 C C . ALA B 1 221 ? 17.203 -24.094 -12.43 1 47.53 221 ALA B C 1
ATOM 3446 O O . ALA B 1 221 ? 17.531 -25.281 -12.391 1 47.53 221 ALA B O 1
ATOM 3447 N N . GLY B 1 222 ? 15.938 -24.047 -11.984 1 41.06 222 GLY B N 1
ATOM 3448 C CA . GLY B 1 222 ? 15.047 -25.172 -11.766 1 41.06 222 GLY B CA 1
ATOM 3449 C C . GLY B 1 222 ? 13.641 -24.938 -12.289 1 41.06 222 GLY B C 1
ATOM 3450 O O . GLY B 1 222 ? 13.25 -23.797 -12.547 1 41.06 222 GLY B O 1
#

Foldseek 3Di:
DPPPPPPLPQDDLVLLLVLQQVCQQPPNNVRRDLQSSCVSSVHGSVSCCVHPPGPLRSLLSNLLVLLLPQDFDDADLVCLLVRLLNRLVSVLVSLLSGAQSLVSVVPDDHDRVSVVVSVVRQQNNCVSNAFDNVLSVVLSVVSSVVSSVLSNVVRVLVVCCVPPPVPPSQDLVRQLCVQLVDDCVVRVPSNVCVCVVSDDDSVRVSCVVSVVSSVPGDHPVD/DPPPPPPLPQDDLVLLLVLQQVCQQPPNNVRRDLQNSCVSSVHGSVSCCVHPPGPLRSLLSNLLVLLLPQDFDDADLVCLLVRLLNRLVSVLVSLLSGAQSLVSVVPDDHDRVSVVVSVVRQQNNCVSNAFDNVLSVVLSVVSSVVSSVLSNVVRVLVVCCVPPPVPPSQDLVRQLCVQLVPDCVVRVPSNVCVCVVSDDDSVRVSCVVSSVSSVPGDHPVD

Nearest PDB structures (foldseek):
  3b6c-assembly1_A  TM=9.130E-01  e=1.568E-11  Streptomyces coelicolor
  2opt-assembly1_A  TM=8.908E-01  e=1.140E-11  Streptomyces coelicolor
  2opt-assembly1_B  TM=8.825E-01  e=5.606E-11  Streptomyces coelicolor
  3b6a-assembly4_G  TM=8.843E-01  e=3.722E-11  Streptomyces coelicolor
  3b6c-assembly1_B  TM=8.891E-01  e=9.249E-11  Streptomyces coelicolor

Sequence (444 aa):
MAASARRKTPITAERITEAALEVVATEGYDALTIRRVAAVLGTGPSSLYAHIVNKDDIDDLLIGRLYAEVVLPEPDPVEWRAQLRAVYTQIRDLYLKYPGISRAALATVPTHLETLRVGEGILAILLTGGVEPRTAAWARDALSLYVSAYALGQSLVQQRRRHQDQEWVLSHEELLDRFTALPADEFPLTRRHAADLISGTGHERFEFAVGRLVNGLESAAGMAASARRKTPITAERITEAALEVVATEGYDALTIRRVAAVLGTGPSSLYAHIVNKDDIDDLLIGRLYAEVVLPEPDPVEWRAQLRAVYTQIRDLYLKYPGISRAALATVPTHLETLRVGEGILAILLTGGVEPRTAAWARDALSLYVSAYALGQSLVQQRRRHQDQEWVLSHEELLDRFTALPADEFPLTRRHAADLISGTGHERFEFAVGRLVNGLESAAG

Organism: Nocardia brasiliensis (strain ATCC 700358 / HUJEG-1) (NCBI:txid1133849)

Solvent-accessible surface area (backbone atoms only — not comparable to full-atom values): 23597 Å² total; per-residue (Å²): 130,78,77,71,72,74,73,74,74,78,88,42,68,65,55,51,41,53,39,43,51,49,40,17,54,75,64,21,37,87,58,59,40,65,60,52,32,19,52,74,69,72,48,58,53,74,72,47,52,85,73,34,87,48,71,66,49,53,35,44,46,45,50,19,56,58,36,61,71,59,74,75,75,82,64,34,59,85,49,18,65,63,51,52,51,51,44,53,48,49,51,36,54,55,31,58,65,24,32,38,45,29,55,42,59,46,45,47,80,80,74,36,65,36,41,48,48,50,53,40,47,53,48,45,22,36,43,51,31,33,24,53,63,49,58,32,35,48,48,53,50,44,52,53,34,31,46,28,25,51,30,29,27,54,29,40,43,50,49,48,31,68,70,39,69,82,71,67,57,60,44,72,65,50,45,39,50,54,37,55,64,45,59,56,88,82,33,46,63,46,34,74,39,22,65,36,62,66,49,69,52,75,66,55,50,48,50,50,46,54,44,34,52,55,69,50,53,66,29,72,81,105,130,77,76,70,73,74,74,75,75,78,85,44,67,66,56,49,39,52,39,42,49,48,40,18,55,74,66,21,36,88,58,59,41,65,61,50,31,18,52,74,68,72,49,56,51,74,72,47,52,84,74,34,87,50,69,65,49,52,36,44,46,44,50,18,56,58,35,62,69,58,74,76,75,81,65,33,59,85,49,17,65,61,51,53,51,51,44,53,48,47,53,36,54,54,31,58,65,23,33,37,46,30,55,42,60,44,46,46,80,80,75,35,66,34,41,47,49,50,51,40,47,54,47,46,22,36,43,51,30,32,24,51,65,49,58,32,34,50,49,53,51,44,53,51,33,31,44,30,25,50,32,30,26,54,28,38,44,50,50,47,32,68,70,38,68,80,71,65,56,58,44,72,67,49,46,39,50,54,37,55,67,47,59,57,90,82,33,47,64,44,34,74,40,23,66,37,62,66,49,69,51,74,66,53,49,47,51,50,47,53,45,34,51,53,69,51,52,65,29,72,80,103

InterPro domains:
  IPR001647 DNA-binding HTH domain, TetR-type [PF00440] (16-58)
  IPR001647 DNA-binding HTH domain, TetR-type [PS50977] (10-70)
  IPR004111 Tetracycline repressor TetR, C-terminal [PF02909] (73-219)
  IPR009057 Homedomain-like superfamily [SSF46689] (6-69)
  IPR036271 Tetracyclin repressor-like, C-terminal domain superfamily [SSF48498] (80-219)
  IPR050109 HTH-type, TetR-like transcriptional regulator [PTHR30055] (3-183)

pLDDT: mean 88.89, std 13.42, range [41.03, 98.62]